Protein AF-G5IGB8-F1 (afdb_monomer)

Organism: NCBI:txid742737

Solvent-accessible surface area (backbone atoms only — not comparable to full-atom values): 29922 Å² total; per-residue (Å²): 77,76,52,61,66,86,44,40,67,44,51,54,45,70,41,42,66,37,91,49,62,45,51,63,44,70,23,65,58,22,31,36,40,22,32,26,19,34,20,47,15,49,50,28,29,50,71,36,63,51,44,87,51,45,78,47,53,33,54,38,27,60,42,61,35,39,54,69,25,39,35,27,78,45,68,72,52,51,49,36,45,40,74,16,67,46,60,54,89,35,31,25,41,60,93,39,74,50,74,71,99,56,78,78,48,68,51,67,56,90,48,34,32,34,35,47,74,50,98,51,32,26,26,35,53,36,58,75,58,76,31,84,44,66,45,75,49,58,44,56,51,58,42,80,86,80,69,49,68,28,35,31,28,34,39,27,53,43,16,50,33,66,57,59,28,46,22,40,57,43,65,27,70,51,26,33,36,36,28,42,26,18,44,13,50,28,38,33,25,50,60,61,68,66,37,67,53,27,29,40,38,20,34,25,20,36,16,37,27,42,23,31,44,50,45,58,46,38,58,53,31,74,45,62,24,42,25,19,33,18,33,21,31,31,35,24,34,42,39,42,62,19,76,38,44,64,47,34,37,25,24,38,15,53,14,51,22,49,26,46,72,45,73,31,67,57,23,32,33,41,25,34,28,21,36,16,49,19,39,33,33,50,63,67,71,66,37,67,54,26,30,40,40,24,36,25,20,32,20,44,20,38,44,26,31,50,64,37,62,46,35,52,58,23,33,42,39,21,40,25,18,35,21,48,32,72,42,38,66,28,36,39,50,27,63,52,41,75,45,77,27,66,59,26,51,42,93,85,48,48,75,45,45,55,24,40,58,37,43,56,52,48,30,61,71,67,72,42,92,65,84,64,97,31,28,39,59,48,83,66,56,37,47,62,60,31,52,28,27,37,82,50,78,26,61,24,75,51,78,41,43,35,24,47,72,12,35,38,35,30,41,71,86,22,38,41,35,32,61,19,40,40,36,31,40,15,37,38,40,28,31,10,37,41,38,37,77,42,46,42,32,43,83,15,40,40,35,32,33,75,67,30,44,79,46,63,67,55,87,46,34,46,74,46,81,45,77,79,91,76,89,84,85,88,79,94,73,94,74,82,69,71,81,38,63,57,56,62,48,83,44,69,46,97,88,70,48,44,29,42,37,28,78,88,74,49,62,48,47,62,40,67,31,31,48,98,89,36,44,34,42,19,40,82,89,15,41,56,44,56,44,81,42,83,52,96,94,38,44,34,42,16,29,38,76,76,48,36,78,77,39,78,92,51,51,66,25,22,54,43,55,45,80,42,77,40,84,90,76,73,34,44,32,42,18,40,98,88,21,40,52,41,54,39,79,45,78,54,97,92,40,80,48,40,16,36,71,52,88,83,83,54,51,24,31,51,55,134

Mean predicted aligned error: 15.2 Å

InterPro domains:
  IPR018337 Cell wall/choline-binding repeat [PF01473] (561-581)
  IPR018337 Cell wall/choline-binding repeat [PF19127] (512-542)
  IPR018337 Cell wall/choline-binding repeat [PS51170] (509-528)
  IPR026906 BspA-type LRR region [PF13306] (2-67)
  IPR026906 BspA-type LRR region [PF13306] (151-255)
  IPR026906 BspA-type LRR region [PF13306] (261-351)
  IPR032675 Leucine-rich repeat domain superfamily [G3DSA:3.80.10.10] (1-84)
  IPR032675 Leucine-rich repeat domain superfamily [G3DSA:3.80.10.10] (101-306)
  IPR032675 Leucine-rich repeat domain superfamily [G3DSA:3.80.10.10] (307-353)
  IPR053139 Putative surface bspA-like protein [PTHR45661] (124-345)

pLDDT: mean 87.31, std 13.01, range [29.34, 98.81]

Foldseek 3Di:
DEDDLPDQEQAACCQACPCDAEEYADHQNHAEQEALSNHQNARHEEEYEDHPNHPAYYAPNQHNYHYQAYEYQDLLVLLRCVVNPGDQQRYDHHPHRRDDPDDFDWDDDDQWIWTDSDDQEIETQAGRDDQEEEDADEQWDARPVVRHIHGYAEYHACRQAQRQRAEAYHDYLNYAEQEARSNANYAHEEADDDHLNYAYQYARSQHAYQYEEEDEAHANHAYQHALSCQNNNYAEEYHYNYLYQEQEHRSNAPHNYQEAYHDDLNHAEYEARPHAQYQYAEADDDRLNHAYQYHNVCAQNQHHAEEAEDHQNHAEQEARSAHNVNRYQAYEDHQNHNYYYQCSDHLPHHYAYQHLVVVVVVCVNNVHPDQPAHHHQQDAEHEALGEYEHPAAHEHDEEYEHYANYEYEDADQHEYEYCYEYEYAEEYEFLHEYEYNYYYAYAYEYEAEQNGYYHDDPPRYHYHYDHDDDDDDDDDDDDPDPPQEAAADWDADPVGWIWGQGPVGDTDEPDWHADPNFIWGAYRVRTTDAAWDCDPNFIWGFHDPVRCVPVVVDDHRTTDAAWDQDPVLRFIWHQHPVRTTDAAWDQDPNDIWHAHCDPPVRGRGTDD

Secondary structure (DSSP, 8-state):
-B--TT--EE-TTTTTT----B--B--TT--EE-TTTTTT-TTBEEEEEPPTT--EE-SSTTTT-EEEEEEES-HHHHHHHHHTT--GGGEEETTEEP--SSS--EEEETTEEEEE-SSSEEEEEEE-S-SSS-EE--SEEE-TTT--EEEEEEE-TTTTTTS---SBEE--TT--EE-TTTT-S---BSPPPPPTT--EE-TTTT-S----S-EEE-TT--EE-TTTTTT----S-EEE-S--SEEPTTTTTT----S-EE--TT--EE-TTTTTT----B-----TT--EE-TTTTTT-TTB-EEEEPPTT--EE-TTTTTT-TTEEEEEEPTT--EE-TT-S-TTSPEEES-HHHHHHHHHHTT-------B--SSS-B-TT-EEE--S-EEE-S-EEE-TT-EEEE-TT-EEEE-SEEEESSEEEESSEEEESSEEEEEEEEEE-TT-EEES--TEEEEEE-----------------TTB--EEEEE-TTS-EEEEETTSPBP-SEEEEETTEEEEE-TT-BBP-EEEEETTEEEEE--TTGGGT-TTS-TTPBP-EEEEETTTTEEEEE-TTSPBP-EEEEETTEEEEE---SSS-TTPEE-

Sequence (608 aa):
MNIPDTVTDIGSYAFSECGFTGGLVLPDGLTSIGSYAFKDCSELTGRLSIPDEITSIGDNPFTGTGFEGFDTTKQEIADLLYASGVDKNKIKVGNQPYQPASSPQEFSEGDMDFQVIGNNTVKVTDYRGNSNTDIVIPDTVTDRVSGKTYTVTHIGSYAFGSKNITGSLYLPNTLVSIEDSAFMLNRFTGILSLPESLNTIGGAAFYDNNFTGDLTIPENVSHIGASAFESAGFTGNLIIKCKLTYLKDQAFSNCGFTGTLSLPDTLTAIGGYTFKNCGFTGSLQLPAGITSIGESSFFGCNSFTGELYLPKPVTEIGEKAFYGCSSLNSAHLGSNLQKLGIQAFPESLPLSTDSPRVQLLINTYLNQNAIADTSWNGKEDVPDGAVATVKQDTTITGDRRIGTEAVITVPSGGILTVDGNLVVDGMISVEGTLVINGSLSGSGTLIIGVNGRVVGDTSGIRVVYVSRGSSGNNSGSSSTVNSNILLGTWERTEDGIWKFRQTRGTYAANRWGIVDGLWYYFDREGRMLTGWQFINNQWYYLCREEDIKTKTNLKEGAMATGWHFDPVYQAWFYLDTSGAMAVGQKMIDGKQYYFNPEPDGTRGAMQQ

Radius of gyration: 36.03 Å; Cα contacts (8 Å, |Δi|>4): 1722; chains: 1; bounding box: 84×51×103 Å

Structure (mmCIF, N/CA/C/O backbone):
data_AF-G5IGB8-F1
#
_entry.id   AF-G5IGB8-F1
#
loop_
_atom_site.group_PDB
_atom_site.id
_atom_site.type_symbol
_atom_site.label_atom_id
_atom_site.label_alt_id
_atom_site.label_comp_id
_atom_site.label_asym_id
_atom_site.label_entity_id
_atom_site.label_seq_id
_atom_site.pdbx_PDB_ins_code
_atom_site.Cartn_x
_atom_site.Cartn_y
_atom_site.Cartn_z
_atom_site.occupancy
_atom_site.B_iso_or_equiv
_atom_site.auth_seq_id
_atom_site.auth_comp_id
_atom_site.auth_asym_id
_atom_site.auth_atom_id
_atom_site.pdbx_PDB_model_num
ATOM 1 N N . MET A 1 1 ? -27.143 -0.894 -5.552 1.00 86.62 1 MET A N 1
ATOM 2 C CA . MET A 1 1 ? -25.670 -0.922 -5.448 1.00 86.62 1 MET A CA 1
ATOM 3 C C . MET A 1 1 ? -25.234 -2.352 -5.183 1.00 86.62 1 MET A C 1
ATOM 5 O O . MET A 1 1 ? -25.730 -2.938 -4.232 1.00 86.62 1 MET A O 1
ATOM 9 N N . ASN A 1 2 ? -24.339 -2.903 -6.004 1.00 90.06 2 ASN A N 1
ATOM 10 C CA . ASN A 1 2 ? -23.770 -4.234 -5.778 1.00 90.06 2 ASN A CA 1
ATOM 11 C C . ASN A 1 2 ? -22.290 -4.070 -5.448 1.00 90.06 2 ASN A C 1
ATOM 13 O O . ASN A 1 2 ? -21.563 -3.450 -6.227 1.00 90.06 2 ASN A O 1
ATOM 17 N N . ILE A 1 3 ? -21.868 -4.595 -4.302 1.00 92.62 3 ILE A N 1
ATOM 18 C CA . ILE A 1 3 ? -20.458 -4.639 -3.918 1.00 92.62 3 ILE A CA 1
ATOM 19 C C . ILE A 1 3 ? -19.857 -5.938 -4.485 1.00 92.62 3 ILE A C 1
ATOM 21 O O . ILE A 1 3 ? -20.511 -6.973 -4.392 1.00 92.62 3 ILE A O 1
ATOM 25 N N . PRO A 1 4 ? -18.662 -5.909 -5.106 1.00 93.12 4 PRO A N 1
ATOM 26 C CA . PRO A 1 4 ? -18.049 -7.108 -5.676 1.00 93.12 4 PRO A CA 1
ATOM 27 C C . PRO A 1 4 ? -17.817 -8.222 -4.645 1.00 93.12 4 PRO A C 1
ATOM 29 O O . PRO A 1 4 ? -17.374 -7.941 -3.533 1.00 93.12 4 PRO A O 1
ATOM 32 N N . ASP A 1 5 ? -17.995 -9.481 -5.060 1.00 91.06 5 ASP A N 1
ATOM 33 C CA . ASP A 1 5 ? -17.839 -10.683 -4.213 1.00 91.06 5 ASP A CA 1
ATOM 34 C C . ASP A 1 5 ? -16.441 -10.845 -3.594 1.00 91.06 5 ASP A C 1
ATOM 36 O O . ASP A 1 5 ? -16.255 -11.589 -2.637 1.00 91.06 5 ASP A O 1
ATOM 40 N N . THR A 1 6 ? -15.440 -10.146 -4.134 1.00 87.88 6 THR A N 1
ATOM 41 C CA . THR A 1 6 ? -14.063 -10.151 -3.625 1.00 87.88 6 THR A CA 1
ATOM 42 C C . THR A 1 6 ? -13.855 -9.244 -2.411 1.00 87.88 6 THR A C 1
ATOM 44 O O . THR A 1 6 ? -12.765 -9.247 -1.845 1.00 87.88 6 THR A O 1
ATOM 47 N N . VAL A 1 7 ? -14.833 -8.408 -2.048 1.00 89.69 7 VAL A N 1
ATOM 48 C CA . VAL A 1 7 ? -14.720 -7.485 -0.912 1.00 89.69 7 VAL A CA 1
ATOM 49 C C . VAL A 1 7 ? -15.019 -8.230 0.385 1.00 89.69 7 VAL A C 1
ATOM 51 O O . VAL A 1 7 ? -16.128 -8.713 0.583 1.00 89.69 7 VAL A O 1
ATOM 54 N N . THR A 1 8 ? -14.039 -8.273 1.285 1.00 86.75 8 THR A N 1
ATOM 55 C CA . THR A 1 8 ? -14.168 -8.881 2.621 1.00 86.75 8 THR A CA 1
ATOM 56 C C . THR A 1 8 ? -14.445 -7.850 3.715 1.00 86.75 8 THR A C 1
ATOM 58 O O . THR A 1 8 ? -14.981 -8.188 4.763 1.00 86.75 8 THR A O 1
ATOM 61 N N . ASP A 1 9 ? -14.164 -6.568 3.474 1.00 86.75 9 ASP A N 1
ATOM 62 C CA . ASP A 1 9 ? -14.255 -5.523 4.494 1.00 86.75 9 ASP A CA 1
ATOM 63 C C . ASP A 1 9 ? -14.776 -4.208 3.905 1.00 86.75 9 ASP A C 1
ATOM 65 O O . ASP A 1 9 ? -14.278 -3.729 2.883 1.00 86.75 9 ASP A O 1
ATOM 69 N N . ILE A 1 10 ? -15.737 -3.576 4.585 1.00 91.75 10 ILE A N 1
ATOM 70 C CA . ILE A 1 10 ? -16.193 -2.211 4.284 1.00 91.75 10 ILE A CA 1
ATOM 71 C C . ILE A 1 10 ? -15.674 -1.288 5.384 1.00 91.75 10 ILE A C 1
ATOM 73 O O . ILE A 1 10 ? -15.979 -1.479 6.555 1.00 91.75 10 ILE A O 1
ATOM 77 N N . GLY A 1 11 ? -14.864 -0.292 5.024 1.00 85.38 11 GLY A N 1
ATOM 78 C CA . GLY A 1 11 ? -14.258 0.622 5.995 1.00 85.38 11 GLY A CA 1
ATOM 79 C C . GLY A 1 11 ? -15.253 1.577 6.663 1.00 85.38 11 GLY A C 1
ATOM 80 O O . GLY A 1 11 ? -16.335 1.841 6.136 1.00 85.38 11 GLY A O 1
ATOM 81 N N . SER A 1 12 ? -14.852 2.139 7.806 1.00 83.69 12 SER A N 1
ATOM 82 C CA . SER A 1 12 ? -15.596 3.223 8.451 1.00 83.69 12 SER A CA 1
ATOM 83 C C . SER A 1 12 ? -15.742 4.407 7.486 1.00 83.69 12 SER A C 1
ATOM 85 O O . SER A 1 12 ? -14.804 4.728 6.757 1.00 83.69 12 SER A O 1
ATOM 87 N N . TYR A 1 13 ? -16.922 5.028 7.454 1.00 89.38 13 TYR A N 1
ATOM 88 C CA . TYR A 1 13 ? -17.288 6.131 6.549 1.00 89.38 13 TYR A CA 1
ATOM 89 C C . TYR A 1 13 ? -17.164 5.858 5.033 1.00 89.38 13 TYR A C 1
ATOM 91 O O . TYR A 1 13 ? -17.323 6.795 4.252 1.00 89.38 13 TYR A O 1
ATOM 99 N N . ALA A 1 14 ? -16.918 4.616 4.588 1.00 92.00 14 ALA A N 1
ATOM 100 C CA . ALA A 1 14 ? -16.576 4.300 3.191 1.00 92.00 14 ALA A CA 1
ATOM 101 C C . ALA A 1 14 ? -17.567 4.845 2.146 1.00 92.00 14 ALA A C 1
ATOM 103 O O . ALA A 1 14 ? -17.171 5.237 1.050 1.00 92.00 14 ALA A O 1
ATOM 104 N N . PHE A 1 15 ? -18.847 4.870 2.498 1.00 95.88 15 PHE A N 1
ATOM 105 C CA . PHE A 1 15 ? -19.949 5.345 1.675 1.00 95.88 15 PHE A CA 1
ATOM 106 C C . PHE A 1 15 ? -20.774 6.418 2.395 1.00 95.88 15 PHE A C 1
ATOM 108 O O . PHE A 1 15 ? -21.918 6.659 2.024 1.00 95.88 15 PHE A O 1
ATOM 115 N N . SER A 1 16 ? -20.222 7.071 3.422 1.00 95.44 16 SER A N 1
ATOM 116 C CA . SER A 1 16 ? -20.929 8.136 4.138 1.00 95.44 16 SER A CA 1
ATOM 117 C C . SER A 1 16 ? -21.351 9.242 3.165 1.00 95.44 16 SER A C 1
ATOM 119 O O . SER A 1 16 ? -20.569 9.665 2.316 1.00 95.44 16 SER A O 1
ATOM 121 N N . GLU A 1 17 ? -22.592 9.706 3.294 1.00 96.56 17 GLU A N 1
ATOM 122 C CA . GLU A 1 17 ? -23.201 10.799 2.524 1.00 96.56 17 GLU A CA 1
ATOM 123 C C . GLU A 1 17 ? -23.247 10.553 1.002 1.00 96.56 17 GLU A C 1
ATOM 125 O O . GLU A 1 17 ? -23.433 11.475 0.205 1.00 96.56 17 GLU A O 1
ATOM 130 N N . CYS A 1 18 ? -23.117 9.295 0.566 1.00 95.44 18 CYS A N 1
ATOM 131 C CA . CYS A 1 18 ? -23.239 8.938 -0.841 1.00 95.44 18 CYS A CA 1
ATOM 132 C C . CYS A 1 18 ? -24.708 8.903 -1.296 1.00 95.44 18 CYS A C 1
ATOM 134 O O . CYS A 1 18 ? -25.565 8.270 -0.682 1.00 95.44 18 CYS A O 1
ATOM 136 N N . GLY A 1 19 ? -24.998 9.511 -2.450 1.00 92.62 19 GLY A N 1
ATOM 137 C CA . GLY A 1 19 ? -26.336 9.553 -3.060 1.00 92.62 19 GLY A CA 1
ATOM 138 C C . GLY A 1 19 ? -26.761 8.261 -3.775 1.00 92.62 19 GLY A C 1
ATOM 139 O O . GLY A 1 19 ? -27.337 8.328 -4.862 1.00 92.62 19 GLY A O 1
ATOM 140 N N . PHE A 1 20 ? -26.423 7.086 -3.235 1.00 93.25 20 PHE A N 1
ATOM 141 C CA . PHE A 1 20 ? -26.794 5.803 -3.840 1.00 93.25 20 PHE A CA 1
ATOM 142 C C . PHE A 1 20 ? -28.294 5.550 -3.725 1.00 93.25 20 PHE A C 1
ATOM 144 O O . PHE A 1 20 ? -28.866 5.718 -2.658 1.00 93.25 20 PHE A O 1
ATOM 151 N N . THR A 1 21 ? -28.914 5.076 -4.805 1.00 92.25 21 THR A N 1
ATOM 152 C CA . THR A 1 21 ? -30.355 4.805 -4.856 1.00 92.25 21 THR A CA 1
ATOM 153 C C . THR A 1 21 ? -30.654 3.303 -4.902 1.00 92.25 21 THR A C 1
ATOM 155 O O . THR A 1 21 ? -29.898 2.510 -5.477 1.00 92.25 21 THR A O 1
ATOM 158 N N . GLY A 1 22 ? -31.789 2.907 -4.322 1.00 92.12 22 GLY A N 1
ATOM 159 C CA . GLY A 1 22 ? -32.327 1.544 -4.393 1.00 92.12 22 GLY A CA 1
ATOM 160 C C . GLY A 1 22 ? -31.730 0.578 -3.365 1.00 92.12 22 GLY A C 1
ATOM 161 O O . GLY A 1 22 ? -31.299 0.984 -2.293 1.00 92.12 22 GLY A O 1
ATOM 162 N N . GLY A 1 23 ? -31.738 -0.723 -3.668 1.00 92.06 23 GLY A N 1
ATOM 163 C CA . GLY A 1 23 ? -31.220 -1.752 -2.757 1.00 92.06 23 GLY A CA 1
ATOM 164 C C . GLY A 1 23 ? -29.689 -1.838 -2.739 1.00 92.06 23 GLY A C 1
ATOM 165 O O . GLY A 1 23 ? -29.028 -1.513 -3.730 1.00 92.06 23 GLY A O 1
ATOM 166 N N . LEU A 1 24 ? -29.128 -2.328 -1.633 1.00 95.44 24 LEU A N 1
ATOM 167 C CA . LEU A 1 24 ? -27.713 -2.677 -1.474 1.00 95.44 24 LEU A CA 1
ATOM 168 C C . LEU A 1 24 ? -27.570 -4.202 -1.399 1.00 95.44 24 LEU A C 1
ATOM 170 O O . LEU A 1 24 ? -28.291 -4.847 -0.643 1.00 95.44 24 LEU A O 1
ATOM 174 N N . VAL A 1 25 ? -26.637 -4.762 -2.166 1.00 95.69 25 VAL A N 1
ATOM 175 C CA . VAL A 1 25 ? -26.256 -6.177 -2.094 1.00 95.69 25 VAL A CA 1
ATOM 176 C C . VAL A 1 25 ? -24.837 -6.259 -1.542 1.00 95.69 25 VAL A C 1
ATOM 178 O O . VAL A 1 25 ? -23.905 -5.724 -2.153 1.00 95.69 25 VAL A O 1
ATOM 181 N N . LEU A 1 26 ? -24.706 -6.886 -0.370 1.00 96.31 26 LEU A N 1
ATOM 182 C CA . LEU A 1 26 ? -23.430 -7.187 0.277 1.00 96.31 26 LEU A CA 1
ATOM 183 C C . LEU A 1 26 ? -22.891 -8.533 -0.235 1.00 96.31 26 LEU A C 1
ATOM 185 O O . LEU A 1 26 ? -23.695 -9.416 -0.532 1.00 96.31 26 LEU A O 1
ATOM 189 N N . PRO A 1 27 ? -21.564 -8.698 -0.335 1.00 95.81 27 PRO A N 1
ATOM 190 C CA . PRO A 1 27 ? -20.962 -9.934 -0.815 1.00 95.81 27 PRO A CA 1
ATOM 191 C C . PRO A 1 27 ? -20.978 -11.017 0.272 1.00 95.81 27 PRO A C 1
ATOM 193 O O . PRO A 1 27 ? -20.781 -10.716 1.448 1.00 95.81 27 PRO A O 1
ATOM 196 N N . ASP A 1 28 ? -21.157 -12.282 -0.117 1.00 92.81 28 ASP A N 1
ATOM 197 C CA . ASP A 1 28 ? -21.283 -13.409 0.827 1.00 92.81 28 ASP A CA 1
ATOM 198 C C . ASP A 1 28 ? -20.046 -13.586 1.730 1.00 92.81 28 ASP A C 1
ATOM 200 O O . ASP A 1 28 ? -20.168 -14.024 2.871 1.00 92.81 28 ASP A O 1
ATOM 204 N N . GLY A 1 29 ? -18.860 -13.220 1.230 1.00 90.50 29 GLY A N 1
ATOM 205 C CA . GLY A 1 29 ? -17.588 -13.295 1.956 1.00 90.50 29 GLY A CA 1
ATOM 206 C C . GLY A 1 29 ? -17.262 -12.079 2.830 1.00 90.50 29 GLY A C 1
ATOM 207 O O . GLY A 1 29 ? -16.120 -11.959 3.273 1.00 90.50 29 GLY A O 1
ATOM 208 N N . LEU A 1 30 ? -18.205 -11.153 3.042 1.00 92.81 30 LEU A N 1
ATOM 209 C CA . LEU A 1 30 ? -17.974 -9.965 3.863 1.00 92.81 30 LEU A CA 1
ATOM 210 C C . LEU A 1 30 ? -17.838 -10.339 5.343 1.00 92.81 30 LEU A C 1
ATOM 212 O O . LEU A 1 30 ? -18.771 -10.873 5.939 1.00 92.81 30 LEU A O 1
ATOM 216 N N . THR A 1 31 ? -16.705 -9.991 5.946 1.00 86.00 31 THR A N 1
ATOM 217 C CA . THR A 1 31 ? -16.391 -10.262 7.352 1.00 86.00 31 THR A CA 1
ATOM 218 C C . THR A 1 31 ? -16.559 -9.042 8.254 1.00 86.00 31 THR A C 1
ATOM 220 O O . THR A 1 31 ? -16.817 -9.207 9.446 1.00 86.00 31 THR A O 1
ATOM 223 N N . SER A 1 32 ? -16.466 -7.811 7.727 1.00 85.75 32 SER A N 1
ATOM 224 C CA . SER A 1 32 ? -16.631 -6.600 8.546 1.00 85.75 32 SER A CA 1
ATOM 225 C C . SER A 1 32 ? -17.334 -5.424 7.854 1.00 85.75 32 SER A C 1
ATOM 227 O O . SER A 1 32 ? -17.186 -5.192 6.649 1.00 85.75 32 SER A O 1
ATOM 229 N N . ILE A 1 33 ? -18.086 -4.647 8.644 1.00 92.44 33 ILE A N 1
ATOM 230 C CA . ILE A 1 33 ? -18.685 -3.360 8.250 1.00 92.44 33 ILE A CA 1
ATOM 231 C C . ILE A 1 33 ? -18.254 -2.299 9.263 1.00 92.44 33 ILE A C 1
ATOM 233 O O . ILE A 1 33 ? -18.574 -2.408 10.439 1.00 92.44 33 ILE A O 1
ATOM 237 N N . GLY A 1 34 ? -17.533 -1.271 8.823 1.00 87.44 34 GLY A N 1
ATOM 238 C CA . GLY A 1 34 ? -17.000 -0.225 9.694 1.00 87.44 34 GLY A CA 1
ATOM 239 C C . GLY A 1 34 ? -18.042 0.782 10.183 1.00 87.44 34 GLY A C 1
ATOM 240 O O . GLY A 1 34 ? -19.148 0.891 9.645 1.00 87.44 34 GLY A O 1
ATOM 241 N N . SER A 1 35 ? -17.663 1.564 11.192 1.00 84.94 35 SER A N 1
ATOM 242 C CA . SER A 1 35 ? -18.516 2.592 11.792 1.00 84.94 35 SER A CA 1
ATOM 243 C C . SER A 1 35 ? -18.946 3.628 10.755 1.00 84.94 35 SER A C 1
ATOM 245 O O . SER A 1 35 ? -18.143 4.077 9.935 1.00 84.94 35 SER A O 1
ATOM 247 N N . TYR A 1 36 ? -20.215 4.029 10.774 1.00 92.56 36 TYR A N 1
ATOM 248 C CA . TYR A 1 36 ? -20.777 5.022 9.849 1.00 92.56 36 TYR A CA 1
ATOM 249 C C . TYR A 1 36 ? -20.585 4.698 8.353 1.00 92.56 36 TYR A C 1
ATOM 251 O O . TYR A 1 36 ? -20.672 5.600 7.520 1.00 92.56 36 TYR A O 1
ATOM 259 N N . ALA A 1 37 ? -20.328 3.433 7.986 1.00 95.31 37 ALA A N 1
ATOM 260 C CA . ALA A 1 37 ? -19.990 3.030 6.618 1.00 95.31 37 ALA A CA 1
ATOM 261 C C . ALA A 1 37 ? -20.975 3.544 5.556 1.00 95.31 37 ALA A C 1
ATOM 263 O O . ALA A 1 37 ? -20.536 3.972 4.499 1.00 95.31 37 ALA A O 1
ATOM 264 N N . PHE A 1 38 ? -22.276 3.550 5.843 1.00 97.00 38 PHE A N 1
ATOM 265 C CA . PHE A 1 38 ? -23.352 4.020 4.962 1.00 97.00 38 PHE A CA 1
ATOM 266 C C . PHE A 1 38 ? -24.141 5.178 5.585 1.00 97.00 38 PHE A C 1
ATOM 268 O O . PHE A 1 38 ? -25.323 5.359 5.282 1.00 97.00 38 PHE A O 1
ATOM 275 N N . LYS A 1 39 ? -23.513 5.949 6.484 1.00 96.81 39 LYS A N 1
ATOM 276 C CA . LYS A 1 39 ? -24.155 7.091 7.142 1.00 96.81 39 LYS A CA 1
ATOM 277 C C . LYS A 1 39 ? -24.781 8.022 6.101 1.00 96.81 39 LYS A C 1
ATOM 279 O O . LYS A 1 39 ? -24.146 8.342 5.106 1.00 96.81 39 LYS A O 1
ATOM 284 N N . ASP A 1 40 ? -26.019 8.448 6.326 1.00 97.38 40 ASP A N 1
ATOM 285 C CA . ASP A 1 40 ? -26.754 9.397 5.476 1.00 97.38 40 ASP A CA 1
ATOM 286 C C . ASP A 1 40 ? -26.893 8.989 3.990 1.00 97.38 40 ASP A C 1
ATOM 288 O O . ASP A 1 40 ? -27.167 9.827 3.131 1.00 97.38 40 ASP A O 1
ATOM 292 N N . CYS A 1 41 ? -26.787 7.694 3.664 1.00 96.88 41 CYS A N 1
ATOM 293 C CA . CYS A 1 41 ? -27.219 7.153 2.369 1.00 96.88 41 CYS A CA 1
ATOM 294 C C . CYS A 1 41 ? -28.753 7.009 2.324 1.00 96.88 41 CYS A C 1
ATOM 296 O O . CYS A 1 41 ? -29.287 5.896 2.303 1.00 96.88 41 CYS A O 1
ATOM 298 N N . SER A 1 42 ? -29.481 8.127 2.355 1.00 95.88 42 SER A N 1
ATOM 299 C CA . SER A 1 42 ? -30.940 8.153 2.569 1.00 95.88 42 SER A CA 1
ATOM 300 C C . SER A 1 42 ? -31.757 7.424 1.498 1.00 95.88 42 SER A C 1
ATOM 302 O O . SER A 1 42 ? -32.844 6.929 1.785 1.00 95.88 42 SER A O 1
ATOM 304 N N . GLU A 1 43 ? -31.233 7.338 0.275 1.00 96.38 43 GLU A N 1
ATOM 305 C CA . GLU A 1 43 ? -31.904 6.714 -0.872 1.00 96.38 43 GLU A CA 1
ATOM 306 C C . GLU A 1 43 ? -31.615 5.203 -1.001 1.00 96.38 43 GLU A C 1
ATOM 308 O O . GLU A 1 43 ? -32.213 4.523 -1.849 1.00 96.38 43 GLU A O 1
ATOM 313 N N . LEU A 1 44 ? -30.744 4.653 -0.141 1.00 96.31 44 LEU A N 1
ATOM 314 C CA . LEU A 1 44 ? -30.615 3.208 0.033 1.00 96.31 44 LEU A CA 1
ATOM 315 C C . LEU A 1 44 ? -31.810 2.692 0.832 1.00 96.31 44 LEU A C 1
ATOM 317 O O . LEU A 1 44 ? -31.993 3.041 1.996 1.00 96.31 44 LEU A O 1
ATOM 321 N N . THR A 1 45 ? -32.639 1.877 0.188 1.00 95.81 45 THR A N 1
ATOM 322 C CA . THR A 1 45 ? -33.979 1.498 0.662 1.00 95.81 45 THR A CA 1
ATOM 323 C C . THR A 1 45 ? -34.192 -0.015 0.603 1.00 95.81 45 THR A C 1
ATOM 325 O O . THR A 1 45 ? -33.352 -0.770 0.109 1.00 95.81 45 THR A O 1
ATOM 328 N N . GLY A 1 46 ? -35.330 -0.477 1.127 1.00 95.88 46 GLY A N 1
ATOM 329 C CA . GLY A 1 46 ? -35.676 -1.897 1.200 1.00 95.88 46 GLY A CA 1
ATOM 330 C C . GLY A 1 46 ? -35.061 -2.601 2.409 1.00 95.88 46 GLY A C 1
ATOM 331 O O . GLY A 1 46 ? -34.616 -1.955 3.361 1.00 95.88 46 GLY A O 1
ATOM 332 N N . ARG A 1 47 ? -35.074 -3.939 2.399 1.00 96.38 47 ARG A N 1
ATOM 333 C CA . ARG A 1 47 ? -34.428 -4.752 3.439 1.00 96.38 47 ARG A CA 1
ATOM 334 C C . ARG A 1 47 ? -33.045 -5.208 2.991 1.00 96.38 47 ARG A C 1
ATOM 336 O O . ARG A 1 47 ? -32.884 -5.634 1.851 1.00 96.38 47 ARG A O 1
ATOM 343 N N . LEU A 1 48 ? -32.073 -5.120 3.893 1.00 97.38 48 LEU A N 1
ATOM 344 C CA . LEU A 1 48 ? -30.685 -5.495 3.656 1.00 97.38 48 LEU A CA 1
ATOM 345 C C . LEU A 1 48 ? -30.389 -6.865 4.266 1.00 97.38 48 LEU A C 1
ATOM 347 O O . LEU A 1 48 ? -30.537 -7.047 5.474 1.00 97.38 48 LEU A O 1
ATOM 351 N N . SER A 1 49 ? -29.936 -7.812 3.450 1.00 97.00 49 SER A N 1
ATOM 352 C CA . SER A 1 49 ? -29.415 -9.089 3.942 1.00 97.00 49 SER A CA 1
ATOM 353 C C . SER A 1 49 ? -27.961 -8.932 4.388 1.00 97.00 49 SER A C 1
ATOM 355 O O . SER A 1 49 ? -27.133 -8.435 3.627 1.00 97.00 49 SER A O 1
ATOM 357 N N . ILE A 1 50 ? -27.665 -9.343 5.620 1.00 97.12 50 ILE A N 1
ATOM 358 C CA . ILE A 1 50 ? -26.326 -9.324 6.209 1.00 97.12 50 ILE A CA 1
ATOM 359 C C . ILE A 1 50 ? -25.693 -10.715 6.051 1.00 97.12 50 ILE A C 1
ATOM 361 O O . ILE A 1 50 ? -26.287 -11.683 6.538 1.00 97.12 50 ILE A O 1
ATOM 365 N N . PRO A 1 51 ? -24.528 -10.819 5.381 1.00 95.62 51 PRO A N 1
ATOM 366 C CA . PRO A 1 51 ? -23.835 -12.082 5.138 1.00 95.62 51 PRO A CA 1
ATOM 367 C C . PRO A 1 51 ? -23.491 -12.841 6.418 1.00 95.62 51 PRO A C 1
ATOM 369 O O . PRO A 1 51 ? -23.196 -12.240 7.450 1.00 95.62 51 PRO A O 1
ATOM 372 N N . ASP A 1 52 ? -23.480 -14.169 6.326 1.00 91.81 52 ASP A N 1
ATOM 373 C CA . ASP A 1 52 ? -23.247 -15.066 7.460 1.00 91.81 52 ASP A CA 1
ATOM 374 C C . ASP A 1 52 ? -21.790 -15.064 7.958 1.00 91.81 52 ASP A C 1
ATOM 376 O O . ASP A 1 52 ? -21.531 -15.533 9.065 1.00 91.81 52 ASP A O 1
ATOM 380 N N . GLU A 1 53 ? -20.845 -14.542 7.176 1.00 90.31 53 GLU A N 1
ATOM 381 C CA . GLU A 1 53 ? -19.421 -14.477 7.534 1.00 90.31 53 GLU A CA 1
ATOM 382 C C . GLU A 1 53 ? -19.048 -13.222 8.346 1.00 90.31 53 GLU A C 1
ATOM 384 O O . GLU A 1 53 ? -17.895 -13.073 8.748 1.00 90.31 53 GLU A O 1
ATOM 389 N N . ILE A 1 54 ? -20.008 -12.332 8.635 1.00 86.62 54 ILE A N 1
ATOM 390 C CA . ILE A 1 54 ? -19.764 -11.131 9.443 1.00 86.62 54 ILE A CA 1
ATOM 391 C C . ILE A 1 54 ? -19.318 -11.507 10.857 1.00 86.62 54 ILE A C 1
ATOM 393 O O . ILE A 1 54 ? -20.028 -12.186 11.599 1.00 86.62 54 ILE A O 1
ATOM 397 N N . THR A 1 55 ? -18.166 -10.975 11.252 1.00 78.38 55 THR A N 1
ATOM 398 C CA . THR A 1 55 ? -17.603 -11.106 12.600 1.00 78.38 55 THR A CA 1
ATOM 399 C C . THR A 1 55 ? -17.544 -9.774 13.346 1.00 78.38 55 THR A C 1
ATOM 401 O O . THR A 1 55 ? -17.377 -9.774 14.564 1.00 78.38 55 THR A O 1
ATOM 404 N N . SER A 1 56 ? -17.700 -8.639 12.650 1.00 79.25 56 SER A N 1
ATOM 405 C CA . SER A 1 56 ? -17.638 -7.300 13.247 1.00 79.25 56 SER A CA 1
ATOM 406 C C . SER A 1 56 ? -18.526 -6.283 12.520 1.00 79.25 56 SER A C 1
ATOM 408 O O . SER A 1 56 ? -18.541 -6.212 11.288 1.00 79.25 56 SER A O 1
ATOM 410 N N . ILE A 1 57 ? -19.250 -5.467 13.292 1.00 85.69 57 ILE A N 1
ATOM 411 C CA . ILE A 1 57 ? -20.039 -4.325 12.813 1.00 85.69 57 ILE A CA 1
ATOM 412 C C . ILE A 1 57 ? -19.709 -3.126 13.713 1.00 85.69 57 ILE A C 1
ATOM 414 O O . ILE A 1 57 ? -19.959 -3.179 14.915 1.00 85.69 57 ILE A O 1
ATOM 418 N N . GLY A 1 58 ? -19.133 -2.070 13.136 1.00 80.88 58 GLY A N 1
ATOM 419 C CA . GLY A 1 58 ? -18.794 -0.823 13.830 1.00 80.88 58 GLY A CA 1
ATOM 420 C C . GLY A 1 58 ? -20.022 0.025 14.157 1.00 80.88 58 GLY A C 1
ATOM 421 O O . GLY A 1 58 ? -21.143 -0.347 13.828 1.00 80.88 58 GLY A O 1
ATOM 422 N N . ASP A 1 59 ? -19.831 1.184 14.784 1.00 83.50 59 ASP A N 1
ATOM 423 C CA . ASP A 1 59 ? -20.936 1.988 15.315 1.00 83.50 59 ASP A CA 1
ATOM 424 C C . ASP A 1 59 ? -21.756 2.697 14.233 1.00 83.50 59 ASP A C 1
ATOM 426 O O . ASP A 1 59 ? -21.228 3.351 13.332 1.00 83.50 59 ASP A O 1
ATOM 430 N N . ASN A 1 60 ? -23.080 2.642 14.373 1.00 91.44 60 ASN A N 1
ATOM 431 C CA . ASN A 1 60 ? -24.071 3.355 13.570 1.00 91.44 60 ASN A CA 1
ATOM 432 C C . ASN A 1 60 ? -23.834 3.278 12.044 1.00 91.44 60 ASN A C 1
ATOM 434 O O . ASN A 1 60 ? -23.967 4.294 11.351 1.00 91.44 60 ASN A O 1
ATOM 438 N N . PRO A 1 61 ? -23.523 2.100 11.468 1.00 94.88 61 PRO A N 1
ATOM 439 C CA . PRO A 1 61 ? -23.077 1.983 10.081 1.00 94.88 61 PRO A CA 1
ATOM 440 C C . PRO A 1 61 ? -24.182 2.342 9.088 1.00 94.88 61 PRO A C 1
ATOM 442 O O . PRO A 1 61 ? -23.888 2.739 7.967 1.00 94.88 61 PRO A O 1
ATOM 445 N N . PHE A 1 62 ? -25.446 2.244 9.506 1.00 96.94 62 PHE A N 1
ATOM 446 C CA . PHE A 1 62 ? -26.627 2.507 8.686 1.00 96.94 62 PHE A CA 1
ATOM 447 C C . PHE A 1 62 ? -27.463 3.691 9.192 1.00 96.94 62 PHE A C 1
ATOM 449 O O . PHE A 1 62 ? -28.644 3.810 8.848 1.00 96.94 62 PHE A O 1
ATOM 456 N N . THR A 1 63 ? -26.901 4.562 10.035 1.00 96.12 63 THR A N 1
ATOM 457 C CA . THR A 1 63 ? -27.630 5.753 10.497 1.00 96.12 63 THR A CA 1
ATOM 458 C C . THR A 1 63 ? -27.960 6.680 9.324 1.00 96.12 63 THR A C 1
ATOM 460 O O . THR A 1 63 ? -27.170 6.813 8.396 1.00 96.12 63 THR A O 1
ATOM 463 N N . GLY A 1 64 ? -29.152 7.275 9.307 1.00 95.56 64 GLY A N 1
ATOM 464 C CA . GLY A 1 64 ? -29.590 8.127 8.192 1.00 95.56 64 GLY A CA 1
ATOM 465 C C . GLY A 1 64 ? -29.867 7.395 6.866 1.00 95.56 64 GLY A C 1
ATOM 466 O O . GLY A 1 64 ? -30.136 8.053 5.864 1.00 95.56 64 GLY A O 1
ATOM 467 N N . THR A 1 65 ? -29.838 6.056 6.832 1.00 97.06 65 THR A N 1
ATOM 468 C CA . THR A 1 65 ? -30.245 5.273 5.649 1.00 97.06 65 THR A CA 1
ATOM 469 C C . THR A 1 65 ? -31.764 5.105 5.554 1.00 97.06 65 THR A C 1
ATOM 471 O O . THR A 1 65 ? -32.481 5.135 6.560 1.00 97.06 65 THR A O 1
ATOM 474 N N . GLY A 1 66 ? -32.259 4.859 4.339 1.00 95.31 66 GLY A N 1
ATOM 475 C CA . GLY A 1 66 ? -33.661 4.544 4.052 1.00 95.31 66 GLY A CA 1
ATOM 476 C C . GLY A 1 66 ? -34.042 3.069 4.246 1.00 95.31 66 GLY A C 1
ATOM 477 O O . GLY A 1 66 ? -35.133 2.669 3.834 1.00 95.31 66 GLY A O 1
ATOM 478 N N . PHE A 1 67 ? -33.178 2.236 4.845 1.00 97.19 67 PHE A N 1
ATOM 479 C CA . PHE A 1 67 ? -33.455 0.808 5.006 1.00 97.19 67 PHE A CA 1
ATOM 480 C C . PHE A 1 67 ? -34.681 0.556 5.899 1.00 97.19 67 PHE A C 1
ATOM 482 O O . PHE A 1 67 ? -34.796 1.034 7.038 1.00 97.19 67 PHE A O 1
ATOM 489 N N . GLU A 1 68 ? -35.589 -0.270 5.386 1.00 96.12 68 GLU A N 1
ATOM 490 C CA . GLU A 1 68 ? -36.793 -0.743 6.071 1.00 96.12 68 GLU A CA 1
ATOM 491 C C . GLU A 1 68 ? -36.459 -1.829 7.104 1.00 96.12 68 GLU A C 1
ATOM 493 O O . GLU A 1 68 ? -37.190 -2.026 8.077 1.00 96.12 68 GLU A O 1
ATOM 498 N N . GLY A 1 69 ? -35.330 -2.521 6.927 1.00 96.81 69 GLY A N 1
ATOM 499 C CA . GLY A 1 69 ? -34.694 -3.302 7.979 1.00 96.81 69 GLY A CA 1
ATOM 500 C C . GLY A 1 69 ? -33.607 -4.253 7.499 1.00 96.81 69 GLY A C 1
ATOM 501 O O . GLY A 1 69 ? -33.164 -4.167 6.361 1.00 96.81 69 GLY A O 1
ATOM 502 N N . PHE A 1 70 ? -33.173 -5.135 8.393 1.00 97.81 70 PHE A N 1
ATOM 503 C CA . PHE A 1 70 ? -31.972 -5.953 8.250 1.00 97.81 70 PHE A CA 1
ATOM 504 C C . PHE A 1 70 ? -32.301 -7.420 8.522 1.00 97.81 70 PHE A C 1
ATOM 506 O O . PHE A 1 70 ? -32.981 -7.725 9.503 1.00 97.81 70 PHE A O 1
ATOM 513 N N . ASP A 1 71 ? -31.843 -8.311 7.653 1.00 97.50 71 ASP A N 1
ATOM 514 C CA . ASP A 1 71 ? -32.117 -9.746 7.705 1.00 97.50 71 ASP A CA 1
ATOM 515 C C . ASP A 1 71 ? -30.792 -10.515 7.811 1.00 97.50 71 ASP A C 1
ATOM 517 O O . ASP A 1 71 ? -29.877 -10.274 7.033 1.00 97.50 71 ASP A O 1
ATOM 521 N N . THR A 1 72 ? -30.675 -11.447 8.753 1.00 95.94 72 THR A N 1
ATOM 522 C CA . THR A 1 72 ? -29.522 -12.360 8.892 1.00 95.94 72 THR A CA 1
ATOM 523 C C . THR A 1 72 ? -30.012 -13.766 9.229 1.00 95.94 72 THR A C 1
ATOM 525 O O . THR A 1 72 ? -31.166 -13.928 9.622 1.00 95.94 72 THR A O 1
ATOM 528 N N . THR A 1 73 ? -29.188 -14.806 9.088 1.00 95.38 73 THR A N 1
ATOM 529 C CA . THR A 1 73 ? -29.556 -16.166 9.521 1.00 95.38 73 THR A CA 1
ATOM 530 C C . THR A 1 73 ? -29.057 -16.509 10.928 1.00 95.38 73 THR A C 1
ATOM 532 O O . THR A 1 73 ? -29.581 -17.439 11.546 1.00 95.38 73 THR A O 1
ATOM 535 N N . LYS A 1 74 ? -28.097 -15.741 11.467 1.00 90.50 74 LYS A N 1
ATOM 536 C CA . LYS A 1 74 ? -27.415 -16.037 12.734 1.00 90.50 74 LYS A CA 1
ATOM 537 C C . LYS A 1 74 ? -27.796 -15.054 13.839 1.00 90.50 74 LYS A C 1
ATOM 539 O O . LYS A 1 74 ? -27.816 -13.842 13.639 1.00 90.50 74 LYS A O 1
ATOM 544 N N . GLN A 1 75 ? -28.048 -15.585 15.036 1.00 86.62 75 GLN A N 1
ATOM 545 C CA . GLN A 1 75 ? -28.372 -14.779 16.220 1.00 86.62 75 GLN A CA 1
ATOM 546 C C . GLN A 1 75 ? -27.225 -13.825 16.590 1.00 86.62 75 GLN A C 1
ATOM 548 O O . GLN A 1 75 ? -27.471 -12.653 16.836 1.00 86.62 75 GLN A O 1
ATOM 553 N N . GLU A 1 76 ? -25.981 -14.304 16.546 1.00 80.75 76 GLU A N 1
ATOM 554 C CA . GLU A 1 76 ? -24.788 -13.513 16.881 1.00 80.75 76 GLU A CA 1
ATOM 555 C C . GLU A 1 76 ? -24.615 -12.270 15.988 1.00 80.75 76 GLU A C 1
ATOM 557 O O . GLU A 1 76 ? -24.253 -11.204 16.473 1.00 80.75 76 GLU A O 1
ATOM 562 N N . ILE A 1 77 ? -24.970 -12.357 14.702 1.00 89.00 77 ILE A N 1
ATOM 563 C CA . ILE A 1 77 ? -24.918 -11.217 13.772 1.00 89.00 77 ILE A CA 1
ATOM 564 C C . ILE A 1 77 ? -26.041 -10.217 14.068 1.00 89.00 77 ILE A C 1
ATOM 566 O O . ILE A 1 77 ? -25.847 -9.005 13.965 1.00 89.00 77 ILE A O 1
ATOM 570 N N . ALA A 1 78 ? -27.220 -10.699 14.463 1.00 90.44 78 ALA A N 1
ATOM 571 C CA . ALA A 1 78 ? -28.302 -9.822 14.896 1.00 90.44 78 ALA A CA 1
ATOM 572 C C . ALA A 1 78 ? -27.953 -9.078 16.193 1.00 90.44 78 ALA A C 1
ATOM 574 O O . ALA A 1 78 ? -28.279 -7.895 16.316 1.00 90.44 78 ALA A O 1
ATOM 575 N N . ASP A 1 79 ? -27.241 -9.739 17.109 1.00 82.06 79 ASP A N 1
ATOM 576 C CA . ASP A 1 79 ? -26.705 -9.113 18.316 1.00 82.06 79 ASP A CA 1
ATOM 577 C C . ASP A 1 79 ? -25.693 -8.001 17.947 1.00 82.06 79 ASP A C 1
ATOM 579 O O . ASP A 1 79 ? -25.794 -6.894 18.480 1.00 82.06 79 ASP A O 1
ATOM 583 N N . LEU A 1 80 ? -24.801 -8.231 16.967 1.00 82.62 80 LEU A N 1
ATOM 584 C CA . LEU A 1 80 ? -23.872 -7.211 16.440 1.00 82.62 80 LEU A CA 1
ATOM 585 C C . LEU A 1 80 ? -24.598 -6.017 15.800 1.00 82.62 80 LEU A C 1
ATOM 587 O O . LEU A 1 80 ? -24.273 -4.865 16.088 1.00 82.62 80 LEU A O 1
ATOM 591 N N . LEU A 1 81 ? -25.613 -6.262 14.962 1.00 90.56 81 LEU A N 1
ATOM 592 C CA . LEU A 1 81 ? -26.428 -5.193 14.371 1.00 90.56 81 LEU A CA 1
ATOM 593 C C . LEU A 1 81 ? -27.087 -4.347 15.458 1.00 90.56 81 LEU A C 1
ATOM 595 O O . LEU A 1 81 ? -27.051 -3.120 15.399 1.00 90.56 81 LEU A O 1
ATOM 599 N N . TYR A 1 82 ? -27.676 -4.989 16.461 1.00 87.06 82 TYR A N 1
ATOM 600 C CA . TYR A 1 82 ? -28.318 -4.272 17.551 1.00 87.06 82 TYR A CA 1
ATOM 601 C C . TYR A 1 82 ? -27.313 -3.450 18.369 1.00 87.06 82 TYR A C 1
ATOM 603 O O . TYR A 1 82 ? -27.570 -2.278 18.648 1.00 87.06 82 TYR A O 1
ATOM 611 N N . ALA A 1 83 ? -26.151 -4.028 18.689 1.00 77.06 83 ALA A N 1
ATOM 612 C CA . ALA A 1 83 ? -25.066 -3.341 19.387 1.00 77.06 83 ALA A CA 1
ATOM 613 C C . ALA A 1 83 ? -24.519 -2.139 18.599 1.00 77.06 83 ALA A C 1
ATOM 615 O O . ALA A 1 83 ? -24.157 -1.135 19.206 1.00 77.06 83 ALA A O 1
ATOM 616 N N . SER A 1 84 ? -24.543 -2.197 17.262 1.00 83.50 84 SER A N 1
ATOM 617 C CA . SER A 1 84 ? -24.155 -1.085 16.382 1.00 83.50 84 SER A CA 1
ATOM 618 C C . SER A 1 84 ? -25.155 0.082 16.346 1.00 83.50 84 SER A C 1
ATOM 620 O O . SER A 1 84 ? -24.913 1.070 15.659 1.00 83.50 84 SER A O 1
ATOM 622 N N . GLY A 1 85 ? -26.295 -0.004 17.041 1.00 85.19 85 GLY A N 1
ATOM 623 C CA . GLY A 1 85 ? -27.320 1.047 17.058 1.00 85.19 85 GLY A CA 1
ATOM 624 C C . GLY A 1 85 ? -28.469 0.851 16.063 1.00 85.19 85 GLY A C 1
ATOM 625 O O . GLY A 1 85 ? -29.313 1.739 15.918 1.00 85.19 85 GLY A O 1
ATOM 626 N N . VAL A 1 86 ? -28.565 -0.304 15.392 1.00 92.19 86 VAL A N 1
ATOM 627 C CA . VAL A 1 86 ? -29.748 -0.634 14.581 1.00 92.19 86 VAL A CA 1
ATOM 628 C C . VAL A 1 86 ? -30.947 -0.898 15.496 1.00 92.19 86 VAL A C 1
ATOM 630 O O . VAL A 1 86 ? -30.871 -1.693 16.431 1.00 92.19 86 VAL A O 1
ATOM 633 N N . ASP A 1 87 ? -32.093 -0.272 15.209 1.00 89.88 87 ASP A N 1
ATOM 634 C CA . ASP A 1 87 ? -33.334 -0.525 15.953 1.00 89.88 87 ASP A CA 1
ATOM 635 C C . ASP A 1 87 ? -33.706 -2.017 15.889 1.00 89.88 87 ASP A C 1
ATOM 637 O O . ASP A 1 87 ? -33.898 -2.575 14.806 1.00 89.88 87 ASP A O 1
ATOM 641 N N . LYS A 1 88 ? -33.875 -2.655 17.055 1.00 88.69 88 LYS A N 1
ATOM 642 C CA . LYS A 1 88 ? -34.258 -4.070 17.180 1.00 88.69 88 LYS A CA 1
ATOM 643 C C . LYS A 1 88 ? -35.476 -4.454 16.334 1.00 88.69 88 LYS A C 1
ATOM 645 O O . LYS A 1 88 ? -35.539 -5.568 15.829 1.00 88.69 88 LYS A O 1
ATOM 650 N N . ASN A 1 89 ? -36.433 -3.540 16.148 1.00 93.75 89 ASN A N 1
ATOM 651 C CA . ASN A 1 89 ? -37.664 -3.799 15.396 1.00 93.75 89 ASN A CA 1
ATOM 652 C C . ASN A 1 89 ? -37.419 -3.896 13.885 1.00 93.75 89 ASN A C 1
ATOM 654 O O . ASN A 1 89 ? -38.269 -4.396 13.147 1.00 93.75 89 ASN A O 1
ATOM 658 N N . LYS A 1 90 ? -36.264 -3.414 13.417 1.00 96.19 90 LYS A N 1
ATOM 659 C CA . LYS A 1 90 ? -35.839 -3.526 12.026 1.00 96.19 90 LYS A CA 1
ATOM 660 C C . LYS A 1 90 ? -35.102 -4.838 11.740 1.00 96.19 90 LYS A C 1
ATOM 662 O O . LYS A 1 90 ? -34.982 -5.177 10.564 1.00 96.19 90 LYS A O 1
ATOM 667 N N . ILE A 1 91 ? -34.657 -5.591 12.748 1.00 96.19 91 ILE A N 1
ATOM 668 C CA . ILE A 1 91 ? -33.810 -6.784 12.580 1.00 96.19 91 ILE A CA 1
ATOM 669 C C . ILE A 1 91 ? -34.657 -8.071 12.546 1.00 96.19 91 ILE A C 1
ATOM 671 O O . ILE A 1 91 ? -35.601 -8.231 13.326 1.00 96.19 91 ILE A O 1
ATOM 675 N N . LYS A 1 92 ? -34.312 -9.014 11.661 1.00 97.06 92 LYS A N 1
ATOM 676 C CA . LYS A 1 92 ? -34.852 -10.383 11.631 1.00 97.06 92 LYS A CA 1
ATOM 677 C C . LYS A 1 92 ? -33.740 -11.426 11.591 1.00 97.06 92 LYS A C 1
ATOM 679 O O . LYS A 1 92 ? -32.736 -11.238 10.909 1.00 97.06 92 LYS A O 1
ATOM 684 N N . VAL A 1 93 ? -33.980 -12.544 12.275 1.00 94.69 93 VAL A N 1
ATOM 685 C CA . VAL A 1 93 ? -33.158 -13.758 12.212 1.00 94.69 93 VAL A CA 1
ATOM 686 C C . VAL A 1 93 ? -33.963 -14.835 11.483 1.00 94.69 93 VAL A C 1
ATOM 688 O O . VAL A 1 93 ? -35.005 -15.297 11.962 1.00 94.69 93 VAL A O 1
ATOM 691 N N . GLY A 1 94 ? -33.541 -15.181 10.269 1.00 92.31 94 GLY A N 1
ATOM 692 C CA . GLY A 1 94 ? -34.354 -15.916 9.308 1.00 92.31 94 GLY A CA 1
ATOM 693 C C . GLY A 1 94 ? -35.666 -15.173 9.036 1.00 92.31 94 GLY A C 1
ATOM 694 O O . GLY A 1 94 ? -35.674 -14.008 8.653 1.00 92.31 94 GLY A O 1
ATOM 695 N N . ASN A 1 95 ? -36.798 -15.835 9.283 1.00 90.06 95 ASN A N 1
ATOM 696 C CA . ASN A 1 95 ? -38.128 -15.231 9.133 1.00 90.06 95 ASN A CA 1
ATOM 697 C C . ASN A 1 95 ? -38.727 -14.710 10.451 1.00 90.06 95 ASN A C 1
ATOM 699 O O . ASN A 1 95 ? -39.895 -14.317 10.471 1.00 90.06 95 ASN A O 1
ATOM 703 N N . GLN A 1 96 ? -37.968 -14.725 11.549 1.00 92.38 96 GLN A N 1
ATOM 704 C CA . GLN A 1 96 ? -38.451 -14.321 12.869 1.00 92.38 96 GLN A CA 1
ATOM 705 C C . GLN A 1 96 ? -37.942 -12.919 13.236 1.00 92.38 96 GLN A C 1
ATOM 707 O O . GLN A 1 96 ? -36.786 -12.604 12.951 1.00 92.38 96 GLN A O 1
ATOM 712 N N . PRO A 1 97 ? -38.766 -12.064 13.872 1.00 93.44 97 PRO A N 1
ATOM 713 C CA . PRO A 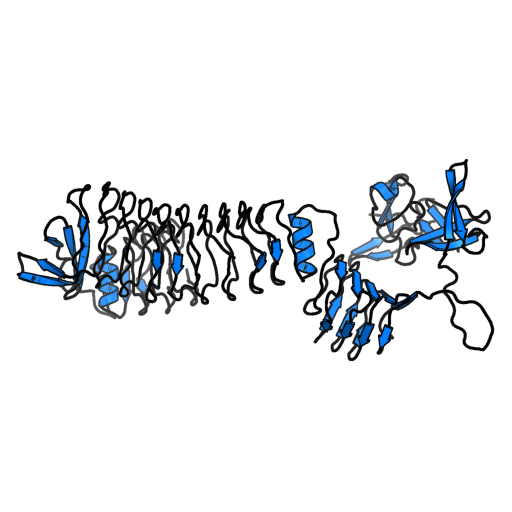1 97 ? -38.291 -10.813 14.457 1.00 93.44 97 PRO A CA 1
ATOM 714 C C . PRO A 1 97 ? -37.162 -11.070 15.456 1.00 93.44 97 PRO A C 1
ATOM 716 O O . PRO A 1 97 ? -37.238 -12.018 16.240 1.00 93.44 97 PRO A O 1
ATOM 719 N N . TYR A 1 98 ? -36.144 -10.214 15.452 1.00 91.44 98 TYR A N 1
ATOM 720 C CA . TYR A 1 98 ? -35.058 -10.294 16.419 1.00 91.44 98 TYR A CA 1
ATOM 721 C C . TYR A 1 98 ? -35.585 -10.114 17.845 1.00 91.44 98 TYR A C 1
ATOM 723 O O . TYR A 1 98 ? -36.251 -9.126 18.172 1.00 91.44 98 TYR A O 1
ATOM 731 N N . GLN A 1 99 ? -35.275 -11.085 18.700 1.00 82.69 99 GLN A N 1
ATOM 732 C CA . GLN A 1 99 ? -35.491 -10.988 20.134 1.00 82.69 99 GLN A CA 1
ATOM 733 C C . GLN A 1 99 ? -34.129 -10.935 20.819 1.00 82.69 99 GLN A C 1
ATOM 735 O O . GLN A 1 99 ? -33.457 -11.965 20.884 1.00 82.69 99 GLN A O 1
ATOM 740 N N . PRO A 1 100 ? -33.704 -9.763 21.317 1.00 69.62 100 PRO A N 1
ATOM 741 C CA . PRO A 1 100 ? -32.487 -9.694 22.104 1.00 69.62 100 PRO A CA 1
ATOM 742 C C . PRO A 1 100 ? -32.672 -10.532 23.373 1.00 69.62 100 PRO A C 1
ATOM 744 O O . PRO A 1 100 ? -33.728 -10.471 24.011 1.00 69.62 100 PRO A O 1
ATOM 747 N N . ALA A 1 101 ? -31.644 -11.292 23.759 1.00 60.31 101 ALA A N 1
ATOM 748 C CA . ALA A 1 101 ? -31.669 -12.116 24.971 1.00 60.31 101 ALA A CA 1
ATOM 749 C C . ALA A 1 101 ? -31.936 -11.285 26.251 1.00 60.31 101 ALA A C 1
ATOM 751 O O . ALA A 1 101 ? -32.437 -11.812 27.245 1.00 60.31 101 ALA A O 1
ATOM 752 N N . SER A 1 102 ? -31.673 -9.975 26.201 1.00 57.69 102 SER A N 1
ATOM 753 C CA . SER A 1 102 ? -32.083 -8.945 27.161 1.00 57.69 102 SER A CA 1
ATOM 754 C C . SER A 1 102 ? -31.881 -7.551 26.539 1.00 57.69 102 SER A C 1
ATOM 756 O O . SER A 1 102 ? -31.126 -7.413 25.582 1.00 57.69 102 SER A O 1
ATOM 758 N N . SER A 1 103 ? -32.504 -6.492 27.081 1.00 57.03 103 SER A N 1
ATOM 759 C CA . SER A 1 103 ? -32.011 -5.114 26.837 1.00 57.03 103 SER A CA 1
ATOM 760 C C . SER A 1 103 ? -30.502 -5.072 27.128 1.00 57.03 103 SER A C 1
ATOM 762 O O . SER A 1 103 ? -30.101 -5.814 28.031 1.00 57.03 103 SER A O 1
ATOM 764 N N . PRO A 1 104 ? -29.674 -4.261 26.430 1.00 64.00 104 PRO A N 1
ATOM 765 C CA . PRO A 1 104 ? -28.247 -4.188 26.718 1.00 64.00 104 PRO A CA 1
ATOM 766 C C . PRO A 1 104 ? -28.097 -3.861 28.195 1.00 64.00 104 PRO A C 1
ATOM 768 O O . PRO A 1 104 ? -28.537 -2.807 28.657 1.00 64.00 104 PRO A O 1
ATOM 771 N N . GLN A 1 105 ? -27.621 -4.840 28.957 1.00 80.81 105 GLN A N 1
ATOM 772 C CA . GLN A 1 105 ? -27.445 -4.667 30.381 1.00 80.81 105 GLN A CA 1
ATOM 773 C C . GLN A 1 105 ? -26.148 -3.897 30.546 1.00 80.81 105 GLN A C 1
ATOM 775 O O . GLN A 1 105 ? -25.089 -4.378 30.147 1.00 80.81 105 GLN A O 1
ATOM 780 N N . GLU A 1 106 ? -26.247 -2.714 31.131 1.00 90.19 106 GLU A N 1
ATOM 781 C CA . GLU A 1 106 ? -25.092 -1.905 31.476 1.00 90.19 106 GLU A CA 1
ATOM 782 C C . GLU A 1 106 ? -24.849 -1.965 32.978 1.00 90.19 106 GLU A C 1
ATOM 784 O O . GLU A 1 106 ? -25.788 -2.011 33.780 1.00 90.19 106 GLU A O 1
ATOM 789 N N . PHE A 1 107 ? -23.582 -1.989 33.364 1.00 94.19 107 PHE A N 1
ATOM 790 C CA . PHE A 1 107 ? -23.176 -1.910 34.758 1.00 94.19 107 PHE A CA 1
ATOM 791 C C . PHE A 1 107 ? -21.776 -1.313 34.869 1.00 94.19 107 PHE A C 1
ATOM 793 O O . PHE A 1 107 ? -20.986 -1.353 33.930 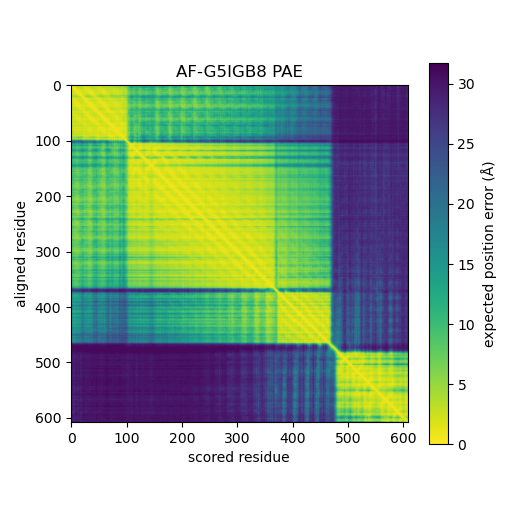1.00 94.19 107 PHE A O 1
ATOM 800 N N . SER A 1 108 ? -21.462 -0.775 36.043 1.00 95.81 108 SER A N 1
ATOM 801 C CA . SER A 1 108 ? -20.123 -0.282 36.358 1.00 95.81 108 SER A CA 1
ATOM 802 C C . SER A 1 108 ? -19.409 -1.251 37.289 1.00 95.81 108 SER A C 1
ATOM 804 O O . SER A 1 108 ? -19.991 -1.713 38.275 1.00 95.81 108 SER A O 1
ATOM 806 N N . GLU A 1 109 ? -18.121 -1.476 37.057 1.00 94.88 109 GLU A N 1
ATOM 807 C CA . GLU A 1 109 ? -17.234 -2.061 38.060 1.00 94.88 109 GLU A CA 1
ATOM 808 C C . GLU A 1 109 ? -15.932 -1.260 38.144 1.00 94.88 109 GLU A C 1
ATOM 810 O O . GLU A 1 109 ? -15.207 -1.091 37.165 1.00 94.88 109 GLU A O 1
ATOM 815 N N . GLY A 1 110 ? -15.641 -0.755 39.347 1.00 92.88 110 GLY A N 1
ATOM 816 C CA . GLY A 1 110 ? -14.540 0.181 39.550 1.00 92.88 110 GLY A CA 1
ATOM 817 C C . GLY A 1 110 ? -14.746 1.447 38.721 1.00 92.88 110 GLY A C 1
ATOM 818 O O . GLY A 1 110 ? -15.815 2.058 38.758 1.00 92.88 110 GLY A O 1
ATOM 819 N N . ASP A 1 111 ? -13.716 1.807 37.966 1.00 95.50 111 ASP A N 1
ATOM 820 C CA . ASP A 1 111 ? -13.678 3.014 37.143 1.00 95.50 111 ASP A CA 1
ATOM 821 C C . ASP A 1 111 ? -14.192 2.796 35.710 1.00 95.50 111 ASP A C 1
ATOM 823 O O . ASP A 1 111 ? -14.168 3.729 34.909 1.00 95.50 111 ASP A O 1
ATOM 827 N N . MET A 1 112 ? -14.651 1.586 35.374 1.00 97.38 112 MET A N 1
ATOM 828 C CA . MET A 1 112 ? -15.083 1.212 34.026 1.00 97.38 112 MET A CA 1
ATOM 829 C C . MET A 1 112 ? -16.588 0.942 33.972 1.00 97.38 112 MET A C 1
ATOM 831 O O . MET A 1 112 ? -17.165 0.347 34.888 1.00 97.38 112 MET A O 1
ATOM 835 N N . ASP A 1 113 ? -17.199 1.367 32.872 1.00 97.19 113 ASP A N 1
ATOM 836 C CA . ASP A 1 113 ? -18.565 1.027 32.490 1.00 97.19 113 ASP A CA 1
ATOM 837 C C . ASP A 1 113 ? -18.544 -0.088 31.446 1.00 97.19 113 ASP A C 1
ATOM 839 O O . ASP A 1 113 ? -17.680 -0.123 30.566 1.00 97.19 113 ASP A O 1
ATOM 843 N N . PHE A 1 114 ? -19.485 -1.020 31.571 1.00 95.12 114 PHE A N 1
ATOM 844 C CA . PHE A 1 114 ? -19.563 -2.225 30.762 1.00 95.12 114 PHE A CA 1
ATOM 845 C C . PHE A 1 114 ? -20.961 -2.410 30.193 1.00 95.12 114 PHE A C 1
ATOM 847 O O . PHE A 1 114 ? -21.955 -2.191 30.882 1.00 95.12 114 PHE A O 1
ATOM 854 N N . GLN A 1 115 ? -21.021 -2.924 28.969 1.00 90.50 115 GLN A N 1
ATOM 855 C CA . GLN A 1 115 ? -22.232 -3.378 28.300 1.00 90.50 115 GLN A CA 1
ATOM 856 C C . GLN A 1 115 ? -22.143 -4.887 28.063 1.00 90.50 115 GLN A C 1
ATOM 858 O O . GLN A 1 115 ? -21.154 -5.385 27.523 1.00 90.50 115 GLN A O 1
ATOM 863 N N . VAL A 1 116 ? -23.178 -5.632 28.444 1.00 86.81 116 VAL A N 1
ATOM 864 C CA . VAL A 1 116 ? -23.310 -7.056 28.112 1.00 86.81 116 VAL A CA 1
ATOM 865 C C . VAL A 1 116 ? -23.622 -7.191 26.623 1.00 86.81 116 VAL A C 1
ATOM 867 O O . VAL A 1 116 ? -24.639 -6.683 26.153 1.00 86.81 116 VAL A O 1
ATOM 870 N N . ILE A 1 117 ? -22.749 -7.891 25.898 1.00 74.69 117 ILE A N 1
ATOM 871 C CA . ILE A 1 117 ? -22.819 -8.072 24.434 1.00 74.69 117 ILE A CA 1
ATOM 872 C C . ILE A 1 117 ? -23.019 -9.536 24.022 1.00 74.69 117 ILE A C 1
ATOM 874 O O . ILE A 1 117 ? -23.076 -9.857 22.842 1.00 74.69 117 ILE A O 1
ATOM 878 N N . GLY A 1 118 ? -23.111 -10.444 24.990 1.00 70.69 118 GLY A N 1
ATOM 879 C CA . GLY A 1 118 ? -23.373 -11.855 24.751 1.00 70.69 118 GLY A CA 1
ATOM 880 C C . GLY A 1 118 ? -23.674 -12.584 26.052 1.00 70.69 118 GLY A C 1
ATOM 881 O O . GLY A 1 118 ? -23.721 -11.983 27.126 1.00 70.69 118 GLY A O 1
ATOM 882 N N . ASN A 1 119 ? -23.857 -13.905 25.978 1.00 75.31 119 ASN A N 1
ATOM 883 C CA . ASN A 1 119 ? -24.291 -14.693 27.135 1.00 75.31 119 ASN A CA 1
ATOM 884 C C . ASN A 1 119 ? -23.387 -14.510 28.361 1.00 75.31 119 ASN A C 1
ATOM 886 O O . ASN A 1 119 ? -23.909 -14.376 29.464 1.00 75.31 119 ASN A O 1
ATOM 890 N N . ASN A 1 120 ? -22.065 -14.479 28.172 1.00 85.62 120 ASN A N 1
ATOM 891 C CA . ASN A 1 120 ? -21.073 -14.330 29.244 1.00 85.62 120 ASN A CA 1
ATOM 892 C C . ASN A 1 120 ? -19.977 -13.314 28.883 1.00 85.62 120 ASN A C 1
ATOM 894 O O . ASN A 1 120 ? -18.885 -13.374 29.438 1.00 85.62 120 ASN A O 1
ATOM 898 N N . THR A 1 121 ? -20.237 -12.406 27.945 1.00 88.19 121 THR A N 1
ATOM 899 C CA . THR A 1 121 ? -19.234 -11.469 27.429 1.00 88.19 121 THR A CA 1
ATOM 900 C C . THR A 1 121 ? -19.692 -10.029 27.569 1.00 88.19 121 THR A C 1
ATOM 902 O O . THR A 1 121 ? -20.879 -9.716 27.449 1.00 88.19 121 THR A O 1
ATOM 905 N N . VAL A 1 122 ? -18.729 -9.148 27.826 1.00 92.56 122 VAL A N 1
ATOM 906 C CA . VAL A 1 122 ? -18.955 -7.707 27.936 1.00 92.56 122 VAL A CA 1
ATOM 907 C C . VAL A 1 122 ? -17.979 -6.906 27.083 1.00 92.56 122 VAL A C 1
ATOM 909 O O . VAL A 1 122 ? -16.873 -7.362 26.757 1.00 92.56 122 VAL A O 1
ATOM 912 N N . LYS A 1 123 ? -18.423 -5.690 26.776 1.00 93.75 123 LYS A N 1
ATOM 913 C CA . LYS A 1 123 ? -17.672 -4.598 26.172 1.00 93.75 123 LYS A CA 1
ATOM 914 C C . LYS A 1 123 ? -17.432 -3.501 27.205 1.00 93.75 123 LYS A C 1
ATOM 916 O O . LYS A 1 123 ? -18.368 -3.151 27.916 1.00 93.75 123 LYS A O 1
ATOM 921 N N . VAL A 1 124 ? -16.223 -2.946 27.276 1.00 97.69 124 VAL A N 1
ATOM 922 C CA . VAL A 1 124 ? -15.961 -1.709 28.036 1.00 97.69 124 VAL A CA 1
ATOM 923 C C . VAL A 1 124 ? -16.485 -0.527 27.229 1.00 97.69 124 VAL A C 1
ATOM 925 O O . VAL A 1 124 ? -16.092 -0.377 26.078 1.00 97.69 124 VAL A O 1
ATOM 928 N N . THR A 1 125 ? -17.349 0.305 27.798 1.00 95.38 125 THR A N 1
ATOM 929 C CA . THR A 1 125 ? -17.985 1.426 27.084 1.00 95.38 125 THR A CA 1
ATOM 930 C C . THR A 1 125 ? -17.494 2.792 27.534 1.00 95.38 125 THR A C 1
ATOM 932 O O . THR A 1 125 ? -17.533 3.731 26.748 1.00 95.38 125 THR A O 1
ATOM 935 N N . ASP A 1 126 ? -17.018 2.921 28.772 1.00 97.56 126 ASP A N 1
ATOM 936 C CA . ASP A 1 126 ? -16.429 4.164 29.266 1.00 97.56 126 ASP A CA 1
ATOM 937 C C . ASP A 1 126 ? -15.427 3.892 30.394 1.00 97.56 126 ASP A C 1
ATOM 939 O O . ASP A 1 126 ? -15.509 2.891 31.110 1.00 97.56 126 ASP A O 1
ATOM 943 N N . TYR A 1 127 ? -14.492 4.819 30.569 1.00 97.62 127 TYR A N 1
ATOM 944 C CA . TYR A 1 127 ? -13.555 4.876 31.681 1.00 97.62 127 TYR A CA 1
ATOM 945 C C . TYR A 1 127 ? -13.641 6.239 32.361 1.00 97.62 127 TYR A C 1
ATOM 947 O O . TYR A 1 127 ? -13.458 7.288 31.742 1.00 97.62 127 TYR A O 1
ATOM 955 N N . ARG A 1 128 ? -13.889 6.234 33.667 1.00 95.50 128 ARG A N 1
ATOM 956 C CA . ARG A 1 128 ? -14.127 7.440 34.478 1.00 95.50 128 ARG A CA 1
ATOM 957 C C . ARG A 1 128 ? -13.072 7.633 35.566 1.00 95.50 128 ARG A C 1
ATOM 959 O O . ARG A 1 128 ? -13.229 8.501 36.422 1.00 95.50 128 ARG A O 1
ATOM 966 N N . GLY A 1 129 ? -12.035 6.800 35.553 1.00 92.44 129 GLY A N 1
ATOM 967 C CA . GLY A 1 129 ? -10.984 6.806 36.561 1.00 92.44 129 GLY A CA 1
ATOM 968 C C . GLY A 1 129 ? -9.933 7.884 36.335 1.00 92.44 129 GLY A C 1
ATOM 969 O O . GLY A 1 129 ? -10.035 8.746 35.457 1.00 92.44 129 GLY A O 1
ATOM 970 N N . ASN A 1 130 ? -8.884 7.822 37.150 1.00 89.81 130 ASN A N 1
ATOM 971 C CA . ASN A 1 130 ? -7.791 8.783 37.098 1.00 89.81 130 ASN A CA 1
ATOM 972 C C . ASN A 1 130 ? -6.945 8.616 35.833 1.00 89.81 130 ASN A C 1
ATOM 974 O O . ASN A 1 130 ? -6.755 7.517 35.315 1.00 89.81 130 ASN A O 1
ATOM 978 N N . SER A 1 131 ? -6.383 9.725 35.367 1.00 90.88 131 SER A N 1
ATOM 979 C CA . SER A 1 131 ? -5.533 9.754 34.179 1.00 90.88 131 SER A CA 1
ATOM 980 C C . SER A 1 131 ? -4.044 9.574 34.486 1.00 90.88 131 SER A C 1
ATOM 982 O O . SER A 1 131 ? -3.251 9.381 33.579 1.00 90.88 131 SER A O 1
ATOM 984 N N . ASN A 1 132 ? -3.627 9.611 35.751 1.00 91.88 132 ASN A N 1
ATOM 985 C CA . ASN A 1 132 ? -2.218 9.558 36.157 1.00 91.88 132 ASN A CA 1
ATOM 986 C C . ASN A 1 132 ? -1.803 8.216 36.782 1.00 91.88 132 ASN A C 1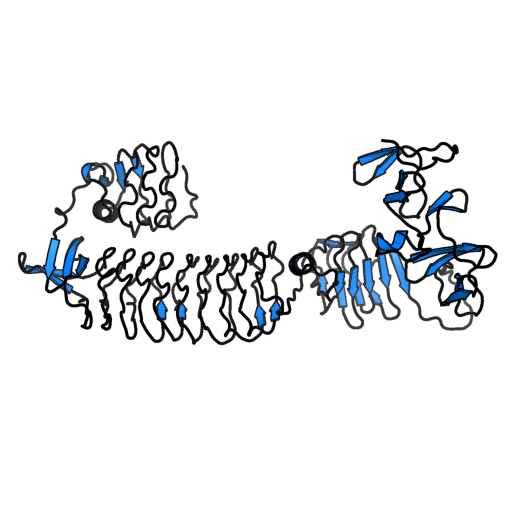
ATOM 988 O O . ASN A 1 132 ? -0.842 8.162 37.551 1.00 91.88 132 ASN A O 1
ATOM 992 N N . THR A 1 133 ? -2.530 7.146 36.468 1.00 91.38 133 THR A N 1
ATOM 993 C CA . THR A 1 133 ? -2.280 5.785 36.952 1.00 91.38 133 THR A CA 1
ATOM 994 C C . THR A 1 133 ? -2.197 4.808 35.791 1.00 91.38 133 THR A C 1
ATOM 996 O O . THR A 1 133 ? -2.729 5.071 34.712 1.00 91.38 133 THR A O 1
ATOM 999 N N . ASP A 1 134 ? -1.552 3.669 36.028 1.00 96.38 134 ASP A N 1
ATOM 1000 C CA . ASP A 1 134 ? -1.614 2.536 35.110 1.00 96.38 134 ASP A CA 1
ATOM 1001 C C . ASP A 1 134 ? -3.060 2.051 34.959 1.00 96.38 134 ASP A C 1
ATOM 1003 O O . ASP A 1 134 ? -3.827 2.025 35.926 1.00 96.38 134 ASP A O 1
ATOM 1007 N N . ILE A 1 135 ? -3.420 1.657 33.740 1.00 97.62 135 ILE A N 1
ATOM 1008 C CA . ILE A 1 135 ? -4.737 1.127 33.400 1.00 97.62 135 ILE A CA 1
ATOM 1009 C C . ILE A 1 135 ? -4.617 -0.376 33.218 1.00 97.62 135 ILE A C 1
ATOM 1011 O O . ILE A 1 135 ? -3.943 -0.851 32.305 1.00 97.62 135 ILE A O 1
ATOM 1015 N N . VAL A 1 136 ? -5.304 -1.121 34.079 1.00 97.56 136 VAL A N 1
ATOM 1016 C CA . VAL A 1 136 ? -5.428 -2.575 33.979 1.00 97.56 136 VAL A CA 1
ATOM 1017 C C . VAL A 1 136 ? -6.870 -2.900 33.639 1.00 97.56 136 VAL A C 1
ATOM 1019 O O . VAL A 1 136 ? -7.761 -2.698 34.463 1.00 97.56 136 VAL A O 1
ATOM 1022 N N . ILE A 1 137 ? -7.097 -3.402 32.430 1.00 98.12 137 ILE A N 1
ATOM 1023 C CA . ILE A 1 137 ? -8.404 -3.907 32.019 1.00 98.12 137 ILE A CA 1
ATOM 1024 C C . ILE A 1 137 ? -8.423 -5.413 32.321 1.00 98.12 137 ILE A C 1
ATOM 1026 O O . ILE A 1 137 ? -7.595 -6.145 31.778 1.00 98.12 137 ILE A O 1
ATOM 1030 N N . PRO A 1 138 ? -9.309 -5.894 33.210 1.00 97.88 138 PRO A N 1
ATOM 1031 C CA . PRO A 1 138 ? -9.277 -7.280 33.666 1.00 97.88 138 PRO A CA 1
ATOM 1032 C C . PRO A 1 138 ? -9.857 -8.246 32.624 1.00 97.88 138 PRO A C 1
ATOM 1034 O O . PRO A 1 138 ? -10.757 -7.883 31.873 1.00 97.88 138 PRO A O 1
ATOM 1037 N N . ASP A 1 139 ? -9.413 -9.509 32.638 1.00 98.25 139 ASP A N 1
ATOM 1038 C CA . ASP A 1 139 ? -9.977 -10.582 31.792 1.00 98.25 139 ASP A CA 1
ATOM 1039 C C . ASP A 1 139 ? -11.466 -10.837 32.091 1.00 98.25 139 ASP A C 1
ATOM 1041 O O . ASP A 1 139 ? -12.246 -11.237 31.223 1.00 98.25 139 ASP A O 1
ATOM 1045 N N . THR A 1 140 ? -11.882 -10.608 33.339 1.00 98.00 140 THR A N 1
ATOM 1046 C CA . THR A 1 140 ? -13.258 -10.812 33.796 1.00 98.00 140 THR A CA 1
ATOM 1047 C C . THR A 1 140 ? -13.709 -9.714 34.743 1.00 98.00 140 THR A C 1
ATOM 1049 O O . THR A 1 140 ? -12.914 -9.199 35.526 1.00 98.00 140 THR A O 1
ATOM 1052 N N . VAL A 1 141 ? -15.008 -9.445 34.738 1.00 97.38 141 VAL A N 1
ATOM 1053 C CA . VAL A 1 141 ? -15.686 -8.436 35.556 1.00 97.38 141 VAL A CA 1
ATOM 1054 C C . VAL A 1 141 ? -16.962 -9.051 36.145 1.00 97.38 141 VAL A C 1
ATOM 1056 O O . VAL A 1 141 ? -17.580 -9.913 35.520 1.00 97.38 141 VAL A O 1
ATOM 1059 N N . THR A 1 142 ? -17.360 -8.672 37.355 1.00 96.00 142 THR A N 1
ATOM 1060 C CA . THR A 1 142 ? -18.569 -9.176 38.020 1.00 96.00 142 THR A CA 1
ATOM 1061 C C . THR A 1 142 ? -19.573 -8.053 38.236 1.00 96.00 142 THR A C 1
ATOM 1063 O O . THR A 1 142 ? -19.330 -7.111 38.989 1.00 96.00 142 THR A O 1
ATOM 1066 N N . ASP A 1 143 ? -20.754 -8.195 37.634 1.00 93.12 143 ASP A N 1
ATOM 1067 C CA . ASP A 1 143 ? -21.877 -7.319 37.947 1.00 93.12 143 ASP A CA 1
ATOM 1068 C C . ASP A 1 143 ? -22.328 -7.586 39.386 1.00 93.12 143 ASP A C 1
ATOM 1070 O O . ASP A 1 143 ? -22.876 -8.641 39.710 1.00 93.12 143 ASP A O 1
ATOM 1074 N N . ARG A 1 144 ? -22.109 -6.609 40.266 1.00 90.75 144 ARG A N 1
ATOM 1075 C CA . ARG A 1 144 ? -22.424 -6.717 41.696 1.00 90.75 144 ARG A CA 1
ATOM 1076 C C . ARG A 1 144 ? -23.920 -6.820 41.977 1.00 90.75 144 ARG A C 1
ATOM 1078 O O . ARG A 1 144 ? -24.286 -7.256 43.066 1.00 90.75 144 ARG A O 1
ATOM 1085 N N . VAL A 1 145 ? -24.771 -6.409 41.035 1.00 88.12 145 VAL A N 1
ATOM 1086 C CA . VAL A 1 145 ? -26.227 -6.468 41.187 1.00 88.12 145 VAL A CA 1
ATOM 1087 C C . VAL A 1 145 ? -26.735 -7.877 40.902 1.00 88.12 145 VAL A C 1
ATOM 1089 O O . VAL A 1 145 ? -27.458 -8.440 41.722 1.00 88.12 145 VAL A O 1
ATOM 1092 N N . SER A 1 146 ? -26.347 -8.470 39.769 1.00 87.75 146 SER A N 1
ATOM 1093 C CA . SER A 1 146 ? -26.755 -9.839 39.418 1.00 87.75 146 SER A CA 1
ATOM 1094 C C . SER A 1 146 ? -25.882 -10.932 40.045 1.00 87.75 146 SER A C 1
ATOM 1096 O O . SER A 1 146 ? -26.297 -12.089 40.098 1.00 87.75 146 SER A O 1
ATOM 1098 N N . GLY A 1 147 ? -24.674 -10.592 40.503 1.00 91.12 147 GLY A N 1
ATOM 1099 C CA . GLY A 1 147 ? -23.652 -11.543 40.944 1.00 91.12 147 GLY A CA 1
ATOM 11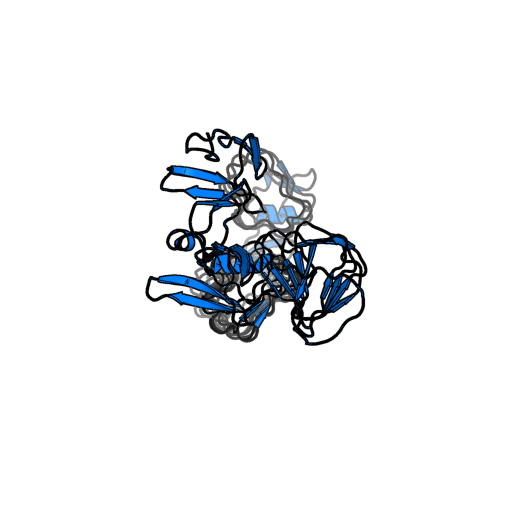00 C C . GLY A 1 147 ? -23.025 -12.347 39.800 1.00 91.12 147 GLY A C 1
ATOM 1101 O O . GLY A 1 147 ? -22.283 -13.294 40.057 1.00 91.12 147 GLY A O 1
ATOM 1102 N N . LYS A 1 148 ? -23.336 -12.012 38.542 1.00 91.62 148 LYS A N 1
ATOM 1103 C CA . LYS A 1 148 ? -22.850 -12.731 37.365 1.00 91.62 148 LYS A CA 1
ATOM 1104 C C . LYS A 1 148 ? -21.495 -12.189 36.922 1.00 91.62 148 LYS A C 1
ATOM 1106 O O . LYS A 1 148 ? -21.308 -10.981 36.784 1.00 91.62 148 LYS A O 1
ATOM 1111 N N . THR A 1 149 ? -20.568 -13.105 36.664 1.00 95.62 149 THR A N 1
ATOM 1112 C CA . THR A 1 149 ? -19.251 -12.799 36.103 1.00 95.62 149 THR A CA 1
ATOM 1113 C C . THR A 1 149 ? -19.284 -12.906 34.583 1.00 95.62 149 THR A C 1
ATOM 1115 O O . THR A 1 149 ? -19.829 -13.862 34.027 1.00 95.62 149 THR A O 1
ATOM 1118 N N . TYR A 1 150 ? -18.673 -11.928 33.929 1.00 95.12 150 TYR A N 1
ATOM 1119 C CA . TYR A 1 150 ? -18.545 -11.811 32.487 1.00 95.12 150 TYR A CA 1
ATOM 1120 C C . TYR A 1 150 ? -17.072 -11.748 32.088 1.00 95.12 150 TYR A C 1
ATOM 1122 O O . TYR A 1 150 ? -16.240 -11.216 32.820 1.00 95.12 150 TYR A O 1
ATOM 1130 N N . THR A 1 151 ? -16.758 -12.260 30.905 1.00 96.81 151 THR A N 1
ATOM 1131 C CA . THR A 1 151 ? -15.452 -12.125 30.259 1.00 96.81 151 THR A CA 1
ATOM 1132 C C . THR A 1 151 ? -15.393 -10.819 29.471 1.00 96.81 151 THR A C 1
ATOM 1134 O O . THR A 1 151 ? -16.286 -10.531 28.669 1.00 96.81 151 THR A O 1
ATOM 1137 N N . VAL A 1 152 ? -14.335 -10.033 29.665 1.00 97.62 152 VAL A N 1
ATOM 1138 C CA . VAL A 1 152 ? -14.105 -8.800 28.904 1.00 97.62 152 VAL A CA 1
ATOM 1139 C C . VAL A 1 152 ? -13.503 -9.172 27.559 1.00 97.62 152 VAL A C 1
ATOM 1141 O O . VAL A 1 152 ? -12.408 -9.723 27.484 1.00 97.62 152 VAL A O 1
ATOM 1144 N N . THR A 1 153 ? -14.239 -8.907 26.485 1.00 94.75 153 THR A N 1
ATOM 1145 C CA . THR A 1 153 ? -13.836 -9.327 25.130 1.00 94.75 153 THR A CA 1
ATOM 1146 C C . THR A 1 153 ? -13.734 -8.165 24.155 1.00 94.75 153 THR A C 1
ATOM 1148 O O . THR A 1 153 ? -13.097 -8.309 23.118 1.00 94.75 153 THR A O 1
ATOM 1151 N N . HIS A 1 154 ? -14.327 -7.014 24.470 1.00 94.06 154 HIS A N 1
ATOM 1152 C CA . HIS A 1 154 ? -14.362 -5.860 23.577 1.00 94.06 154 HIS A CA 1
ATOM 1153 C C . HIS A 1 154 ? -14.023 -4.581 24.342 1.00 94.06 154 HIS A C 1
ATOM 1155 O O . HIS A 1 154 ? -14.476 -4.399 25.475 1.00 94.06 154 HIS A O 1
ATOM 1161 N N . ILE A 1 155 ? -13.266 -3.683 23.714 1.00 97.88 155 ILE A N 1
ATOM 1162 C CA . ILE A 1 155 ? -13.164 -2.283 24.139 1.00 97.88 155 ILE A CA 1
ATOM 1163 C C . ILE A 1 155 ? -13.929 -1.445 23.129 1.00 97.88 155 ILE A C 1
ATOM 1165 O O . ILE A 1 155 ? -13.608 -1.477 21.944 1.00 97.88 155 ILE A O 1
ATOM 1169 N N . GLY A 1 156 ? -14.944 -0.738 23.606 1.00 92.00 156 GLY A N 1
ATOM 1170 C CA . GLY A 1 156 ? -15.836 0.049 22.777 1.00 92.00 156 GLY A CA 1
ATOM 1171 C C . GLY A 1 156 ? -15.229 1.349 22.284 1.00 92.00 156 GLY A C 1
ATOM 1172 O O . GLY A 1 156 ? -14.228 1.839 22.823 1.00 92.00 156 GLY A O 1
ATOM 1173 N N . SER A 1 157 ? -15.861 1.913 21.258 1.00 90.25 157 SER A N 1
ATOM 1174 C CA . SER A 1 157 ? -15.401 3.160 20.664 1.00 90.25 157 SER A CA 1
ATOM 1175 C C . SER A 1 157 ? -15.320 4.268 21.707 1.00 90.25 157 SER A C 1
ATOM 1177 O O . SER A 1 157 ? -16.218 4.436 22.531 1.00 90.25 157 SER A O 1
ATOM 1179 N N . TYR A 1 158 ? -14.228 5.032 21.676 1.00 95.25 158 TYR A N 1
ATOM 1180 C CA . TYR A 1 158 ? -13.950 6.127 22.616 1.00 95.25 158 TYR A CA 1
ATOM 1181 C C . TYR A 1 158 ? -13.923 5.757 24.111 1.00 95.25 158 TYR A C 1
ATOM 1183 O O . TYR A 1 158 ? -13.775 6.665 24.932 1.00 95.25 158 TYR A O 1
ATOM 1191 N N . ALA A 1 159 ? -13.991 4.473 24.492 1.00 97.12 159 ALA A N 1
ATOM 1192 C CA . ALA A 1 159 ? -14.114 4.062 25.895 1.00 97.12 159 ALA A CA 1
ATOM 1193 C C . ALA A 1 159 ? -13.013 4.650 26.796 1.00 97.12 159 ALA A C 1
ATOM 1195 O O . ALA A 1 159 ? -13.265 5.004 27.944 1.00 97.12 159 ALA A O 1
ATOM 1196 N N . PHE A 1 160 ? -11.803 4.825 26.264 1.00 98.31 160 PHE A N 1
ATOM 1197 C CA . PHE A 1 160 ? -10.676 5.493 26.917 1.00 98.31 160 PHE A CA 1
ATOM 1198 C C . PHE A 1 160 ? -10.217 6.759 26.172 1.00 98.31 160 PHE A C 1
ATOM 1200 O O . PHE A 1 160 ? -9.229 7.370 26.574 1.00 98.31 160 PHE A O 1
ATOM 1207 N N . GLY A 1 161 ? -10.902 7.182 25.107 1.00 97.56 161 GLY A N 1
ATOM 1208 C CA . GLY A 1 161 ? -10.454 8.241 24.199 1.00 97.56 161 GLY A CA 1
ATOM 1209 C C . GLY A 1 161 ? -10.466 9.646 24.816 1.00 97.56 161 GLY A C 1
ATOM 1210 O O . GLY A 1 161 ? -11.413 10.029 25.501 1.00 97.56 161 GLY A O 1
ATOM 1211 N N . SER A 1 162 ? -9.430 10.442 24.539 1.00 97.25 162 SER A N 1
ATOM 1212 C CA . SER A 1 162 ? -9.292 11.847 24.961 1.00 97.25 162 SER A CA 1
ATOM 1213 C C . SER A 1 162 ? -9.329 12.069 26.479 1.00 97.25 162 SER A C 1
ATOM 1215 O O . SER A 1 162 ? -9.791 13.109 26.954 1.00 97.25 162 SER A O 1
ATOM 1217 N N . LYS A 1 163 ? -8.833 11.105 27.265 1.00 96.50 163 LYS A N 1
ATOM 1218 C CA . LYS A 1 163 ? -8.861 11.154 28.739 1.00 96.50 163 LYS A CA 1
ATOM 1219 C C . LYS A 1 163 ? -7.539 11.603 29.367 1.00 96.50 163 LYS A C 1
ATOM 1221 O O . LYS A 1 163 ? -7.434 11.675 30.591 1.00 96.50 163 LYS A O 1
ATOM 1226 N N . ASN A 1 164 ? -6.547 11.962 28.544 1.00 96.06 164 ASN A N 1
ATOM 1227 C CA . ASN A 1 164 ? -5.227 12.434 28.976 1.00 96.06 164 ASN A CA 1
ATOM 1228 C C . ASN A 1 164 ? -4.498 11.425 29.891 1.00 96.06 164 ASN A C 1
ATOM 1230 O O . ASN A 1 164 ? -3.779 11.828 30.806 1.00 96.06 164 ASN A O 1
ATOM 1234 N N . ILE A 1 165 ? -4.720 10.123 29.672 1.00 97.56 165 ILE A N 1
ATOM 1235 C CA . ILE A 1 165 ? -4.152 9.043 30.491 1.00 97.56 165 ILE A CA 1
ATOM 1236 C C . ILE A 1 165 ? -2.644 8.933 30.240 1.00 97.56 165 ILE A C 1
ATOM 1238 O O . ILE A 1 165 ? -2.240 8.883 29.086 1.00 97.56 165 ILE A O 1
ATOM 1242 N N . THR A 1 166 ? -1.816 8.891 31.289 1.00 96.88 166 THR A N 1
ATOM 1243 C CA . THR A 1 166 ? -0.342 8.890 31.208 1.00 96.88 166 THR A CA 1
ATOM 1244 C C . THR A 1 166 ? 0.320 7.579 31.639 1.00 96.88 166 THR A C 1
ATOM 1246 O O . THR A 1 166 ? 1.519 7.401 31.423 1.00 96.88 166 THR A O 1
ATOM 1249 N N . GLY A 1 167 ? -0.411 6.695 32.324 1.00 95.25 167 GLY A N 1
ATOM 1250 C CA . GLY A 1 167 ? 0.127 5.425 32.822 1.00 95.25 167 GLY A CA 1
ATOM 1251 C C . GLY A 1 167 ? 0.391 4.401 31.719 1.00 95.25 167 GLY A C 1
ATOM 1252 O O . GLY A 1 167 ? 0.205 4.679 30.534 1.00 95.25 167 GLY A O 1
ATOM 1253 N N . SER A 1 168 ? 0.818 3.207 32.119 1.00 97.31 168 SER A N 1
ATOM 1254 C CA . SER A 1 168 ? 0.930 2.048 31.225 1.00 97.31 168 SER A CA 1
ATOM 1255 C C . SER A 1 168 ? -0.441 1.413 30.978 1.00 97.31 168 SER A C 1
ATOM 1257 O O . SER A 1 168 ? -1.328 1.505 31.828 1.00 97.31 168 SER A O 1
ATOM 1259 N N . LEU A 1 169 ? -0.615 0.746 29.833 1.00 98.25 169 LEU A N 1
ATOM 1260 C CA . LEU A 1 169 ? -1.849 0.038 29.476 1.00 98.25 169 LEU A CA 1
ATOM 1261 C C . LEU A 1 169 ? -1.639 -1.478 29.490 1.00 98.25 169 LEU A C 1
ATOM 1263 O O . LEU A 1 169 ? -0.806 -2.001 28.751 1.00 98.25 169 LEU A O 1
ATOM 1267 N N . TYR A 1 170 ? -2.453 -2.180 30.274 1.00 98.25 170 TYR A N 1
ATOM 1268 C CA . TYR A 1 170 ? -2.508 -3.638 30.321 1.00 98.25 170 TYR A CA 1
ATOM 1269 C C . TYR A 1 170 ? -3.872 -4.110 29.810 1.00 98.25 170 TYR A C 1
ATOM 1271 O O . TYR A 1 170 ? -4.906 -3.863 30.438 1.00 98.25 170 TYR A O 1
ATOM 1279 N N . LEU A 1 171 ? -3.858 -4.761 28.645 1.00 98.56 171 LEU A N 1
ATOM 1280 C CA . LEU A 1 171 ? -5.038 -5.319 27.985 1.00 98.56 171 LEU A CA 1
ATOM 1281 C C . LEU A 1 171 ? -5.348 -6.735 28.506 1.00 98.56 171 LEU A C 1
ATOM 1283 O O . LEU A 1 171 ? -4.419 -7.444 28.903 1.00 98.56 171 LEU A O 1
ATOM 1287 N N . PRO A 1 172 ? -6.619 -7.177 28.464 1.00 97.94 172 PRO A N 1
ATOM 1288 C CA . PRO A 1 172 ? -6.979 -8.523 28.876 1.00 97.94 172 PRO A CA 1
ATOM 1289 C C . PRO A 1 172 ? -6.569 -9.553 27.817 1.00 97.94 172 PRO A C 1
ATOM 1291 O O . PRO A 1 172 ? -6.683 -9.309 26.617 1.00 97.94 172 PRO A O 1
ATOM 1294 N N . ASN A 1 173 ? -6.165 -10.748 28.243 1.00 97.75 173 ASN A N 1
ATOM 1295 C CA . ASN A 1 173 ? -5.818 -11.873 27.364 1.00 97.75 173 ASN A CA 1
ATOM 1296 C C . ASN A 1 173 ? -7.027 -12.463 26.628 1.00 97.75 173 ASN A C 1
ATOM 1298 O O . ASN A 1 173 ? -6.862 -13.309 25.755 1.00 97.75 173 ASN A O 1
ATOM 1302 N N . THR A 1 174 ? -8.237 -12.067 27.019 1.00 96.81 174 THR A N 1
ATOM 1303 C CA . THR A 1 174 ? -9.509 -12.485 26.421 1.00 96.81 174 THR A CA 1
ATOM 1304 C C . THR A 1 174 ? -10.017 -11.507 25.363 1.00 96.81 174 THR A C 1
ATOM 1306 O O . THR A 1 174 ? -11.115 -11.693 24.836 1.00 96.81 174 THR A O 1
ATOM 1309 N N . LEU A 1 175 ? -9.259 -10.446 25.067 1.00 97.31 175 LEU A N 1
ATOM 1310 C CA . LEU A 1 175 ? -9.696 -9.383 24.174 1.00 97.31 175 LEU A CA 1
ATOM 1311 C C . LEU A 1 175 ? -9.774 -9.857 22.723 1.00 97.31 175 LEU A C 1
ATOM 1313 O O . LEU A 1 175 ? -8.792 -10.338 22.166 1.00 97.31 175 LEU A O 1
ATOM 1317 N N . VAL A 1 176 ? -10.934 -9.675 22.107 1.00 90.50 176 VAL A N 1
ATOM 1318 C CA . VAL A 1 176 ? -11.236 -10.043 20.720 1.00 90.50 176 VAL A CA 1
ATOM 1319 C C . VAL A 1 176 ? -11.243 -8.810 19.817 1.00 90.50 176 VAL A C 1
ATOM 1321 O O . VAL A 1 176 ? -10.767 -8.884 18.685 1.00 90.50 176 VAL A O 1
ATOM 1324 N N . SER A 1 177 ? -11.731 -7.668 20.306 1.00 91.06 177 SER A N 1
ATOM 1325 C CA . SER A 1 177 ? -11.863 -6.453 19.496 1.00 91.06 177 SER A CA 1
ATOM 1326 C C . SER A 1 177 ? -11.543 -5.182 20.275 1.00 91.06 177 SER A C 1
ATOM 1328 O O . SER A 1 177 ? -11.901 -5.035 21.447 1.00 91.06 177 SER A O 1
ATOM 1330 N N . ILE A 1 178 ? -10.893 -4.248 19.589 1.00 97.06 178 ILE A N 1
ATOM 1331 C CA . ILE A 1 178 ? -10.724 -2.859 20.008 1.00 97.06 178 ILE A CA 1
ATOM 1332 C C . ILE A 1 178 ? -11.405 -2.008 18.945 1.00 97.06 178 ILE A C 1
ATOM 1334 O O . ILE A 1 178 ? -10.966 -2.007 17.798 1.00 97.06 178 ILE A O 1
ATOM 1338 N N . GLU A 1 179 ? -12.480 -1.323 19.312 1.00 91.81 179 GLU A N 1
ATOM 1339 C CA . GLU A 1 179 ? -13.283 -0.517 18.391 1.00 91.81 179 GLU A CA 1
ATOM 1340 C C . GLU A 1 179 ? -12.628 0.847 18.085 1.00 91.81 179 GLU A C 1
ATOM 1342 O O . GLU A 1 179 ? -11.547 1.188 18.586 1.00 91.81 179 GLU A O 1
ATOM 1347 N N . ASP A 1 180 ? -13.265 1.617 17.201 1.00 90.19 180 ASP A N 1
ATOM 1348 C CA . ASP A 1 180 ? -12.722 2.861 16.658 1.00 90.19 180 ASP A CA 1
ATOM 1349 C C . ASP A 1 180 ? -12.416 3.873 17.775 1.00 90.19 180 ASP A C 1
ATOM 1351 O O . ASP A 1 180 ? -1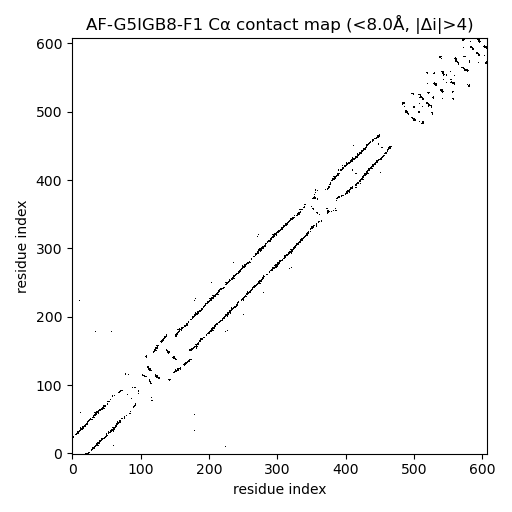3.212 4.124 18.680 1.00 90.19 180 ASP A O 1
ATOM 1355 N N . SER A 1 181 ? -11.234 4.486 17.721 1.00 96.25 181 SER A N 1
ATOM 1356 C CA . SER A 1 181 ? -10.815 5.525 18.669 1.00 96.25 181 SER A CA 1
ATOM 1357 C C . SER A 1 181 ? -10.814 5.118 20.154 1.00 96.25 181 SER A C 1
ATOM 1359 O O . SER A 1 181 ? -10.736 5.995 21.018 1.00 96.25 181 SER A O 1
ATOM 1361 N N . ALA A 1 182 ? -10.866 3.818 20.476 1.00 98.06 182 ALA A N 1
ATOM 1362 C CA . ALA A 1 182 ? -10.981 3.305 21.844 1.00 98.06 182 ALA A CA 1
ATOM 1363 C C . ALA A 1 182 ? -9.987 3.935 22.838 1.00 98.06 182 ALA A C 1
ATOM 1365 O O . ALA A 1 182 ? -10.382 4.277 23.946 1.00 98.06 182 ALA A O 1
ATOM 1366 N N . PHE A 1 183 ? -8.729 4.144 22.438 1.00 98.62 183 PHE A N 1
ATOM 1367 C CA . PHE A 1 183 ? -7.645 4.716 23.247 1.00 98.62 183 PHE A CA 1
ATOM 1368 C C . PHE A 1 183 ? -7.038 5.996 22.643 1.00 98.62 183 PHE A C 1
ATOM 1370 O O . PHE A 1 183 ? -5.936 6.392 23.036 1.00 98.62 183 PHE A O 1
ATOM 1377 N N . MET A 1 184 ? -7.725 6.659 21.706 1.00 98.44 184 MET A N 1
ATOM 1378 C CA . MET A 1 184 ? -7.162 7.815 20.994 1.00 98.44 184 MET A CA 1
ATOM 1379 C C . MET A 1 184 ? -6.840 9.000 21.919 1.00 98.44 184 MET A C 1
ATOM 1381 O O . MET A 1 184 ? -7.498 9.173 22.944 1.00 98.44 184 MET A O 1
ATOM 1385 N N . LEU A 1 185 ? -5.919 9.876 21.508 1.00 98.38 185 LEU A N 1
ATOM 1386 C CA . LEU A 1 185 ? -5.632 11.170 22.142 1.00 98.38 185 LEU A CA 1
ATOM 1387 C C . LEU A 1 185 ? -5.363 11.048 23.650 1.00 98.38 185 LEU A C 1
ATOM 1389 O O . LEU A 1 185 ? -5.911 11.783 24.481 1.00 98.38 185 LEU A O 1
ATOM 1393 N N . ASN A 1 186 ? -4.512 10.093 24.005 1.00 98.25 186 ASN A N 1
ATOM 1394 C CA . ASN A 1 186 ? -4.007 9.922 25.361 1.00 98.25 186 ASN A CA 1
ATOM 1395 C C . ASN A 1 186 ? -2.497 10.176 25.384 1.00 98.25 186 ASN A C 1
ATOM 1397 O O . ASN A 1 186 ? -1.921 10.783 24.489 1.00 98.25 186 ASN A O 1
ATOM 1401 N N . ARG A 1 187 ? -1.854 9.803 26.486 1.00 97.56 187 ARG A N 1
ATOM 1402 C CA . ARG A 1 187 ? -0.409 9.891 26.690 1.00 97.56 187 ARG A CA 1
ATOM 1403 C C . ARG A 1 187 ? 0.104 8.590 27.294 1.00 97.56 187 ARG A C 1
ATOM 1405 O O . ARG A 1 187 ? 1.005 8.628 28.131 1.00 97.56 187 ARG A O 1
ATOM 1412 N N . PHE A 1 188 ? -0.522 7.461 26.934 1.00 97.94 188 PHE A N 1
ATOM 1413 C CA . PHE A 1 188 ? -0.143 6.154 27.463 1.00 97.94 188 PHE A CA 1
ATOM 1414 C C . PHE A 1 188 ? 1.351 5.947 27.254 1.00 97.94 188 PHE A C 1
ATOM 1416 O O . PHE A 1 188 ? 1.856 6.242 26.176 1.00 97.94 188 PHE A O 1
ATOM 1423 N N . THR A 1 189 ? 2.046 5.474 28.284 1.00 96.00 189 THR A N 1
ATOM 1424 C CA . THR A 1 189 ? 3.491 5.225 28.244 1.00 96.00 189 THR A CA 1
ATOM 1425 C C . THR A 1 189 ? 3.793 3.733 28.349 1.00 96.00 189 THR A C 1
ATOM 1427 O O . THR A 1 189 ? 2.903 2.907 28.544 1.00 96.00 189 THR A O 1
ATOM 1430 N N . GLY A 1 190 ? 5.067 3.369 28.204 1.00 96.44 190 GLY A N 1
ATOM 1431 C CA . GLY A 1 190 ? 5.505 1.980 28.325 1.00 96.44 190 GLY A CA 1
ATOM 1432 C C . GLY A 1 190 ? 5.178 1.129 27.097 1.00 96.44 190 GLY A C 1
ATOM 1433 O O . GLY A 1 190 ? 4.824 1.640 26.036 1.00 96.44 190 GLY A O 1
ATOM 1434 N N . ILE A 1 191 ? 5.361 -0.181 27.241 1.00 97.19 191 ILE A N 1
ATOM 1435 C CA . ILE A 1 191 ? 5.190 -1.148 26.153 1.00 97.19 191 ILE A CA 1
ATOM 1436 C C . ILE A 1 191 ? 3.719 -1.558 26.066 1.00 97.19 191 ILE A C 1
ATOM 1438 O O . ILE A 1 191 ? 3.129 -1.952 27.071 1.00 97.19 191 ILE A O 1
ATOM 1442 N N . LEU A 1 192 ? 3.154 -1.545 24.857 1.00 98.38 192 LEU A N 1
ATOM 1443 C CA . LEU A 1 192 ? 1.841 -2.123 24.579 1.00 98.38 192 LEU A CA 1
ATOM 1444 C C . LEU A 1 192 ? 1.990 -3.590 24.162 1.00 98.38 192 LEU A C 1
ATOM 1446 O O . LEU A 1 192 ? 2.622 -3.891 23.153 1.00 98.38 192 LEU A O 1
ATOM 1450 N N . SER A 1 193 ? 1.366 -4.498 24.911 1.00 98.06 193 SER A N 1
ATOM 1451 C CA . SER A 1 193 ? 1.254 -5.911 24.526 1.00 98.06 193 SER A CA 1
ATOM 1452 C C . SER A 1 193 ? -0.155 -6.204 24.018 1.00 98.06 193 SER A C 1
ATOM 1454 O O . SER A 1 193 ? -1.122 -6.059 24.764 1.00 98.06 193 SER A O 1
ATOM 1456 N N . LEU A 1 194 ? -0.267 -6.613 22.753 1.00 98.44 194 LEU A N 1
ATOM 1457 C CA . LEU A 1 194 ? -1.530 -7.046 22.154 1.00 98.44 194 LEU A CA 1
ATOM 1458 C C . LEU A 1 194 ? -1.729 -8.556 22.394 1.00 98.44 194 LEU A C 1
ATOM 1460 O O . LEU A 1 194 ? -0.798 -9.323 22.141 1.00 98.44 194 LEU A O 1
ATOM 1464 N N . PRO A 1 195 ? -2.904 -9.002 22.875 1.00 97.75 195 PRO A N 1
ATOM 1465 C CA . PRO A 1 195 ? -3.149 -10.411 23.174 1.00 97.75 195 PRO A CA 1
ATOM 1466 C C . PRO A 1 195 ? -3.382 -11.233 21.899 1.00 97.75 195 PRO A C 1
ATOM 1468 O O . PRO A 1 195 ? -3.964 -10.747 20.933 1.00 97.75 195 PRO A O 1
ATOM 1471 N N . GLU A 1 196 ? -2.993 -12.512 21.904 1.00 96.50 196 GLU A N 1
ATOM 1472 C CA . GLU A 1 196 ? -3.152 -13.407 20.741 1.00 96.50 196 GLU A CA 1
ATOM 1473 C C . GLU A 1 196 ? -4.623 -13.695 20.389 1.00 96.50 196 GLU A C 1
ATOM 1475 O O . GLU A 1 196 ? -4.914 -14.125 19.278 1.00 96.50 196 GLU A O 1
ATOM 1480 N N . SER A 1 197 ? -5.574 -13.453 21.297 1.00 94.94 197 SER A N 1
ATOM 1481 C CA . SER A 1 197 ? -7.015 -13.548 21.013 1.00 94.94 197 SER A CA 1
ATOM 1482 C C . SER A 1 197 ? -7.549 -12.402 20.146 1.00 94.94 197 SER A C 1
ATOM 1484 O O . SER A 1 197 ? -8.684 -12.481 19.675 1.00 94.94 197 SER A O 1
ATOM 1486 N N . LEU A 1 198 ? -6.766 -11.333 19.961 1.00 96.06 198 LEU A N 1
ATOM 1487 C CA . LEU A 1 198 ? -7.205 -10.118 19.289 1.00 96.06 198 LEU A CA 1
ATOM 1488 C C . LEU A 1 198 ? -7.403 -10.366 17.794 1.00 96.06 198 LEU A C 1
ATOM 1490 O O . LEU A 1 198 ? -6.496 -10.819 17.096 1.00 96.06 198 LEU A O 1
ATOM 1494 N N . ASN A 1 199 ? -8.589 -10.021 17.303 1.00 88.44 199 ASN A N 1
ATOM 1495 C CA . ASN A 1 199 ? -8.967 -10.168 15.906 1.00 88.44 199 ASN A CA 1
ATOM 1496 C C . ASN A 1 199 ? -9.086 -8.818 15.186 1.00 88.44 199 ASN A C 1
ATOM 1498 O O . ASN A 1 199 ? -8.685 -8.707 14.030 1.00 88.44 199 ASN A O 1
ATOM 1502 N N . THR A 1 200 ? -9.613 -7.791 15.856 1.00 87.81 200 THR A N 1
ATOM 1503 C CA . THR A 1 200 ? -9.913 -6.495 15.230 1.00 87.81 200 THR A CA 1
ATOM 1504 C C . THR A 1 200 ? -9.291 -5.334 15.999 1.00 87.81 200 THR A C 1
ATOM 1506 O O . THR A 1 200 ? -9.399 -5.256 17.223 1.00 87.81 200 THR A O 1
ATOM 1509 N N . ILE A 1 201 ? -8.669 -4.414 15.256 1.00 96.25 201 ILE A N 1
ATOM 1510 C CA . ILE A 1 201 ? -8.173 -3.123 15.740 1.00 96.25 201 ILE A CA 1
ATOM 1511 C C . ILE A 1 201 ? -8.818 -2.021 14.899 1.00 96.25 201 ILE A C 1
ATOM 1513 O O . ILE A 1 201 ? -8.568 -1.929 13.697 1.00 96.25 201 ILE A O 1
ATOM 1517 N N . GLY A 1 202 ? -9.653 -1.202 15.529 1.00 91.62 202 GLY A N 1
ATOM 1518 C CA . GLY A 1 202 ? -10.427 -0.143 14.895 1.00 91.62 202 GLY A CA 1
ATOM 1519 C C . GLY A 1 202 ? -9.585 1.018 14.367 1.00 91.62 202 GLY A C 1
ATOM 1520 O O . GLY A 1 202 ? -8.392 1.163 14.654 1.00 91.62 202 GLY A O 1
ATOM 1521 N N . GLY A 1 203 ? -10.225 1.868 13.569 1.00 92.06 203 GLY A N 1
ATOM 1522 C CA . GLY A 1 203 ? -9.640 3.103 13.061 1.00 92.06 203 GLY A CA 1
ATOM 1523 C C . GLY A 1 203 ? -9.285 4.047 14.203 1.00 92.06 203 GLY A C 1
ATOM 1524 O O . GLY A 1 203 ? -10.042 4.189 15.159 1.00 92.06 203 GLY A O 1
ATOM 1525 N N . ALA A 1 204 ? -8.108 4.667 14.130 1.00 97.44 204 ALA A N 1
ATOM 1526 C CA . ALA A 1 204 ? -7.580 5.548 15.170 1.00 97.44 204 ALA A CA 1
ATOM 1527 C C . ALA A 1 204 ? -7.578 4.953 16.600 1.00 97.44 204 ALA A C 1
ATOM 1529 O O . ALA A 1 204 ? -7.504 5.711 17.566 1.00 97.44 204 ALA A O 1
ATOM 1530 N N . ALA A 1 205 ? -7.654 3.623 16.764 1.00 98.31 205 ALA A N 1
ATOM 1531 C CA . ALA A 1 205 ? -7.823 2.969 18.065 1.00 98.31 205 ALA A CA 1
ATOM 1532 C C . ALA A 1 205 ? -6.777 3.398 19.105 1.00 98.31 205 ALA A C 1
ATOM 1534 O O . ALA A 1 205 ? -7.125 3.593 20.263 1.00 98.31 205 ALA A O 1
ATOM 1535 N N . PHE A 1 206 ? -5.529 3.600 18.690 1.00 98.75 206 PHE A N 1
ATOM 1536 C CA . PHE A 1 206 ? -4.407 4.055 19.515 1.00 98.75 206 PHE A CA 1
ATOM 1537 C C . PHE A 1 206 ? -3.791 5.365 19.007 1.00 98.75 206 PHE A C 1
ATOM 1539 O O . PHE A 1 206 ? -2.650 5.676 19.355 1.00 98.75 206 PHE A O 1
ATOM 1546 N N . TYR A 1 207 ? -4.529 6.131 18.199 1.00 98.56 207 TYR A N 1
ATOM 1547 C CA . TYR A 1 207 ? -4.062 7.395 17.630 1.00 98.56 207 TYR A CA 1
ATOM 1548 C C . TYR A 1 207 ? -3.571 8.363 18.713 1.00 98.56 207 TYR A C 1
ATOM 1550 O O . TYR A 1 207 ? -4.265 8.554 19.708 1.00 98.56 207 TYR A O 1
ATOM 1558 N N . ASP A 1 208 ? -2.415 8.988 18.485 1.00 98.50 208 ASP A N 1
ATOM 1559 C CA . ASP A 1 208 ? -1.796 10.012 19.337 1.00 98.50 208 ASP A CA 1
ATOM 1560 C C . ASP A 1 208 ? -1.625 9.552 20.800 1.00 98.50 208 ASP A C 1
ATOM 1562 O O . ASP A 1 208 ? -2.445 9.820 21.684 1.00 98.50 208 ASP A O 1
ATOM 1566 N N . ASN A 1 209 ? -0.553 8.784 21.017 1.00 98.50 209 ASN A N 1
ATOM 1567 C CA . ASN A 1 209 ? -0.138 8.201 22.294 1.00 98.50 209 ASN A CA 1
ATOM 1568 C C . ASN A 1 209 ? 1.396 8.247 22.447 1.00 98.50 209 ASN A C 1
ATOM 1570 O O . ASN A 1 209 ? 2.121 8.681 21.555 1.00 98.50 209 ASN A O 1
ATOM 1574 N N . ASN A 1 210 ? 1.922 7.801 23.593 1.00 97.88 210 ASN A N 1
ATOM 1575 C CA . ASN A 1 210 ? 3.353 7.858 23.915 1.00 97.88 210 ASN A CA 1
ATOM 1576 C C . ASN A 1 210 ? 3.931 6.480 24.288 1.00 97.88 210 ASN A C 1
ATOM 1578 O O . ASN A 1 210 ? 4.807 6.391 25.159 1.00 97.88 210 ASN A O 1
ATOM 1582 N N . PHE A 1 211 ? 3.437 5.407 23.655 1.00 98.44 211 PHE A N 1
ATOM 1583 C CA . PHE A 1 211 ? 3.973 4.061 23.863 1.00 98.44 211 PHE A CA 1
ATOM 1584 C C . PHE A 1 211 ? 5.459 4.016 23.499 1.00 98.44 211 PHE A C 1
ATOM 1586 O O . PHE A 1 211 ? 5.980 4.894 22.821 1.00 98.44 211 PHE A O 1
ATOM 1593 N N . THR A 1 212 ? 6.175 2.996 23.953 1.00 97.94 212 THR A N 1
ATOM 1594 C CA . THR A 1 212 ? 7.601 2.816 23.667 1.00 97.94 212 THR A CA 1
ATOM 1595 C C . THR A 1 212 ? 7.906 1.371 23.297 1.00 97.94 212 THR A C 1
ATOM 1597 O O . THR A 1 212 ? 7.088 0.473 23.495 1.00 97.94 212 THR A O 1
ATOM 1600 N N . GLY A 1 213 ? 9.104 1.136 22.761 1.00 98.12 213 GLY A N 1
ATOM 1601 C CA . GLY A 1 213 ? 9.564 -0.207 22.427 1.00 98.12 213 GLY A CA 1
ATOM 1602 C C . GLY A 1 213 ? 8.909 -0.766 21.167 1.00 98.12 213 GLY A C 1
ATOM 1603 O O . GLY A 1 213 ? 8.499 -0.013 20.279 1.00 98.12 213 GLY A O 1
ATOM 1604 N N . ASP A 1 214 ? 8.894 -2.093 21.083 1.00 98.56 214 ASP A N 1
ATOM 1605 C CA . ASP A 1 214 ? 8.428 -2.845 19.920 1.00 98.56 214 ASP A CA 1
ATOM 1606 C C . ASP A 1 214 ? 6.896 -2.905 19.865 1.00 98.56 214 ASP A C 1
ATOM 1608 O O . ASP A 1 214 ? 6.226 -2.975 20.895 1.00 98.56 214 ASP A O 1
ATOM 1612 N N . LEU A 1 215 ? 6.353 -2.972 18.649 1.00 98.69 215 LEU A N 1
ATOM 1613 C CA . LEU A 1 215 ? 4.962 -3.336 18.399 1.00 98.69 215 LEU A CA 1
ATOM 1614 C C . LEU A 1 215 ? 4.915 -4.653 17.625 1.00 98.69 215 LEU A C 1
ATOM 1616 O O . LEU A 1 215 ? 5.461 -4.768 16.527 1.00 98.69 215 LEU A O 1
ATOM 1620 N N . THR A 1 216 ? 4.229 -5.646 18.191 1.00 98.56 216 THR A N 1
ATOM 1621 C CA . THR A 1 216 ? 3.911 -6.900 17.501 1.00 98.56 216 THR A CA 1
ATOM 1622 C C . THR A 1 216 ? 2.408 -6.995 17.293 1.00 98.56 216 THR A C 1
ATOM 1624 O O . THR A 1 216 ? 1.654 -7.007 18.264 1.00 98.56 216 THR A O 1
ATOM 1627 N N . ILE A 1 217 ? 1.977 -7.094 16.036 1.00 98.44 217 ILE A N 1
ATOM 1628 C CA . ILE A 1 217 ? 0.594 -7.431 15.692 1.00 98.44 217 ILE A CA 1
ATOM 1629 C C . ILE A 1 217 ? 0.459 -8.967 15.682 1.00 98.44 217 ILE A C 1
ATOM 1631 O O . ILE A 1 217 ? 1.196 -9.614 14.925 1.00 98.44 217 ILE A O 1
ATOM 1635 N N . PRO A 1 218 ? -0.432 -9.557 16.507 1.00 97.25 218 PRO A N 1
ATOM 1636 C CA . PRO A 1 218 ? -0.565 -11.009 16.647 1.00 97.25 218 PRO A CA 1
ATOM 1637 C C . PRO A 1 218 ? -1.185 -11.676 15.411 1.00 97.25 218 PRO A C 1
ATOM 1639 O O . PRO A 1 218 ? -1.784 -11.012 14.567 1.00 97.25 218 PRO A O 1
ATOM 1642 N N . GLU A 1 219 ? -1.042 -13.001 15.295 1.00 94.56 219 GLU A N 1
ATOM 1643 C CA . GLU A 1 219 ? -1.396 -13.758 14.077 1.00 94.56 219 GLU A CA 1
ATOM 1644 C C . GLU A 1 219 ? -2.891 -13.713 13.731 1.00 94.56 219 GLU A C 1
ATOM 1646 O O . GLU A 1 219 ? -3.251 -13.729 12.552 1.00 94.56 219 GLU A O 1
ATOM 1651 N N . ASN A 1 220 ? -3.749 -13.630 14.751 1.00 90.94 220 ASN A N 1
ATOM 1652 C CA . ASN A 1 220 ? -5.205 -13.692 14.606 1.00 90.94 220 ASN A CA 1
ATOM 1653 C C . ASN A 1 220 ? -5.851 -12.365 14.186 1.00 90.94 220 ASN A C 1
ATOM 1655 O O . ASN A 1 220 ? -7.052 -12.348 13.901 1.00 90.94 220 ASN A O 1
ATOM 1659 N N . VAL A 1 221 ? -5.083 -11.270 14.121 1.00 93.38 221 VAL A N 1
ATOM 1660 C CA . VAL A 1 221 ? -5.611 -9.966 13.705 1.00 93.38 221 VAL A CA 1
ATOM 1661 C C . VAL A 1 221 ? -5.976 -10.012 12.228 1.00 93.38 221 VAL A C 1
ATOM 1663 O O . VAL A 1 221 ? -5.111 -10.092 11.362 1.00 93.38 221 VAL A O 1
ATOM 1666 N N . SER A 1 222 ? -7.265 -9.927 11.931 1.00 85.62 222 SER A N 1
ATOM 1667 C CA . SER A 1 222 ? -7.788 -9.891 10.566 1.00 85.62 222 SER A CA 1
ATOM 1668 C C . SER A 1 222 ? -7.977 -8.463 10.049 1.00 85.62 222 SER A C 1
ATOM 1670 O O . SER A 1 222 ? -8.028 -8.251 8.841 1.00 85.62 222 SER A O 1
ATOM 1672 N N . HIS A 1 223 ? -8.026 -7.476 10.952 1.00 85.69 223 HIS A N 1
ATOM 1673 C CA . HIS A 1 223 ? -8.347 -6.096 10.610 1.00 85.69 223 HIS A CA 1
ATOM 1674 C C . HIS A 1 223 ? -7.525 -5.078 11.409 1.00 85.69 223 HIS A C 1
ATOM 1676 O O . HIS A 1 223 ? -7.495 -5.121 12.640 1.00 85.69 223 HIS A O 1
ATOM 1682 N N . ILE A 1 224 ? -6.926 -4.114 10.702 1.00 94.31 224 ILE A N 1
ATOM 1683 C CA . ILE A 1 224 ? -6.330 -2.897 11.273 1.00 94.31 224 ILE A CA 1
ATOM 1684 C C . ILE A 1 224 ? -6.945 -1.688 10.565 1.00 94.31 224 ILE A C 1
ATOM 1686 O O . ILE A 1 224 ? -6.857 -1.564 9.342 1.00 94.31 224 ILE A O 1
ATOM 1690 N N . GLY A 1 225 ? -7.587 -0.813 11.334 1.00 91.12 225 GLY A N 1
ATOM 1691 C CA . GLY A 1 225 ? -8.240 0.395 10.848 1.00 91.12 225 GLY A CA 1
ATOM 1692 C C . GLY A 1 225 ? -7.270 1.467 10.337 1.00 91.12 225 GLY A C 1
ATOM 1693 O O . GLY A 1 225 ? -6.072 1.450 10.621 1.00 91.12 225 GLY A O 1
ATOM 1694 N N . ALA A 1 226 ? -7.801 2.434 9.583 1.00 93.31 226 ALA A N 1
ATOM 1695 C CA . ALA A 1 226 ? -7.031 3.606 9.162 1.00 93.31 226 ALA A CA 1
ATOM 1696 C C . ALA A 1 226 ? -6.572 4.412 10.389 1.00 93.31 226 ALA A C 1
ATOM 1698 O O . ALA A 1 226 ? -7.306 4.508 11.374 1.00 93.31 226 ALA A O 1
ATOM 1699 N N . SER A 1 227 ? -5.349 4.943 10.353 1.00 97.81 227 SER A N 1
ATOM 1700 C CA . SER A 1 227 ? -4.719 5.665 11.475 1.00 97.81 227 SER A CA 1
ATOM 1701 C C . SER A 1 227 ? -4.671 4.901 12.811 1.00 97.81 227 SER A C 1
ATOM 1703 O O . SER A 1 227 ? -4.441 5.523 13.845 1.00 97.81 227 SER A O 1
ATOM 1705 N N . ALA A 1 228 ? -4.880 3.573 12.836 1.00 98.31 228 ALA A N 1
ATOM 1706 C CA . ALA A 1 228 ? -5.024 2.791 14.074 1.00 98.31 228 ALA A CA 1
ATOM 1707 C C . ALA A 1 228 ? -3.914 3.045 15.105 1.00 98.31 228 ALA A C 1
ATOM 1709 O O . ALA A 1 228 ? -4.206 3.115 16.295 1.00 98.31 228 ALA A O 1
ATOM 1710 N N . PHE A 1 229 ? -2.673 3.225 14.653 1.00 98.81 229 PHE A N 1
ATOM 1711 C CA . PHE A 1 229 ? -1.510 3.541 15.479 1.00 98.81 229 PHE A CA 1
ATOM 1712 C C . PHE A 1 229 ? -0.806 4.826 15.033 1.00 98.81 229 PHE A C 1
ATOM 1714 O O . PHE A 1 229 ? 0.383 4.989 15.297 1.00 98.81 229 PHE A O 1
ATOM 1721 N N . GLU A 1 230 ? -1.484 5.741 14.340 1.00 98.81 230 GLU A N 1
ATOM 1722 C CA . GLU A 1 230 ? -0.843 6.995 13.943 1.00 98.81 230 GLU A CA 1
ATOM 1723 C C . GLU A 1 230 ? -0.396 7.792 15.180 1.00 98.81 230 GLU A C 1
ATOM 1725 O O . GLU A 1 230 ? -1.156 7.973 16.129 1.00 98.81 230 GLU A O 1
ATOM 1730 N N . SER A 1 231 ? 0.852 8.265 15.176 1.00 98.56 231 SER A N 1
ATOM 1731 C CA . SER A 1 231 ? 1.474 8.996 16.284 1.00 98.56 231 SER A CA 1
ATOM 1732 C C . SER A 1 231 ? 1.404 8.246 17.626 1.00 98.56 231 SER A C 1
ATOM 1734 O O . SER A 1 231 ? 1.356 8.873 18.677 1.00 98.56 231 SER A O 1
ATOM 1736 N N . ALA A 1 232 ? 1.399 6.906 17.630 1.00 98.38 232 ALA A N 1
ATOM 1737 C CA . ALA A 1 232 ? 1.242 6.120 18.861 1.00 98.38 232 ALA A CA 1
ATOM 1738 C C . ALA A 1 232 ? 2.509 6.046 19.744 1.00 98.38 232 ALA A C 1
ATOM 1740 O O . ALA A 1 232 ? 2.457 5.535 20.863 1.00 98.38 232 ALA A O 1
ATOM 1741 N N . GLY A 1 233 ? 3.649 6.548 19.256 1.00 96.38 233 GLY A N 1
ATOM 1742 C CA . GLY A 1 233 ? 4.874 6.742 20.044 1.00 96.38 233 GLY A CA 1
ATOM 1743 C C . GLY A 1 233 ? 5.906 5.610 19.998 1.00 96.38 233 GLY A C 1
ATOM 1744 O O . GLY A 1 233 ? 7.033 5.833 20.434 1.00 96.38 233 GLY A O 1
ATOM 1745 N N . PHE A 1 234 ? 5.579 4.440 19.432 1.00 98.38 234 PHE A N 1
ATOM 1746 C CA . PHE A 1 234 ? 6.482 3.276 19.388 1.00 98.38 234 PHE A CA 1
ATOM 1747 C C . PHE A 1 234 ? 7.874 3.612 18.853 1.00 98.38 234 PHE A C 1
ATOM 1749 O O . PHE A 1 234 ? 7.998 4.362 17.889 1.00 98.38 234 PHE A O 1
ATOM 1756 N N . THR A 1 235 ? 8.915 3.023 19.451 1.00 97.75 235 THR A N 1
ATOM 1757 C CA . THR A 1 235 ? 10.319 3.369 19.162 1.00 97.75 235 THR A CA 1
ATOM 1758 C C . THR A 1 235 ? 11.176 2.209 18.663 1.00 97.75 235 THR A C 1
ATOM 1760 O O . THR A 1 235 ? 12.275 2.435 18.162 1.00 97.75 235 THR A O 1
ATOM 1763 N N . GLY A 1 236 ? 10.701 0.972 18.778 1.00 98.06 236 GLY A N 1
ATOM 1764 C CA . GLY A 1 236 ? 11.457 -0.240 18.474 1.00 98.06 236 GLY A CA 1
ATOM 1765 C C . GLY A 1 236 ? 11.179 -0.812 17.084 1.00 98.06 236 GLY A C 1
ATOM 1766 O O . GLY A 1 236 ? 11.151 -0.081 16.091 1.00 98.06 236 GLY A O 1
ATOM 1767 N N . ASN A 1 237 ? 11.016 -2.131 17.023 1.00 98.44 237 ASN A N 1
ATOM 1768 C CA . ASN A 1 237 ? 10.632 -2.886 15.832 1.00 98.44 237 ASN A CA 1
ATOM 1769 C C . ASN A 1 237 ? 9.118 -2.837 15.593 1.00 98.44 237 ASN A C 1
ATOM 1771 O O . ASN A 1 237 ? 8.332 -2.754 16.539 1.00 98.44 237 ASN A O 1
ATOM 1775 N N . LEU A 1 238 ? 8.719 -3.004 14.332 1.00 98.62 238 LEU A N 1
ATOM 1776 C CA . LEU A 1 238 ? 7.347 -3.343 13.962 1.00 98.62 238 LEU A CA 1
ATOM 1777 C C . LEU A 1 238 ? 7.318 -4.738 13.333 1.00 98.62 238 LEU A C 1
ATOM 1779 O O . LEU A 1 238 ? 7.923 -4.961 12.283 1.00 98.62 238 LEU A O 1
ATOM 1783 N N . ILE A 1 239 ? 6.594 -5.663 13.966 1.00 98.19 239 ILE A N 1
ATOM 1784 C CA . ILE A 1 239 ? 6.413 -7.039 13.490 1.00 98.19 239 ILE A CA 1
ATOM 1785 C C . ILE A 1 239 ? 4.926 -7.295 13.262 1.00 98.19 239 ILE A C 1
ATOM 1787 O O . ILE A 1 239 ? 4.145 -7.322 14.210 1.00 98.19 239 ILE A O 1
ATOM 1791 N N . ILE A 1 240 ? 4.530 -7.521 12.012 1.00 97.62 240 ILE A N 1
ATOM 1792 C CA . ILE A 1 240 ? 3.146 -7.841 11.652 1.00 97.62 240 ILE A CA 1
ATOM 1793 C C . ILE A 1 240 ? 3.068 -9.329 11.300 1.00 97.62 240 ILE A C 1
ATOM 1795 O O . ILE A 1 240 ? 3.477 -9.729 10.212 1.00 97.62 240 ILE A O 1
ATOM 1799 N N . LYS A 1 241 ? 2.569 -10.160 12.228 1.00 94.69 241 LYS A N 1
ATOM 1800 C CA . LYS A 1 241 ? 2.496 -11.624 12.041 1.00 94.69 241 LYS A CA 1
ATOM 1801 C C . LYS A 1 241 ? 1.226 -12.096 11.331 1.00 94.69 241 LYS A C 1
ATOM 1803 O O . LYS A 1 241 ? 1.186 -13.214 10.822 1.00 94.69 241 LYS A O 1
ATOM 1808 N N . CYS A 1 242 ? 0.173 -11.284 11.339 1.00 88.94 242 CYS A N 1
ATOM 1809 C CA . CYS A 1 242 ? -1.108 -11.640 10.747 1.00 88.94 242 CYS A CA 1
ATOM 1810 C C . CYS A 1 242 ? -1.086 -11.678 9.216 1.00 88.94 242 CYS A C 1
ATOM 1812 O O . CYS A 1 242 ? -0.226 -11.100 8.556 1.00 88.94 242 CYS A O 1
ATOM 1814 N N . LYS A 1 243 ? -2.085 -12.345 8.637 1.00 89.12 243 LYS A N 1
ATOM 1815 C CA . LYS A 1 243 ? -2.200 -12.585 7.191 1.00 89.12 243 LYS A CA 1
ATOM 1816 C C . LYS A 1 243 ? -2.992 -11.495 6.464 1.00 89.12 243 LYS A C 1
ATOM 1818 O O . LYS A 1 243 ? -3.908 -11.791 5.701 1.00 89.12 243 LYS A O 1
ATOM 1823 N N . LEU A 1 244 ? -2.656 -10.232 6.716 1.00 90.19 244 LEU A N 1
ATOM 1824 C CA . LEU A 1 244 ? -3.317 -9.105 6.056 1.00 90.19 244 LEU A CA 1
ATOM 1825 C C . LEU A 1 244 ? -2.952 -9.043 4.571 1.00 90.19 244 LEU A C 1
ATOM 1827 O O . LEU A 1 244 ? -1.814 -9.314 4.181 1.00 90.19 244 LEU A O 1
ATOM 1831 N N . THR A 1 245 ? -3.922 -8.643 3.753 1.00 91.00 245 THR A N 1
ATOM 1832 C CA . THR A 1 245 ? -3.750 -8.370 2.317 1.00 91.00 245 THR A CA 1
ATOM 1833 C C . THR A 1 245 ? -3.580 -6.876 2.036 1.00 91.00 245 THR A C 1
ATOM 1835 O O . THR A 1 245 ? -2.939 -6.498 1.054 1.00 91.00 245 THR A O 1
ATOM 1838 N N . TYR A 1 246 ? -4.075 -6.013 2.928 1.00 92.31 246 TYR A N 1
ATOM 1839 C CA . TYR A 1 246 ? -3.988 -4.563 2.803 1.00 92.31 246 TYR A CA 1
ATOM 1840 C C . TYR A 1 246 ? -3.663 -3.892 4.140 1.00 92.31 246 TYR A C 1
ATOM 1842 O O . TYR A 1 246 ? -4.325 -4.148 5.145 1.00 92.31 246 TYR A O 1
ATOM 1850 N N . LEU A 1 247 ? -2.669 -3.000 4.140 1.00 95.69 247 LEU A N 1
ATOM 1851 C CA . LEU A 1 247 ? -2.452 -2.055 5.236 1.00 95.69 247 LEU A CA 1
ATOM 1852 C C . LEU A 1 247 ? -3.156 -0.746 4.906 1.00 95.69 247 LEU A C 1
ATOM 1854 O O . LEU A 1 247 ? -2.877 -0.147 3.871 1.00 95.69 247 LEU A O 1
ATOM 1858 N N . LYS A 1 248 ? -4.064 -0.316 5.784 1.00 94.75 248 LYS A N 1
ATOM 1859 C CA . LYS A 1 248 ? -4.866 0.892 5.577 1.00 94.75 248 LYS A CA 1
ATOM 1860 C C . LYS A 1 248 ? -4.053 2.173 5.733 1.00 94.75 248 LYS A C 1
ATOM 1862 O O . LYS A 1 248 ? -3.001 2.199 6.374 1.00 94.75 248 LYS A O 1
ATOM 1867 N N . ASP A 1 249 ? -4.609 3.241 5.173 1.00 96.75 249 ASP A N 1
ATOM 1868 C CA . ASP A 1 249 ? -4.006 4.566 5.178 1.00 96.75 249 ASP A CA 1
ATOM 1869 C C . ASP A 1 249 ? -3.639 5.018 6.594 1.00 96.75 249 ASP A C 1
ATOM 1871 O O . ASP A 1 249 ? -4.388 4.812 7.553 1.00 96.75 249 ASP A O 1
ATOM 1875 N N . GLN A 1 250 ? -2.459 5.628 6.710 1.00 98.44 250 GLN A N 1
ATOM 1876 C CA . GLN A 1 250 ? -1.911 6.207 7.942 1.00 98.44 250 GLN A CA 1
ATOM 1877 C C . GLN A 1 250 ? -1.765 5.235 9.126 1.00 98.44 250 GLN A C 1
ATOM 1879 O O . GLN A 1 250 ? -1.412 5.686 10.210 1.00 98.44 250 GLN A O 1
ATOM 1884 N N . ALA A 1 251 ? -1.968 3.919 8.959 1.00 98.31 251 ALA A N 1
ATOM 1885 C CA . ALA A 1 251 ? -2.071 2.976 10.079 1.00 98.31 251 ALA A CA 1
ATOM 1886 C C . ALA A 1 251 ? -0.916 3.055 11.096 1.00 98.31 251 ALA A C 1
ATOM 1888 O O . ALA A 1 251 ? -1.163 2.850 12.279 1.00 98.31 251 ALA A O 1
ATOM 1889 N N . PHE A 1 252 ? 0.303 3.388 10.660 1.00 98.75 252 PHE A N 1
ATOM 1890 C CA . PHE A 1 252 ? 1.493 3.553 11.504 1.00 98.75 252 PHE A CA 1
ATOM 1891 C C . PHE A 1 252 ? 2.214 4.896 11.262 1.00 98.75 252 PHE A C 1
ATOM 1893 O O . PHE A 1 252 ? 3.406 5.023 11.542 1.00 98.75 252 PHE A O 1
ATOM 1900 N N . SER A 1 253 ? 1.514 5.895 10.715 1.00 98.75 253 SER A N 1
ATOM 1901 C CA . SER A 1 253 ? 2.071 7.213 10.383 1.00 98.75 253 SER A CA 1
ATOM 1902 C C . SER A 1 253 ? 2.630 7.911 11.627 1.00 98.75 253 SER A C 1
ATOM 1904 O O . SER A 1 253 ? 2.054 7.826 12.704 1.00 98.75 253 SER A O 1
ATOM 1906 N N . ASN A 1 254 ? 3.747 8.622 11.491 1.00 98.50 254 ASN A N 1
ATOM 1907 C CA . ASN A 1 254 ? 4.421 9.390 12.544 1.00 98.50 254 ASN A CA 1
ATOM 1908 C C . ASN A 1 254 ? 4.774 8.590 13.817 1.00 98.50 254 ASN A C 1
ATOM 1910 O O . ASN A 1 254 ? 4.977 9.178 14.880 1.00 98.50 254 ASN A O 1
ATOM 1914 N N . CYS A 1 255 ? 4.882 7.263 13.732 1.00 97.62 255 CYS A N 1
ATOM 1915 C CA . CYS A 1 255 ? 5.468 6.467 14.806 1.00 97.62 255 CYS A CA 1
ATOM 1916 C C . CYS A 1 255 ? 6.990 6.643 14.849 1.00 97.62 255 CYS A C 1
ATOM 1918 O O . CYS A 1 255 ? 7.664 6.661 13.820 1.00 97.62 255 CYS A O 1
ATOM 1920 N N . GLY A 1 256 ? 7.553 6.710 16.055 1.00 93.81 256 GLY A N 1
ATOM 1921 C CA . GLY A 1 256 ? 8.985 6.905 16.286 1.00 93.81 256 GLY A CA 1
ATOM 1922 C C . GLY A 1 256 ? 9.847 5.658 16.075 1.00 93.81 256 GLY A C 1
ATOM 1923 O O . GLY A 1 256 ? 10.909 5.580 16.689 1.00 93.81 256 GLY A O 1
ATOM 1924 N N . PHE A 1 257 ? 9.402 4.673 15.282 1.00 98.12 257 PHE A N 1
ATOM 1925 C CA . PHE A 1 257 ? 10.101 3.397 15.113 1.00 98.12 257 PHE A CA 1
ATOM 1926 C C . PHE A 1 257 ? 11.552 3.629 14.685 1.00 98.12 257 PHE A C 1
ATOM 1928 O O . PHE A 1 257 ? 11.802 4.416 13.779 1.00 98.12 257 PHE A O 1
ATOM 1935 N N . THR A 1 258 ? 12.498 2.929 15.311 1.00 96.94 258 THR A N 1
ATOM 1936 C CA . THR A 1 258 ? 13.935 2.981 14.967 1.00 96.94 258 THR A CA 1
ATOM 1937 C C . THR A 1 258 ? 14.536 1.601 14.686 1.00 96.94 258 THR A C 1
ATOM 1939 O O . THR A 1 258 ? 15.697 1.480 14.292 1.00 96.94 258 THR A O 1
ATOM 1942 N N . GLY A 1 259 ? 13.749 0.540 14.877 1.00 97.50 259 GLY A N 1
ATOM 1943 C CA . GLY A 1 259 ? 14.139 -0.840 14.619 1.00 97.50 259 GLY A CA 1
ATOM 1944 C C . GLY A 1 259 ? 13.827 -1.300 13.197 1.00 97.50 259 GLY A C 1
ATOM 1945 O O . GLY A 1 259 ? 13.741 -0.513 12.256 1.00 97.50 259 GLY A O 1
ATOM 1946 N N . THR A 1 260 ? 13.649 -2.608 13.053 1.00 97.75 260 THR A N 1
ATOM 1947 C CA . THR A 1 260 ? 13.325 -3.265 11.781 1.00 97.75 260 THR A CA 1
ATOM 1948 C C . THR A 1 260 ? 11.821 -3.285 11.506 1.00 97.75 260 THR A C 1
ATOM 1950 O O . THR A 1 260 ? 11.002 -3.244 12.427 1.00 97.75 260 THR A O 1
ATOM 1953 N N . LEU A 1 261 ? 11.471 -3.373 10.221 1.00 98.50 261 LEU A N 1
ATOM 1954 C CA . LEU A 1 261 ? 10.106 -3.562 9.738 1.00 98.50 261 LEU A CA 1
ATOM 1955 C C . LEU A 1 261 ? 9.949 -4.983 9.181 1.00 98.50 261 LEU A C 1
ATOM 1957 O O . LEU A 1 261 ? 10.645 -5.352 8.237 1.00 98.50 261 LEU A O 1
ATOM 1961 N N . SER A 1 262 ? 9.018 -5.760 9.737 1.00 97.81 262 SER A N 1
ATOM 1962 C CA . SER A 1 262 ? 8.641 -7.088 9.244 1.00 97.81 262 SER A CA 1
ATOM 1963 C C . SER A 1 262 ? 7.180 -7.085 8.790 1.00 97.81 262 SER A C 1
ATOM 1965 O O . SER A 1 262 ? 6.263 -6.902 9.594 1.00 97.81 262 SER A O 1
ATOM 1967 N N . LEU A 1 263 ? 6.989 -7.256 7.478 1.00 97.19 263 LEU A N 1
ATOM 1968 C CA . LEU A 1 263 ? 5.692 -7.284 6.799 1.00 97.19 263 LEU A CA 1
ATOM 1969 C C . LEU A 1 263 ? 5.284 -8.732 6.473 1.00 97.19 263 LEU A C 1
ATOM 1971 O O . LEU A 1 263 ? 6.167 -9.552 6.215 1.00 97.19 263 LEU A O 1
ATOM 1975 N N . PRO A 1 264 ? 3.978 -9.049 6.428 1.00 94.69 264 PRO A N 1
ATOM 1976 C CA . PRO A 1 264 ? 3.516 -10.392 6.108 1.00 94.69 264 PRO A CA 1
ATOM 1977 C C . PRO A 1 264 ? 3.567 -10.672 4.600 1.00 94.69 264 PRO A C 1
ATOM 1979 O O . PRO A 1 264 ? 3.242 -9.812 3.780 1.00 94.69 264 PRO A O 1
ATOM 1982 N N . ASP A 1 265 ? 3.892 -11.913 4.229 1.00 94.56 265 ASP A N 1
ATOM 1983 C CA . ASP A 1 265 ? 4.024 -12.338 2.824 1.00 94.56 265 ASP A CA 1
ATOM 1984 C C . ASP A 1 265 ? 2.707 -12.284 2.026 1.00 94.56 265 ASP A C 1
ATOM 1986 O O . ASP A 1 265 ? 2.722 -12.270 0.795 1.00 94.56 265 ASP A O 1
ATOM 1990 N N . THR A 1 266 ? 1.562 -12.247 2.716 1.00 94.81 266 THR A N 1
ATOM 1991 C CA . THR A 1 266 ? 0.218 -12.153 2.119 1.00 94.81 266 THR A CA 1
ATOM 1992 C C . THR A 1 266 ? -0.153 -10.747 1.660 1.00 94.81 266 THR A C 1
ATOM 1994 O O . THR A 1 266 ? -1.194 -10.575 1.027 1.00 94.81 266 THR A O 1
ATOM 1997 N N . LEU A 1 267 ? 0.656 -9.738 1.991 1.00 95.25 267 LEU A N 1
ATOM 1998 C CA . LEU A 1 267 ? 0.327 -8.347 1.722 1.00 95.25 267 LEU A CA 1
ATOM 1999 C C . LEU A 1 267 ? 0.391 -8.050 0.218 1.00 95.25 267 LEU A C 1
ATOM 2001 O O . LEU A 1 267 ? 1.415 -8.263 -0.433 1.00 95.25 267 LEU A O 1
ATOM 2005 N N . THR A 1 268 ? -0.703 -7.519 -0.327 1.00 95.19 268 THR A N 1
ATOM 2006 C CA . THR A 1 268 ? -0.833 -7.164 -1.747 1.00 95.19 268 THR A CA 1
ATOM 2007 C C . THR A 1 268 ? -0.827 -5.661 -1.995 1.00 95.19 268 THR A C 1
ATOM 2009 O O . THR A 1 268 ? -0.539 -5.237 -3.115 1.00 95.19 268 THR A O 1
ATOM 2012 N N . ALA A 1 269 ? -1.119 -4.842 -0.981 1.00 95.62 269 ALA A N 1
ATOM 2013 C CA . ALA A 1 269 ? -1.090 -3.388 -1.102 1.00 95.62 269 ALA A CA 1
ATOM 2014 C C . ALA A 1 269 ? -0.764 -2.681 0.226 1.00 95.62 269 ALA A C 1
ATOM 2016 O O . ALA A 1 269 ? -1.095 -3.166 1.311 1.00 95.62 269 ALA A O 1
ATOM 2017 N N . ILE A 1 270 ? -0.131 -1.512 0.117 1.00 97.88 270 ILE A N 1
ATOM 2018 C CA . ILE A 1 270 ? 0.168 -0.601 1.230 1.00 97.88 270 ILE A CA 1
ATOM 2019 C C . ILE A 1 270 ? -0.549 0.721 0.963 1.00 97.88 270 ILE A C 1
ATOM 2021 O O . ILE A 1 270 ? -0.329 1.330 -0.084 1.00 97.88 270 ILE A O 1
ATOM 2025 N N . GLY A 1 271 ? -1.386 1.160 1.899 1.00 97.69 271 GLY A N 1
ATOM 2026 C CA . GLY A 1 271 ? -2.159 2.393 1.807 1.00 97.69 271 GLY A CA 1
ATOM 2027 C C . GLY A 1 271 ? -1.313 3.663 1.859 1.00 97.69 271 GLY A C 1
ATOM 2028 O O . GLY A 1 271 ? -0.110 3.649 2.163 1.00 97.69 271 GLY A O 1
ATOM 2029 N N . GLY A 1 272 ? -1.958 4.789 1.573 1.00 98.25 272 GLY A N 1
ATOM 2030 C CA . GLY A 1 272 ? -1.324 6.099 1.615 1.00 98.25 272 GLY A CA 1
ATOM 2031 C C . GLY A 1 272 ? -0.823 6.430 3.020 1.00 98.25 272 GLY A C 1
ATOM 2032 O O . GLY A 1 272 ? -1.471 6.121 4.017 1.00 98.25 272 GLY A O 1
ATOM 2033 N N . TYR A 1 273 ? 0.344 7.061 3.125 1.00 98.69 273 TYR A N 1
ATOM 2034 C CA . TYR A 1 273 ? 0.909 7.565 4.379 1.00 98.69 273 TYR A CA 1
ATOM 2035 C C . TYR A 1 273 ? 1.179 6.495 5.463 1.00 98.69 273 TYR A C 1
ATOM 2037 O O . TYR A 1 273 ? 1.546 6.856 6.577 1.00 98.69 273 TYR A O 1
ATOM 2045 N N . THR A 1 274 ? 1.035 5.196 5.155 1.00 98.62 274 THR A N 1
ATOM 2046 C CA . THR A 1 274 ? 1.029 4.086 6.132 1.00 98.62 274 THR A CA 1
ATOM 2047 C C . THR A 1 274 ? 2.191 4.121 7.126 1.00 98.62 274 THR A C 1
ATOM 2049 O O . THR A 1 274 ? 1.962 3.949 8.317 1.00 98.62 274 THR A O 1
ATOM 2052 N N . PHE A 1 275 ? 3.415 4.362 6.657 1.00 98.75 275 PHE A N 1
ATOM 2053 C CA . PHE A 1 275 ? 4.645 4.423 7.454 1.00 98.75 275 PHE A CA 1
ATOM 2054 C C . PHE A 1 275 ? 5.310 5.801 7.389 1.00 98.75 275 PHE A C 1
ATOM 2056 O O . PHE A 1 275 ? 6.514 5.912 7.614 1.00 98.75 275 PHE A O 1
ATOM 2063 N N . LYS A 1 276 ? 4.567 6.862 7.053 1.00 98.75 276 LYS A N 1
ATOM 2064 C CA . LYS A 1 276 ? 5.131 8.212 6.954 1.00 98.75 276 LYS A CA 1
ATOM 2065 C C . LYS A 1 276 ? 5.894 8.574 8.233 1.00 98.75 276 LYS A C 1
ATOM 2067 O O . LYS A 1 276 ? 5.406 8.352 9.332 1.00 98.75 276 LYS A O 1
ATOM 2072 N N . ASN A 1 277 ? 7.072 9.170 8.081 1.00 98.31 277 ASN A N 1
ATOM 2073 C CA . ASN A 1 277 ? 7.962 9.646 9.137 1.00 98.31 277 ASN A CA 1
ATOM 2074 C C . ASN A 1 277 ? 8.395 8.571 10.155 1.00 98.31 277 ASN A C 1
ATOM 2076 O O . ASN A 1 277 ? 8.740 8.916 11.283 1.00 98.31 277 ASN A O 1
ATOM 2080 N N . CYS A 1 278 ? 8.417 7.290 9.771 1.00 98.12 278 CYS A N 1
ATOM 2081 C CA . CYS A 1 278 ? 8.989 6.226 10.600 1.00 98.12 278 CYS A CA 1
ATOM 2082 C C . CYS A 1 278 ? 10.503 6.092 10.372 1.00 98.12 278 CYS A C 1
ATOM 2084 O O . CYS A 1 278 ? 10.971 6.025 9.239 1.00 98.12 278 CYS A O 1
ATOM 2086 N N . GLY A 1 279 ? 11.294 5.983 11.438 1.00 96.69 279 GLY A N 1
ATOM 2087 C CA . GLY A 1 279 ? 12.759 5.872 11.381 1.00 96.69 279 GLY A CA 1
ATOM 2088 C C . GLY A 1 279 ? 13.294 4.443 11.231 1.00 96.69 279 GLY A C 1
ATOM 2089 O O . GLY A 1 279 ? 14.361 4.149 11.767 1.00 96.69 279 GLY A O 1
ATOM 2090 N N . PHE A 1 280 ? 12.569 3.544 10.554 1.00 98.00 280 PHE A N 1
ATOM 2091 C CA . PHE A 1 280 ? 12.981 2.144 10.402 1.00 98.00 280 PHE A CA 1
ATOM 2092 C C . PHE A 1 280 ? 14.398 2.012 9.826 1.00 98.00 280 PHE A C 1
ATOM 2094 O O . PHE A 1 280 ? 14.794 2.754 8.925 1.00 98.00 280 PHE A O 1
ATOM 2101 N N . THR A 1 281 ? 15.149 1.036 10.331 1.00 96.81 281 THR A N 1
ATOM 2102 C CA . THR A 1 281 ? 16.542 0.769 9.963 1.00 96.81 281 THR A CA 1
ATOM 2103 C C . THR A 1 281 ? 16.694 -0.539 9.187 1.00 96.81 281 THR A C 1
ATOM 2105 O O . THR A 1 281 ? 15.803 -1.389 9.143 1.00 96.81 281 THR A O 1
ATOM 2108 N N . GLY A 1 282 ? 17.863 -0.707 8.565 1.00 95.62 282 GLY A N 1
ATOM 2109 C CA . GLY A 1 282 ? 18.187 -1.879 7.751 1.00 95.62 282 GLY A CA 1
ATOM 2110 C C . GLY A 1 282 ? 17.624 -1.788 6.335 1.00 95.62 282 GLY A C 1
ATOM 2111 O O . GLY A 1 282 ? 17.256 -0.711 5.866 1.00 95.62 282 GLY A O 1
ATOM 2112 N N . SER A 1 283 ? 17.604 -2.915 5.630 1.00 94.62 283 SER A N 1
ATOM 2113 C CA . SER A 1 283 ? 17.098 -2.978 4.258 1.00 94.62 283 SER A CA 1
ATOM 2114 C C . SER A 1 283 ? 15.591 -3.198 4.238 1.00 94.62 283 SER A C 1
ATOM 2116 O O . SER A 1 283 ? 15.093 -4.134 4.861 1.00 94.62 283 SER A O 1
ATOM 2118 N N . LEU A 1 284 ? 14.873 -2.372 3.477 1.00 96.69 284 LEU A N 1
ATOM 2119 C CA . LEU A 1 284 ? 13.434 -2.522 3.284 1.00 96.69 284 LEU A CA 1
ATOM 2120 C C . LEU A 1 284 ? 13.140 -3.747 2.407 1.00 96.69 284 LEU A C 1
ATOM 2122 O O . LEU A 1 284 ? 13.469 -3.761 1.222 1.00 96.69 284 LEU A O 1
ATOM 2126 N N . GLN A 1 285 ? 12.503 -4.759 2.996 1.00 94.56 285 GLN A N 1
ATOM 2127 C CA . GLN A 1 285 ? 12.020 -5.944 2.289 1.00 94.56 285 GLN A CA 1
ATOM 2128 C C . GLN A 1 285 ? 10.513 -5.819 2.063 1.00 94.56 285 GLN A C 1
ATOM 2130 O O . GLN A 1 285 ? 9.731 -5.821 3.014 1.00 94.56 285 GLN A O 1
ATOM 2135 N N . LEU A 1 286 ? 10.106 -5.691 0.800 1.00 95.81 286 LEU A N 1
ATOM 2136 C CA . LEU A 1 286 ? 8.697 -5.682 0.417 1.00 95.81 286 LEU A CA 1
ATOM 2137 C C . LEU A 1 286 ? 8.225 -7.115 0.113 1.00 95.81 286 LEU A C 1
ATOM 2139 O O . LEU A 1 286 ? 8.934 -7.838 -0.593 1.00 95.81 286 LEU A O 1
ATOM 2143 N N . PRO A 1 287 ? 7.031 -7.525 0.581 1.00 94.81 287 PRO A N 1
ATOM 2144 C CA . PRO A 1 287 ? 6.457 -8.826 0.249 1.00 94.81 287 PRO A CA 1
ATOM 2145 C C . PRO A 1 287 ? 6.335 -9.049 -1.263 1.00 94.81 287 PRO A C 1
ATOM 2147 O O . PRO A 1 287 ? 5.983 -8.142 -2.018 1.00 94.81 287 PRO A O 1
ATOM 2150 N N . ALA A 1 288 ? 6.584 -10.279 -1.721 1.00 93.06 288 ALA A N 1
ATOM 2151 C CA . ALA A 1 288 ? 6.630 -10.601 -3.151 1.00 93.06 288 ALA A CA 1
ATOM 2152 C C . ALA A 1 288 ? 5.292 -10.374 -3.887 1.00 93.06 288 ALA A C 1
ATOM 2154 O O . ALA A 1 288 ? 5.293 -10.192 -5.106 1.00 93.06 288 ALA A O 1
ATOM 2155 N N . GLY A 1 289 ? 4.171 -10.397 -3.156 1.00 94.56 289 GLY A N 1
ATOM 2156 C CA . GLY A 1 289 ? 2.815 -10.200 -3.670 1.00 94.56 289 GLY A CA 1
ATOM 2157 C C . GLY A 1 289 ? 2.364 -8.742 -3.796 1.00 94.56 289 GLY A C 1
ATOM 2158 O O . GLY A 1 289 ? 1.247 -8.513 -4.256 1.00 94.56 289 GLY A O 1
ATOM 2159 N N . ILE A 1 290 ? 3.187 -7.757 -3.412 1.00 95.75 290 ILE A N 1
ATOM 2160 C CA . ILE A 1 290 ? 2.795 -6.341 -3.458 1.00 95.75 290 ILE A CA 1
ATOM 2161 C C . ILE A 1 290 ? 2.568 -5.890 -4.903 1.00 95.75 290 ILE A C 1
ATOM 2163 O O . ILE A 1 290 ? 3.431 -6.039 -5.766 1.00 95.75 290 ILE A O 1
ATOM 2167 N N . THR A 1 291 ? 1.401 -5.293 -5.137 1.00 94.44 291 THR A N 1
ATOM 2168 C CA . THR A 1 291 ? 0.954 -4.760 -6.433 1.00 94.44 291 THR A CA 1
ATOM 2169 C C . THR A 1 291 ? 0.839 -3.237 -6.436 1.00 94.44 291 THR A C 1
ATOM 2171 O O . THR A 1 291 ? 1.023 -2.614 -7.482 1.00 94.44 291 THR A O 1
ATOM 2174 N N . SER A 1 292 ? 0.589 -2.625 -5.273 1.00 94.38 292 SER A N 1
ATOM 2175 C CA . SER A 1 292 ? 0.391 -1.181 -5.137 1.00 94.38 292 SER A CA 1
ATOM 2176 C C . SER A 1 292 ? 1.024 -0.626 -3.862 1.00 94.38 292 SER A C 1
ATOM 2178 O O . SER A 1 292 ? 0.938 -1.233 -2.789 1.00 94.38 292 SER A O 1
ATOM 2180 N N . ILE A 1 293 ? 1.658 0.540 -3.998 1.00 97.88 293 ILE A N 1
ATOM 2181 C CA . ILE A 1 293 ? 2.277 1.305 -2.914 1.00 97.88 293 ILE A CA 1
ATOM 2182 C C . ILE A 1 293 ? 1.689 2.716 -2.945 1.00 97.88 293 ILE A C 1
ATOM 2184 O O . ILE A 1 293 ? 1.898 3.455 -3.908 1.00 97.88 293 ILE A O 1
ATOM 2188 N N . GLY A 1 294 ? 0.936 3.069 -1.905 1.00 97.94 294 GLY A N 1
ATOM 2189 C CA . GLY A 1 294 ? 0.169 4.307 -1.824 1.00 97.94 294 GLY A CA 1
ATOM 2190 C C . GLY A 1 294 ? 1.010 5.582 -1.730 1.00 97.94 294 GLY A C 1
ATOM 2191 O O . GLY A 1 294 ? 2.217 5.569 -1.485 1.00 97.94 294 GLY A O 1
ATOM 2192 N N . GLU A 1 295 ? 0.334 6.716 -1.913 1.00 98.25 295 GLU A N 1
ATOM 2193 C CA . GLU A 1 295 ? 0.913 8.055 -1.779 1.00 98.25 295 GLU A CA 1
ATOM 2194 C C . GLU A 1 295 ? 1.629 8.224 -0.434 1.00 98.25 295 GLU A C 1
ATOM 2196 O O . GLU A 1 295 ? 1.072 7.918 0.614 1.00 98.25 295 GLU A O 1
ATOM 2201 N N . SER A 1 296 ? 2.857 8.743 -0.442 1.00 98.50 296 SER A N 1
ATOM 2202 C CA . SER A 1 296 ? 3.638 9.063 0.760 1.00 98.50 296 SER A CA 1
ATOM 2203 C C . SER A 1 296 ? 3.795 7.910 1.769 1.00 98.50 296 SER A C 1
ATOM 2205 O O . SER A 1 296 ? 4.085 8.164 2.939 1.00 98.50 296 SER A O 1
ATOM 2207 N N . SER A 1 297 ? 3.615 6.647 1.360 1.00 98.44 297 SER A N 1
ATOM 2208 C CA . SER A 1 297 ? 3.549 5.506 2.284 1.00 98.44 297 SER A CA 1
ATOM 2209 C C . SER A 1 297 ? 4.811 5.316 3.130 1.00 98.44 297 SER A C 1
ATOM 2211 O O . SER A 1 297 ? 4.699 4.883 4.266 1.00 98.44 297 SER A O 1
ATOM 2213 N N . PHE A 1 298 ? 5.988 5.661 2.609 1.00 98.62 298 PHE A N 1
ATOM 2214 C CA . PHE A 1 298 ? 7.288 5.673 3.293 1.00 98.62 298 PHE A CA 1
ATOM 2215 C C . PHE A 1 298 ? 7.923 7.075 3.284 1.00 98.62 298 PHE A C 1
ATOM 2217 O O . PHE A 1 298 ? 9.145 7.217 3.371 1.00 98.62 298 PHE A O 1
ATOM 2224 N N . PHE A 1 299 ? 7.111 8.131 3.160 1.00 98.50 299 PHE A N 1
ATOM 2225 C CA . PHE A 1 299 ? 7.610 9.505 3.161 1.00 98.50 299 PHE A CA 1
ATOM 2226 C C . PHE A 1 299 ? 8.427 9.771 4.427 1.00 98.50 299 PHE A C 1
ATOM 2228 O O . PHE A 1 299 ? 7.937 9.538 5.525 1.00 98.50 299 PHE A O 1
ATOM 2235 N N . GLY A 1 300 ? 9.643 10.294 4.303 1.00 97.56 300 GLY A N 1
ATOM 2236 C CA . GLY A 1 300 ? 10.484 10.649 5.447 1.00 97.56 300 GLY A CA 1
ATOM 2237 C C . GLY A 1 300 ? 11.104 9.459 6.187 1.00 97.56 300 GLY A C 1
ATOM 2238 O O . GLY A 1 300 ? 11.754 9.681 7.209 1.00 97.56 300 GLY A O 1
ATOM 2239 N N . CYS A 1 301 ? 10.968 8.225 5.682 1.00 97.75 301 CYS A N 1
ATOM 2240 C CA . CYS A 1 301 ? 11.645 7.049 6.235 1.00 97.75 301 CYS A CA 1
ATOM 2241 C C . CYS A 1 301 ? 13.138 7.060 5.894 1.00 97.75 301 CYS A C 1
ATOM 2243 O O . CYS A 1 301 ? 13.616 6.333 5.022 1.00 97.75 301 CYS A O 1
ATOM 2245 N N . ASN A 1 302 ? 13.874 7.941 6.562 1.00 95.81 302 ASN A N 1
ATOM 2246 C CA . ASN A 1 302 ? 15.227 8.341 6.193 1.00 95.81 302 ASN A CA 1
ATOM 2247 C C . ASN A 1 302 ? 16.328 7.351 6.593 1.00 95.81 302 ASN A C 1
ATOM 2249 O O . ASN A 1 302 ? 17.467 7.576 6.209 1.00 95.81 302 ASN A O 1
ATOM 2253 N N . SER A 1 303 ? 16.007 6.296 7.348 1.00 97.38 303 SER A N 1
ATOM 2254 C CA . SER A 1 303 ? 16.992 5.397 7.969 1.00 97.38 303 SER A CA 1
ATOM 2255 C C . SER A 1 303 ? 17.091 4.015 7.308 1.00 97.38 303 SER A C 1
ATOM 2257 O O . SER A 1 303 ? 17.964 3.221 7.673 1.00 97.38 303 SER A O 1
ATOM 2259 N N . PHE A 1 304 ? 16.259 3.731 6.299 1.00 97.56 304 PHE A N 1
ATOM 2260 C CA . PHE A 1 304 ? 16.431 2.546 5.460 1.00 97.56 304 PHE A CA 1
ATOM 2261 C C . PHE A 1 304 ? 17.737 2.643 4.668 1.00 97.56 304 PHE A C 1
ATOM 2263 O O . PHE A 1 304 ? 18.040 3.684 4.087 1.00 97.56 304 PHE A O 1
ATOM 2270 N N . THR A 1 305 ? 18.498 1.550 4.623 1.00 96.75 305 THR A N 1
ATOM 2271 C CA . THR A 1 305 ? 19.801 1.473 3.950 1.00 96.75 305 THR A CA 1
ATOM 2272 C C . THR A 1 305 ? 19.850 0.356 2.913 1.00 96.75 305 THR A C 1
ATOM 2274 O O . THR A 1 305 ? 19.057 -0.589 2.928 1.00 96.75 305 THR A O 1
ATOM 2277 N N . GLY A 1 306 ? 20.836 0.439 2.019 1.00 95.81 306 GLY A N 1
ATOM 2278 C CA . GLY A 1 306 ? 21.046 -0.553 0.970 1.00 95.81 306 GLY A CA 1
ATOM 2279 C C . GLY A 1 306 ? 20.185 -0.295 -0.262 1.00 95.81 306 GLY A C 1
ATOM 2280 O O . GLY A 1 306 ? 19.761 0.832 -0.516 1.00 95.81 306 GLY A O 1
ATOM 2281 N N . GLU A 1 307 ? 19.991 -1.339 -1.058 1.00 95.69 307 GLU A N 1
ATOM 2282 C CA . GLU A 1 307 ? 19.213 -1.277 -2.291 1.00 95.69 307 GLU A CA 1
ATOM 2283 C C . GLU A 1 307 ? 17.759 -1.681 -2.040 1.00 95.69 307 GLU A C 1
ATOM 2285 O O . GLU A 1 307 ? 17.482 -2.700 -1.403 1.00 95.69 307 GLU A O 1
ATOM 2290 N N . LEU A 1 308 ? 16.832 -0.878 -2.559 1.00 96.81 308 LEU A N 1
ATOM 2291 C CA . LEU A 1 308 ? 15.407 -1.174 -2.546 1.00 96.81 308 LEU A CA 1
ATOM 2292 C C . LEU A 1 308 ? 15.030 -1.972 -3.801 1.00 96.81 308 LEU A C 1
ATOM 2294 O O . LEU A 1 308 ? 15.146 -1.471 -4.917 1.00 96.81 308 LEU A O 1
ATOM 2298 N N . TYR A 1 309 ? 14.513 -3.185 -3.618 1.00 95.06 309 TYR A N 1
ATOM 2299 C CA . TYR A 1 309 ? 14.007 -4.019 -4.708 1.00 95.06 309 TYR A CA 1
ATOM 2300 C C . TYR A 1 309 ? 12.479 -3.982 -4.748 1.00 95.06 309 TYR A C 1
ATOM 2302 O O . TYR A 1 309 ? 11.819 -4.430 -3.811 1.00 95.06 309 TYR A O 1
ATOM 2310 N N . LEU A 1 310 ? 11.908 -3.471 -5.843 1.00 94.38 310 LEU A N 1
ATOM 2311 C CA . LEU A 1 310 ? 10.460 -3.485 -6.057 1.00 94.38 310 LEU A CA 1
ATOM 2312 C C . LEU A 1 310 ? 10.052 -4.843 -6.654 1.00 94.38 310 LEU A C 1
ATOM 2314 O O . LEU A 1 310 ? 10.562 -5.217 -7.716 1.00 94.38 310 LEU A O 1
ATOM 2318 N N . PRO A 1 311 ? 9.121 -5.582 -6.022 1.00 89.88 311 PRO A N 1
ATOM 2319 C CA . PRO A 1 311 ? 8.615 -6.838 -6.561 1.00 89.88 311 PRO A CA 1
ATOM 2320 C C . PRO A 1 311 ? 8.026 -6.679 -7.968 1.00 89.88 311 PRO A C 1
ATOM 2322 O O . PRO A 1 311 ? 7.451 -5.649 -8.317 1.00 89.88 311 PRO A O 1
ATOM 2325 N N . LYS A 1 312 ? 8.116 -7.738 -8.783 1.00 88.00 312 LYS A N 1
ATOM 2326 C CA . LYS A 1 312 ? 7.586 -7.732 -10.158 1.00 88.00 312 LYS A CA 1
ATOM 2327 C C . LYS A 1 312 ? 6.104 -7.364 -10.262 1.00 88.00 312 LYS A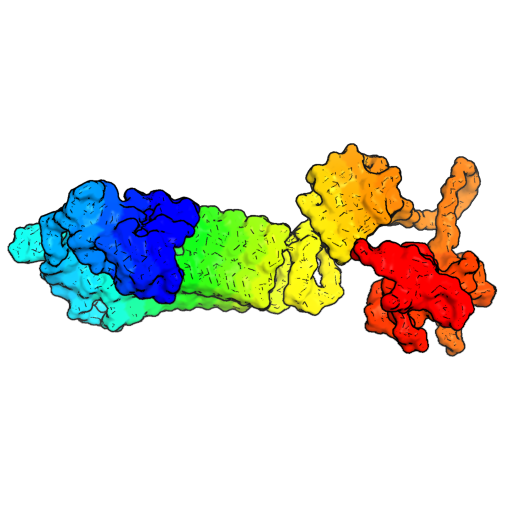 C 1
ATOM 2329 O O . LYS A 1 312 ? 5.793 -6.693 -11.235 1.00 88.00 312 LYS A O 1
ATOM 2334 N N . PRO A 1 313 ? 5.199 -7.786 -9.356 1.00 94.50 313 PRO A N 1
ATOM 2335 C CA . PRO A 1 313 ? 3.779 -7.464 -9.485 1.00 94.50 313 PRO A CA 1
ATOM 2336 C C . PRO A 1 313 ? 3.429 -5.987 -9.281 1.00 94.50 313 PRO A C 1
ATOM 2338 O O . PRO A 1 313 ? 2.304 -5.617 -9.602 1.00 94.50 313 PRO A O 1
ATOM 2341 N N . VAL A 1 314 ? 4.348 -5.146 -8.790 1.00 95.88 314 VAL A N 1
ATOM 2342 C CA . VAL A 1 314 ? 4.084 -3.718 -8.566 1.00 95.88 314 VAL A CA 1
ATOM 2343 C C . VAL A 1 314 ? 3.757 -3.026 -9.889 1.00 95.88 314 VAL A C 1
ATOM 2345 O O . VAL A 1 314 ? 4.591 -2.969 -10.794 1.00 95.88 314 VAL A O 1
ATOM 2348 N N . THR A 1 315 ? 2.548 -2.476 -9.999 1.00 93.00 315 THR A N 1
ATOM 2349 C CA . THR A 1 315 ? 2.085 -1.738 -11.185 1.00 93.00 315 THR A CA 1
ATOM 2350 C C . THR A 1 315 ? 2.086 -0.228 -10.979 1.00 93.00 315 THR A C 1
ATOM 2352 O O . THR A 1 315 ? 2.221 0.517 -11.950 1.00 93.00 315 THR A O 1
ATOM 2355 N N . GLU A 1 316 ? 1.968 0.238 -9.736 1.00 92.56 316 GLU A N 1
ATOM 2356 C CA . GLU A 1 316 ? 1.884 1.659 -9.399 1.00 92.56 316 GLU A CA 1
ATOM 2357 C C . GLU A 1 316 ? 2.649 1.983 -8.112 1.00 92.56 316 GLU A C 1
ATOM 2359 O O . GLU A 1 316 ? 2.580 1.250 -7.123 1.00 92.56 316 GLU A O 1
ATOM 2364 N N . ILE A 1 317 ? 3.359 3.112 -8.140 1.00 96.31 317 ILE A N 1
ATOM 2365 C CA . ILE A 1 317 ? 3.971 3.745 -6.970 1.00 96.31 317 ILE A CA 1
ATOM 2366 C C . ILE A 1 317 ? 3.376 5.149 -6.844 1.00 96.31 317 ILE A C 1
ATOM 2368 O O . ILE A 1 317 ? 3.453 5.934 -7.790 1.00 96.31 317 ILE A O 1
ATOM 2372 N N . GLY A 1 318 ? 2.777 5.459 -5.695 1.00 96.50 318 GLY A N 1
ATOM 2373 C CA . GLY A 1 318 ? 2.096 6.727 -5.433 1.00 96.50 318 GLY A CA 1
ATOM 2374 C C . GLY A 1 318 ? 3.022 7.946 -5.372 1.00 96.50 318 GLY A C 1
ATOM 2375 O O . GLY A 1 318 ? 4.247 7.830 -5.276 1.00 96.50 318 GLY A O 1
ATOM 2376 N N . GLU A 1 319 ? 2.429 9.146 -5.415 1.00 96.38 319 GLU A N 1
ATOM 2377 C CA . GLU A 1 319 ? 3.164 10.407 -5.230 1.00 96.38 319 GLU A CA 1
ATOM 2378 C C . GLU A 1 319 ? 3.951 10.361 -3.915 1.00 96.38 319 GLU A C 1
ATOM 2380 O O . GLU A 1 319 ? 3.423 9.962 -2.879 1.00 96.38 319 GLU A O 1
ATOM 2385 N N . LYS A 1 320 ? 5.231 10.744 -3.960 1.00 97.25 320 LYS A N 1
ATOM 2386 C CA . LYS A 1 320 ? 6.121 10.822 -2.791 1.00 97.25 320 LYS A CA 1
ATOM 2387 C C . LYS A 1 320 ? 6.259 9.545 -1.953 1.00 97.25 320 LYS A C 1
ATOM 2389 O O . LYS A 1 320 ? 6.737 9.629 -0.822 1.00 97.25 320 LYS A O 1
ATOM 2394 N N . ALA A 1 321 ? 5.900 8.374 -2.486 1.00 98.38 321 ALA A N 1
ATOM 2395 C CA . ALA A 1 321 ? 5.873 7.113 -1.740 1.00 98.38 321 ALA A CA 1
ATOM 2396 C C . ALA A 1 321 ? 7.161 6.838 -0.942 1.00 98.38 321 ALA A C 1
ATOM 2398 O O . ALA A 1 321 ? 7.071 6.472 0.220 1.00 98.38 321 ALA A O 1
ATOM 2399 N N . PHE A 1 322 ? 8.338 7.085 -1.518 1.00 98.19 322 PHE A N 1
ATOM 2400 C CA . PHE A 1 322 ? 9.658 6.943 -0.887 1.00 98.19 322 PHE A CA 1
ATOM 2401 C C . PHE A 1 322 ? 10.409 8.279 -0.776 1.00 98.19 322 PHE A C 1
ATOM 2403 O O . PHE A 1 322 ? 11.631 8.314 -0.603 1.00 98.19 322 PHE A O 1
ATOM 2410 N N . TYR A 1 323 ? 9.714 9.409 -0.910 1.00 96.06 323 TYR A N 1
ATOM 2411 C CA . TYR A 1 323 ? 10.356 10.714 -0.800 1.00 96.06 323 TYR A CA 1
ATOM 2412 C C . TYR A 1 323 ? 10.944 10.896 0.603 1.00 96.06 323 TYR A C 1
ATOM 2414 O O . TYR A 1 323 ? 10.272 10.665 1.602 1.00 96.06 323 TYR A O 1
ATOM 2422 N N . GLY A 1 324 ? 12.200 11.327 0.702 1.00 95.12 324 GLY A N 1
ATOM 2423 C CA . GLY A 1 324 ? 12.891 11.450 1.990 1.00 95.12 324 GLY A CA 1
ATOM 2424 C C . GLY A 1 324 ? 13.500 10.148 2.526 1.00 95.12 324 GLY A C 1
ATOM 2425 O O . GLY A 1 324 ? 14.117 10.186 3.588 1.00 95.12 324 GLY A O 1
ATOM 2426 N N . CYS A 1 325 ? 13.428 9.028 1.793 1.00 96.62 325 CYS A N 1
ATOM 2427 C CA . CYS A 1 325 ? 14.243 7.833 2.053 1.00 96.62 325 CYS A CA 1
ATOM 2428 C C . CYS A 1 325 ? 15.710 8.048 1.638 1.00 96.62 325 CYS A C 1
ATOM 2430 O O . CYS A 1 325 ? 16.235 7.382 0.748 1.00 96.62 325 CYS A O 1
ATOM 2432 N N . SER A 1 326 ? 16.370 9.030 2.254 1.00 94.19 326 SER A N 1
ATOM 2433 C CA . SER A 1 326 ? 17.672 9.561 1.829 1.00 94.19 326 SER A CA 1
ATOM 2434 C C . SER A 1 326 ? 18.867 8.629 2.044 1.00 94.19 326 SER A C 1
ATOM 2436 O O . SER A 1 326 ? 19.924 8.888 1.475 1.00 94.19 326 SER A O 1
ATOM 2438 N N . SER A 1 327 ? 18.734 7.586 2.868 1.00 96.25 327 SER A N 1
ATOM 2439 C CA . SER A 1 327 ? 19.812 6.622 3.140 1.00 96.25 327 SER A CA 1
ATOM 2440 C C . SER A 1 327 ? 19.783 5.373 2.253 1.00 96.25 327 SER A C 1
ATOM 2442 O O . SER A 1 327 ? 20.676 4.532 2.370 1.00 96.25 327 SER A O 1
ATOM 2444 N N . LEU A 1 328 ? 18.803 5.253 1.350 1.00 96.69 328 LEU A N 1
ATOM 2445 C CA . LEU A 1 328 ? 18.823 4.223 0.314 1.00 96.69 328 LEU A CA 1
ATOM 2446 C C . LEU A 1 328 ? 19.944 4.517 -0.691 1.00 96.69 328 LEU A C 1
ATOM 2448 O O . LEU A 1 328 ? 20.148 5.658 -1.102 1.00 96.69 328 LEU A O 1
ATOM 2452 N N . ASN A 1 329 ? 20.653 3.470 -1.110 1.00 95.12 329 ASN A N 1
ATOM 2453 C CA . ASN A 1 329 ? 21.767 3.582 -2.053 1.00 95.12 329 ASN A CA 1
ATOM 2454 C C . ASN A 1 329 ? 21.287 3.608 -3.509 1.00 95.12 329 ASN A C 1
ATOM 2456 O O . ASN A 1 329 ? 21.900 4.260 -4.351 1.00 95.12 329 ASN A O 1
ATOM 2460 N N . SER A 1 330 ? 20.226 2.860 -3.804 1.00 94.94 330 SER A N 1
ATOM 2461 C CA . SER A 1 330 ? 19.606 2.725 -5.122 1.00 94.94 330 SER A CA 1
ATOM 2462 C C . SER A 1 330 ? 18.219 2.094 -4.985 1.00 94.94 330 SER A C 1
ATOM 2464 O O . SER A 1 330 ? 17.886 1.520 -3.942 1.00 94.94 330 SER A O 1
ATOM 2466 N N . ALA A 1 331 ? 17.414 2.178 -6.044 1.00 95.50 331 ALA A N 1
ATOM 2467 C CA . ALA A 1 331 ? 16.193 1.392 -6.185 1.00 95.50 331 ALA A CA 1
ATOM 2468 C C . ALA A 1 331 ? 16.149 0.672 -7.540 1.00 95.50 331 ALA A C 1
ATOM 2470 O O . ALA A 1 331 ? 16.391 1.274 -8.589 1.00 95.50 331 ALA A O 1
ATOM 2471 N N . HIS A 1 332 ? 15.808 -0.614 -7.515 1.00 92.88 332 HIS A N 1
ATOM 2472 C CA . HIS A 1 332 ? 15.577 -1.438 -8.695 1.00 92.88 332 HIS A CA 1
ATOM 2473 C C . HIS A 1 332 ? 14.073 -1.623 -8.926 1.00 92.88 332 HIS A C 1
ATOM 2475 O O . HIS A 1 332 ? 13.371 -2.207 -8.094 1.00 92.88 332 HIS A O 1
ATOM 2481 N N . LEU A 1 333 ? 13.570 -1.117 -10.053 1.00 92.88 333 LEU A N 1
ATOM 2482 C CA . LEU A 1 333 ? 12.148 -1.094 -10.393 1.00 92.88 333 LEU A CA 1
ATOM 2483 C C . LEU A 1 333 ? 11.752 -2.313 -11.238 1.00 92.88 333 LEU A C 1
ATOM 2485 O O . LEU A 1 333 ? 12.367 -2.600 -12.269 1.00 92.88 333 LEU A O 1
ATOM 2489 N N . GLY A 1 334 ? 10.692 -3.007 -10.816 1.00 89.69 334 GLY A N 1
ATOM 2490 C CA . GLY A 1 334 ? 10.170 -4.203 -11.480 1.00 89.69 334 GLY A CA 1
ATOM 2491 C C . GLY A 1 334 ? 9.499 -3.925 -12.831 1.00 89.69 334 GLY A C 1
ATOM 2492 O O . GLY A 1 334 ? 8.946 -2.855 -13.065 1.00 89.69 334 GLY A O 1
ATOM 2493 N N . SER A 1 335 ? 9.500 -4.927 -13.714 1.00 86.69 335 SER A N 1
ATOM 2494 C CA . SER A 1 335 ? 9.065 -4.805 -15.116 1.00 86.69 335 SER A CA 1
ATOM 2495 C C . SER A 1 335 ? 7.580 -4.496 -15.325 1.00 86.69 335 SER A C 1
ATOM 2497 O O . SER A 1 335 ? 7.214 -3.993 -16.385 1.00 86.69 335 SER A O 1
ATOM 2499 N N . ASN A 1 336 ? 6.698 -4.785 -14.358 1.00 91.31 336 ASN A N 1
ATOM 2500 C CA . ASN A 1 336 ? 5.263 -4.528 -14.536 1.00 91.31 336 ASN A CA 1
ATOM 2501 C C . ASN A 1 336 ? 4.873 -3.082 -14.238 1.00 91.31 336 ASN A C 1
ATOM 2503 O O . ASN A 1 336 ? 3.744 -2.714 -14.561 1.00 91.31 336 ASN A O 1
ATOM 2507 N N . LEU A 1 337 ? 5.786 -2.266 -13.703 1.00 93.00 337 LEU A N 1
ATOM 2508 C CA . LEU A 1 337 ? 5.507 -0.893 -13.312 1.00 93.00 337 LEU A CA 1
ATOM 2509 C C . LEU A 1 337 ? 4.947 -0.085 -14.492 1.00 93.00 337 LEU A C 1
ATOM 2511 O O . LEU A 1 337 ? 5.499 -0.079 -15.591 1.00 93.00 337 LEU A O 1
ATOM 2515 N N . GLN A 1 338 ? 3.811 0.565 -14.265 1.00 89.56 338 GLN A N 1
ATOM 2516 C CA . GLN A 1 338 ? 3.072 1.328 -15.274 1.00 89.56 338 GLN A CA 1
ATOM 2517 C C . GLN A 1 338 ? 3.041 2.816 -14.940 1.00 89.56 338 GLN A C 1
ATOM 2519 O O . GLN A 1 338 ? 2.965 3.647 -15.841 1.00 89.56 338 GLN A O 1
ATOM 2524 N N . LYS A 1 339 ? 3.099 3.152 -13.647 1.00 88.81 339 LYS A N 1
ATOM 2525 C CA . LYS A 1 339 ? 2.951 4.520 -13.166 1.00 88.81 339 LYS A CA 1
ATOM 2526 C C . LYS A 1 339 ? 3.906 4.817 -12.016 1.00 88.81 339 LYS A C 1
ATOM 2528 O O . LYS A 1 339 ? 3.969 4.077 -11.035 1.00 88.81 339 LYS A O 1
ATOM 2533 N N . LEU A 1 340 ? 4.606 5.941 -12.152 1.00 90.25 340 LEU A N 1
ATOM 2534 C CA . LEU A 1 340 ? 5.379 6.589 -11.099 1.00 90.25 340 LEU A CA 1
ATOM 2535 C C . LEU A 1 340 ? 4.673 7.887 -10.712 1.00 90.25 340 LEU A C 1
ATOM 2537 O O . LEU A 1 340 ? 4.469 8.761 -11.556 1.00 90.25 340 LEU A O 1
ATOM 2541 N N . GLY A 1 341 ? 4.286 8.007 -9.446 1.00 87.69 341 GLY A N 1
ATOM 2542 C CA . GLY A 1 341 ? 3.771 9.246 -8.884 1.00 87.69 341 GLY A CA 1
ATOM 2543 C C . GLY A 1 341 ? 4.844 10.331 -8.841 1.00 87.69 341 GLY A C 1
ATOM 2544 O O . GLY A 1 341 ? 6.041 10.048 -8.818 1.00 87.69 341 GLY A O 1
ATOM 2545 N N . ILE A 1 342 ? 4.413 11.592 -8.815 1.00 86.62 342 ILE A N 1
ATOM 2546 C CA . ILE A 1 342 ? 5.311 12.751 -8.742 1.00 86.62 342 ILE A CA 1
ATOM 2547 C C . ILE A 1 342 ? 6.223 12.602 -7.515 1.00 86.62 342 ILE A C 1
ATOM 2549 O O . ILE A 1 342 ? 5.757 12.260 -6.431 1.00 86.62 342 ILE A O 1
ATOM 2553 N N . GLN A 1 343 ? 7.531 12.820 -7.683 1.00 90.19 343 GLN A N 1
ATOM 2554 C CA . GLN A 1 343 ? 8.517 12.726 -6.595 1.00 90.19 343 GLN A CA 1
ATOM 2555 C C . GLN A 1 343 ? 8.477 11.402 -5.798 1.00 90.19 343 GLN A C 1
ATOM 2557 O O . GLN A 1 343 ? 8.859 11.386 -4.631 1.00 90.19 343 GLN A O 1
ATOM 2562 N N . ALA A 1 344 ? 8.022 10.291 -6.397 1.00 95.19 344 ALA A N 1
ATOM 2563 C CA . ALA A 1 344 ? 7.951 8.974 -5.757 1.00 95.19 344 ALA A CA 1
ATOM 2564 C C . ALA A 1 344 ? 9.251 8.551 -5.049 1.00 95.19 344 ALA A C 1
ATOM 2566 O O . ALA A 1 344 ? 9.183 7.871 -4.032 1.00 95.19 344 ALA A O 1
ATOM 2567 N N . PHE A 1 345 ? 10.411 8.978 -5.547 1.00 95.25 345 PHE A N 1
ATOM 2568 C CA . PHE A 1 345 ? 11.734 8.730 -4.971 1.00 95.25 345 PHE A CA 1
ATOM 2569 C C . PHE A 1 345 ? 12.498 10.044 -4.732 1.00 95.25 345 PHE A C 1
ATOM 2571 O O . PHE A 1 345 ? 12.213 11.036 -5.411 1.00 95.25 345 PHE A O 1
ATOM 2578 N N . PRO A 1 346 ? 13.501 10.067 -3.828 1.00 90.56 346 PRO A N 1
ATOM 2579 C CA . PRO A 1 346 ? 14.415 11.200 -3.695 1.00 90.56 346 PRO A CA 1
ATOM 2580 C C . PRO A 1 346 ? 15.121 11.497 -5.026 1.00 90.56 346 PRO A C 1
ATOM 2582 O O . PRO A 1 346 ? 15.554 10.572 -5.709 1.00 90.56 346 PRO A O 1
ATOM 2585 N N . GLU A 1 347 ? 15.289 12.775 -5.374 1.00 83.56 347 GLU A N 1
ATOM 2586 C CA . GLU A 1 347 ? 15.873 13.189 -6.666 1.00 83.56 347 GLU A CA 1
ATOM 2587 C C . GLU A 1 347 ? 17.291 12.644 -6.899 1.00 83.56 347 GLU A C 1
ATOM 2589 O O . GLU A 1 347 ? 17.691 12.404 -8.035 1.00 83.56 347 GLU A O 1
ATOM 2594 N N . SER A 1 348 ? 18.052 12.430 -5.824 1.00 85.44 348 SER A N 1
ATOM 2595 C CA . SER A 1 348 ? 19.417 11.907 -5.878 1.00 85.44 348 SER A CA 1
ATOM 2596 C C . SER A 1 348 ? 19.506 10.380 -5.884 1.00 85.44 348 SER A C 1
ATOM 2598 O O . SER A 1 348 ? 20.618 9.862 -5.955 1.00 85.44 348 SER A O 1
ATOM 2600 N N . LEU A 1 349 ? 18.390 9.656 -5.738 1.00 89.62 349 LEU A N 1
ATOM 2601 C CA . LEU A 1 349 ? 18.405 8.199 -5.624 1.00 89.62 349 LEU A CA 1
ATOM 2602 C C . LEU A 1 349 ? 18.607 7.564 -7.010 1.00 89.62 349 LEU A C 1
ATOM 2604 O O . LEU A 1 349 ? 17.758 7.744 -7.885 1.00 89.62 349 LEU A O 1
ATOM 2608 N N . PRO A 1 350 ? 19.682 6.786 -7.232 1.00 90.81 350 PRO A N 1
ATOM 2609 C CA . PRO A 1 350 ? 19.863 6.055 -8.478 1.00 90.81 350 PRO A CA 1
ATOM 2610 C C . PRO A 1 350 ? 18.728 5.046 -8.693 1.00 90.81 350 PRO A C 1
ATOM 2612 O O . PRO A 1 350 ? 18.508 4.163 -7.861 1.00 90.81 350 PRO A O 1
ATOM 2615 N N . LEU A 1 351 ? 18.031 5.164 -9.825 1.00 91.19 351 LEU A N 1
ATOM 2616 C CA . LEU A 1 351 ? 16.986 4.231 -10.247 1.00 91.19 351 LEU A CA 1
ATOM 2617 C C . LEU A 1 351 ? 17.527 3.310 -11.344 1.00 91.19 351 LEU A C 1
ATOM 2619 O O . LEU A 1 351 ? 18.182 3.770 -12.278 1.00 91.19 351 LEU A O 1
ATOM 2623 N N . SER A 1 352 ? 17.235 2.017 -11.244 1.00 88.44 352 SER A N 1
ATOM 2624 C CA . SER A 1 352 ? 17.583 1.018 -12.256 1.00 88.44 352 SER A CA 1
ATOM 2625 C C . SE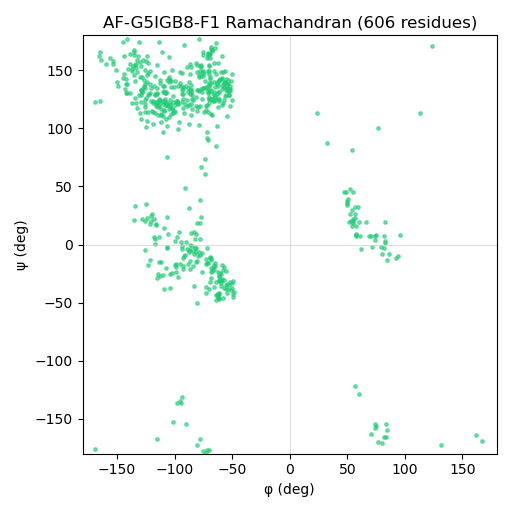R A 1 352 ? 16.393 0.121 -12.582 1.00 88.44 352 SER A C 1
ATOM 2627 O O . SER A 1 352 ? 15.450 0.007 -11.800 1.00 88.44 352 SER A O 1
ATOM 2629 N N . THR A 1 353 ? 16.420 -0.516 -13.748 1.00 88.38 353 THR A N 1
ATOM 2630 C CA . THR A 1 353 ? 15.443 -1.530 -14.150 1.00 88.38 353 THR A CA 1
ATOM 2631 C C . THR A 1 353 ? 16.026 -2.403 -15.261 1.00 88.38 353 THR A C 1
ATOM 2633 O O . THR A 1 353 ? 16.887 -1.954 -16.016 1.00 88.38 353 THR A O 1
ATOM 2636 N N . ASP A 1 354 ? 15.524 -3.632 -15.383 1.00 85.88 354 ASP A N 1
ATOM 2637 C CA . ASP A 1 354 ? 15.807 -4.534 -16.513 1.00 85.88 354 ASP A CA 1
ATOM 2638 C C . ASP A 1 354 ? 14.716 -4.489 -17.601 1.00 85.88 354 ASP A C 1
ATOM 2640 O O . ASP A 1 354 ? 14.654 -5.368 -18.468 1.00 85.88 354 ASP A O 1
ATOM 2644 N N . SER A 1 355 ? 13.809 -3.512 -17.509 1.00 86.38 355 SER A N 1
ATOM 2645 C CA . SER A 1 355 ? 12.683 -3.327 -18.418 1.00 86.38 355 SER A CA 1
ATOM 2646 C C . SER A 1 355 ? 12.866 -2.063 -19.263 1.00 86.38 355 SER A C 1
ATOM 2648 O O . SER A 1 355 ? 12.769 -0.954 -18.728 1.00 86.38 355 SER A O 1
ATOM 2650 N N . PRO A 1 356 ? 13.077 -2.183 -20.589 1.00 81.75 356 PRO A N 1
ATOM 2651 C CA . PRO A 1 356 ? 13.136 -1.028 -21.484 1.00 81.75 356 PRO A CA 1
ATOM 2652 C C . PRO A 1 356 ? 11.887 -0.140 -21.403 1.00 81.75 356 PRO A C 1
ATOM 2654 O O . PRO A 1 356 ? 11.990 1.085 -21.467 1.00 81.75 356 PRO A O 1
ATOM 2657 N N . ARG A 1 357 ? 10.707 -0.740 -21.191 1.00 84.88 357 ARG A N 1
ATOM 2658 C CA . ARG A 1 357 ? 9.452 -0.004 -20.988 1.00 84.88 357 ARG A CA 1
ATOM 2659 C C . ARG A 1 357 ? 9.480 0.831 -19.710 1.00 84.88 357 ARG A C 1
ATOM 2661 O O . ARG A 1 357 ? 9.134 2.011 -19.740 1.00 84.88 357 ARG A O 1
ATOM 2668 N N . VAL A 1 358 ? 9.904 0.239 -18.595 1.00 88.00 358 VAL A N 1
ATOM 2669 C CA . VAL A 1 358 ? 10.013 0.954 -17.317 1.00 88.00 358 VAL A CA 1
ATOM 2670 C C . VAL A 1 358 ? 11.127 1.996 -17.367 1.00 88.00 358 VAL A C 1
ATOM 2672 O O . VAL A 1 358 ? 10.989 3.042 -16.741 1.00 88.00 358 VAL A O 1
ATOM 2675 N N . GLN A 1 359 ? 12.180 1.809 -18.169 1.00 84.50 359 GLN A N 1
ATOM 2676 C CA . GLN A 1 359 ? 13.168 2.870 -18.351 1.00 84.50 359 GLN A CA 1
ATOM 2677 C C . GLN A 1 359 ? 12.553 4.117 -18.985 1.00 84.50 359 GLN A C 1
ATOM 2679 O O . GLN A 1 359 ? 12.818 5.221 -18.515 1.00 84.50 359 GLN A O 1
ATOM 2684 N N . LEU A 1 360 ? 11.732 3.980 -20.031 1.00 78.12 360 LEU A N 1
ATOM 2685 C CA . LEU A 1 360 ? 11.063 5.144 -20.625 1.00 78.12 360 LEU A CA 1
ATOM 2686 C C . LEU A 1 360 ? 10.221 5.891 -19.581 1.00 78.12 360 LEU A C 1
ATOM 2688 O O . LEU A 1 360 ? 10.216 7.125 -19.549 1.00 78.12 360 LEU A O 1
ATOM 2692 N N . LEU A 1 361 ? 9.576 5.146 -18.679 1.00 83.50 361 LEU A N 1
ATOM 2693 C CA . LEU A 1 361 ? 8.864 5.714 -17.538 1.00 83.50 361 LEU A CA 1
ATOM 2694 C C . LEU A 1 361 ? 9.812 6.450 -16.571 1.00 83.50 361 LEU A C 1
ATOM 2696 O O . LEU A 1 361 ? 9.495 7.567 -16.172 1.00 83.50 361 LEU A O 1
ATOM 2700 N N . ILE A 1 362 ? 10.983 5.889 -16.245 1.00 84.44 362 ILE A N 1
ATOM 2701 C CA . ILE A 1 362 ? 12.014 6.541 -15.412 1.00 84.44 362 ILE A CA 1
ATOM 2702 C C . ILE A 1 362 ? 12.533 7.828 -16.068 1.00 84.44 362 ILE A C 1
ATOM 2704 O O . ILE A 1 362 ? 12.627 8.854 -15.401 1.00 84.44 362 ILE A O 1
ATOM 2708 N N . ASN A 1 363 ? 12.847 7.808 -17.365 1.00 76.69 363 ASN A N 1
ATOM 2709 C CA . ASN A 1 363 ? 13.368 8.977 -18.084 1.00 76.69 363 ASN A CA 1
ATOM 2710 C C . ASN A 1 363 ? 12.348 10.123 -18.081 1.00 76.69 363 ASN A C 1
ATOM 2712 O O . ASN A 1 363 ? 12.702 11.273 -17.814 1.00 76.69 363 ASN A O 1
ATOM 2716 N N . THR A 1 364 ? 11.074 9.781 -18.308 1.00 77.06 364 THR A N 1
ATOM 2717 C CA . THR A 1 364 ? 9.943 10.716 -18.207 1.00 77.06 364 THR A CA 1
ATOM 2718 C C . THR A 1 364 ? 9.825 11.265 -16.788 1.00 77.06 364 THR A C 1
ATOM 2720 O O . THR A 1 364 ? 9.720 12.471 -16.596 1.00 77.06 364 THR A O 1
ATOM 2723 N N . TYR A 1 365 ? 9.898 10.387 -15.785 1.00 79.12 365 TYR A N 1
ATOM 2724 C CA . TYR A 1 365 ? 9.808 10.745 -14.372 1.00 79.12 365 TYR A CA 1
ATOM 2725 C C . TYR A 1 365 ? 10.934 11.692 -13.920 1.00 79.12 365 TYR A C 1
ATOM 2727 O O . TYR A 1 365 ? 10.672 12.658 -13.207 1.00 79.12 365 TYR A O 1
ATOM 2735 N N . LEU A 1 366 ? 12.175 11.462 -14.358 1.00 74.88 366 LEU A N 1
ATOM 2736 C CA . LEU A 1 366 ? 13.331 12.290 -14.000 1.00 74.88 366 LEU A CA 1
ATOM 2737 C C . LEU A 1 366 ? 13.462 13.560 -14.857 1.00 74.88 366 LEU A C 1
ATOM 2739 O O . LEU A 1 366 ? 14.376 14.351 -14.621 1.00 74.88 366 LEU A O 1
ATOM 2743 N N . ASN A 1 367 ? 12.592 13.760 -15.855 1.00 63.91 367 ASN A N 1
ATOM 2744 C CA . ASN A 1 367 ? 12.752 14.781 -16.897 1.00 63.91 367 ASN A CA 1
ATOM 2745 C C . ASN A 1 367 ? 14.155 14.750 -17.540 1.00 63.91 367 ASN A C 1
ATOM 2747 O O . ASN A 1 367 ? 14.726 15.787 -17.885 1.00 63.91 367 ASN A O 1
ATOM 2751 N N . GLN A 1 368 ? 14.746 13.559 -17.663 1.00 51.69 368 GLN A N 1
ATOM 2752 C CA . GLN A 1 368 ? 16.082 13.381 -18.217 1.00 51.69 368 GLN A CA 1
ATOM 2753 C C . GLN A 1 368 ? 15.985 12.976 -19.688 1.00 51.69 368 GLN A C 1
ATOM 2755 O O . GLN A 1 368 ? 15.422 11.941 -20.027 1.00 51.69 368 GLN A O 1
ATOM 2760 N N . ASN A 1 369 ? 16.632 13.756 -20.559 1.00 41.88 369 ASN A N 1
ATOM 2761 C CA . ASN A 1 369 ? 16.863 13.398 -21.967 1.00 41.88 369 ASN A CA 1
ATOM 2762 C C . ASN A 1 369 ? 18.022 12.391 -22.139 1.00 41.88 369 ASN A C 1
ATOM 2764 O O . ASN A 1 369 ? 18.441 12.112 -23.262 1.00 41.88 369 ASN A O 1
ATOM 2768 N N . ALA A 1 370 ? 18.596 11.896 -21.038 1.00 39.28 370 ALA A N 1
ATOM 2769 C CA . ALA A 1 370 ? 19.732 10.988 -21.050 1.00 39.28 370 ALA A CA 1
ATOM 2770 C C . ALA A 1 370 ? 19.249 9.538 -21.162 1.00 39.28 370 ALA A C 1
ATOM 2772 O O . ALA A 1 370 ? 18.528 9.033 -20.305 1.00 39.28 370 ALA A O 1
ATOM 2773 N N . ILE A 1 371 ? 19.672 8.866 -22.229 1.00 44.19 371 ILE A N 1
ATOM 2774 C CA . ILE A 1 371 ? 19.468 7.434 -22.425 1.00 44.19 371 ILE A CA 1
ATOM 2775 C C . ILE A 1 371 ? 20.402 6.712 -21.445 1.00 44.19 371 ILE A C 1
ATOM 2777 O O . ILE A 1 371 ? 21.600 6.595 -21.700 1.00 44.19 371 ILE A O 1
ATOM 2781 N N . ALA A 1 372 ? 19.878 6.311 -20.284 1.00 42.81 372 ALA A N 1
ATOM 2782 C CA . ALA A 1 372 ? 20.622 5.498 -19.328 1.00 42.81 372 ALA A CA 1
ATOM 2783 C C . ALA A 1 372 ? 21.046 4.165 -19.971 1.00 42.81 372 ALA A C 1
ATOM 2785 O O . ALA A 1 372 ? 20.339 3.633 -20.824 1.00 42.81 372 ALA A O 1
ATOM 2786 N N . ASP A 1 373 ? 22.193 3.628 -19.544 1.00 55.53 373 ASP A N 1
ATOM 2787 C CA . ASP A 1 373 ? 22.656 2.273 -19.864 1.00 55.53 373 ASP A CA 1
ATOM 2788 C C . ASP A 1 373 ? 21.691 1.231 -19.273 1.00 55.53 373 ASP A C 1
ATOM 2790 O O . ASP A 1 373 ? 21.840 0.737 -18.151 1.00 55.53 373 ASP A O 1
ATOM 2794 N N . THR A 1 374 ? 20.644 0.956 -20.031 1.00 66.50 374 THR A N 1
ATOM 2795 C CA . THR A 1 374 ? 19.519 0.081 -19.714 1.00 66.50 374 THR A CA 1
ATOM 2796 C C . THR A 1 374 ? 19.862 -1.379 -19.902 1.00 66.50 374 THR A C 1
ATOM 2798 O O . THR A 1 374 ? 20.588 -1.738 -20.821 1.00 66.50 374 THR A O 1
ATOM 2801 N N . SER A 1 375 ? 19.305 -2.254 -19.068 1.00 77.88 375 SER A N 1
ATOM 2802 C CA . SER A 1 375 ? 19.330 -3.699 -19.303 1.00 77.88 375 SER A CA 1
ATOM 2803 C C . SER A 1 375 ? 18.067 -4.160 -20.028 1.00 77.88 375 SER A C 1
ATOM 2805 O O . SER A 1 375 ? 16.979 -3.641 -19.796 1.00 77.88 375 SER A O 1
ATOM 2807 N N . TRP A 1 376 ? 18.196 -5.187 -20.865 1.00 86.31 376 TRP A N 1
ATOM 2808 C CA . TRP A 1 376 ? 17.067 -5.984 -21.344 1.00 86.31 376 TRP A CA 1
ATOM 2809 C C . TRP A 1 376 ? 17.342 -7.466 -21.111 1.00 86.31 376 TRP A C 1
ATOM 2811 O O . TRP A 1 376 ? 18.421 -7.963 -21.431 1.00 86.31 376 TRP A O 1
ATOM 2821 N N . ASN A 1 377 ? 16.357 -8.171 -20.552 1.00 85.69 377 ASN A N 1
ATOM 2822 C CA . ASN A 1 377 ? 16.456 -9.588 -20.184 1.00 85.69 377 ASN A CA 1
ATOM 2823 C C . ASN A 1 377 ? 15.689 -10.533 -21.130 1.00 85.69 377 ASN A C 1
ATOM 2825 O O . ASN A 1 377 ? 15.513 -11.709 -20.803 1.00 85.69 377 ASN A O 1
ATOM 2829 N N . GLY A 1 378 ? 15.179 -10.024 -22.258 1.00 86.56 378 GLY A N 1
ATOM 2830 C CA . GLY A 1 378 ? 14.500 -10.822 -23.285 1.00 86.56 378 GLY A CA 1
ATOM 2831 C C . GLY A 1 378 ? 13.086 -11.297 -22.936 1.00 86.56 378 GLY A C 1
ATOM 2832 O O . GLY A 1 378 ? 12.496 -12.051 -23.709 1.00 86.56 378 GLY A O 1
ATOM 2833 N N . LYS A 1 379 ? 12.526 -10.903 -21.782 1.00 88.00 379 LYS A N 1
ATOM 2834 C CA . LYS A 1 379 ? 11.224 -11.412 -21.308 1.00 88.00 379 LYS A CA 1
ATOM 2835 C C . LYS A 1 379 ? 10.027 -10.568 -21.720 1.00 88.00 379 LYS A C 1
ATOM 2837 O O . LYS A 1 379 ? 8.909 -11.069 -21.631 1.00 88.00 379 LYS A O 1
ATOM 2842 N N . GLU A 1 380 ? 10.238 -9.366 -22.234 1.00 88.94 380 GLU A N 1
ATOM 2843 C CA . GLU A 1 380 ? 9.188 -8.451 -22.693 1.00 88.94 380 GLU A CA 1
ATOM 2844 C C . GLU A 1 380 ? 9.535 -7.824 -24.045 1.00 88.94 380 GLU A C 1
ATOM 2846 O O . GLU A 1 380 ? 10.698 -7.846 -24.464 1.00 88.94 380 GLU A O 1
ATOM 2851 N N . ASP A 1 381 ? 8.513 -7.276 -24.699 1.00 89.44 381 ASP A N 1
ATOM 2852 C CA . ASP A 1 381 ? 8.672 -6.468 -25.903 1.00 89.44 381 ASP A CA 1
ATOM 2853 C C . ASP A 1 381 ? 9.423 -5.172 -25.594 1.00 89.44 381 ASP A C 1
ATOM 2855 O O . ASP A 1 381 ? 9.317 -4.601 -24.506 1.00 89.44 381 ASP A O 1
ATOM 2859 N N . VAL A 1 382 ? 10.170 -4.692 -26.582 1.00 86.44 382 VAL A N 1
ATOM 2860 C CA . VAL A 1 382 ? 10.914 -3.437 -26.505 1.00 86.44 382 VAL A CA 1
ATOM 2861 C C . VAL A 1 382 ? 10.090 -2.374 -27.236 1.00 86.44 382 VAL A C 1
ATOM 2863 O O . VAL A 1 382 ? 9.891 -2.511 -28.446 1.00 86.44 382 VAL A O 1
ATOM 2866 N N . PRO A 1 383 ? 9.570 -1.345 -26.542 1.00 75.62 383 PRO A N 1
ATOM 2867 C CA . PRO A 1 383 ? 8.727 -0.327 -27.163 1.00 75.62 383 PRO A CA 1
ATOM 2868 C C . PRO A 1 383 ? 9.525 0.585 -28.101 1.00 75.62 383 PRO A C 1
ATOM 2870 O O . PRO A 1 383 ? 10.755 0.639 -28.039 1.00 75.62 383 PRO A O 1
ATOM 2873 N N . ASP A 1 384 ? 8.809 1.314 -28.956 1.00 68.06 384 ASP A N 1
ATOM 2874 C CA . ASP A 1 384 ? 9.407 2.252 -29.906 1.00 68.06 384 ASP A CA 1
ATOM 2875 C C . ASP A 1 384 ? 10.303 3.285 -29.188 1.00 68.06 384 ASP A C 1
ATOM 2877 O O . ASP A 1 384 ? 9.983 3.760 -28.095 1.00 68.06 384 ASP A O 1
ATOM 2881 N N . GLY A 1 385 ? 11.456 3.599 -29.783 1.00 62.88 385 GLY A N 1
ATOM 2882 C CA . GLY A 1 385 ? 12.438 4.555 -29.251 1.00 62.88 385 GLY A CA 1
ATOM 2883 C C . GLY A 1 385 ? 13.235 4.094 -28.019 1.00 62.88 385 GLY A C 1
ATOM 2884 O O . GLY A 1 385 ? 14.111 4.825 -27.555 1.00 62.88 385 GLY A O 1
ATOM 2885 N N . ALA A 1 386 ? 12.977 2.900 -27.471 1.00 66.88 386 ALA A N 1
ATOM 2886 C CA . ALA A 1 386 ? 13.717 2.405 -26.312 1.00 66.88 386 ALA A CA 1
ATOM 2887 C C . ALA A 1 386 ? 15.128 1.932 -26.684 1.00 66.88 386 ALA A C 1
ATOM 2889 O O . ALA A 1 386 ? 15.321 1.157 -27.616 1.00 66.88 386 ALA A O 1
ATOM 2890 N N . VAL A 1 387 ? 16.124 2.326 -25.897 1.00 73.88 387 VAL A N 1
ATOM 2891 C CA . VAL A 1 387 ? 17.486 1.783 -25.993 1.00 73.88 387 VAL A CA 1
ATOM 2892 C C . VAL A 1 387 ? 17.698 0.809 -24.842 1.00 73.88 387 VAL A C 1
ATOM 2894 O O . VAL A 1 387 ? 17.198 1.079 -23.751 1.00 73.88 387 VAL A O 1
ATOM 2897 N N . ALA A 1 388 ? 18.390 -0.312 -25.064 1.00 80.50 388 ALA A N 1
ATOM 2898 C CA . ALA A 1 388 ? 18.808 -1.249 -24.018 1.00 80.50 388 ALA A CA 1
ATOM 2899 C C . ALA A 1 388 ? 20.018 -2.110 -24.392 1.00 80.50 388 ALA A C 1
ATOM 2901 O O . ALA A 1 388 ? 20.344 -2.292 -25.559 1.00 80.50 388 ALA A O 1
ATOM 2902 N N . THR A 1 389 ? 20.677 -2.663 -23.379 1.00 83.31 389 THR A N 1
ATOM 2903 C CA . THR A 1 389 ? 21.877 -3.497 -23.464 1.00 83.31 389 THR A CA 1
ATOM 2904 C C . THR A 1 389 ? 21.609 -4.869 -22.840 1.00 83.31 389 THR A C 1
ATOM 2906 O O . THR A 1 389 ? 21.012 -4.992 -21.773 1.00 83.31 389 THR A O 1
ATOM 2909 N N . VAL A 1 390 ? 22.090 -5.936 -23.468 1.00 87.06 390 VAL A N 1
ATOM 2910 C CA . VAL A 1 390 ? 22.076 -7.286 -22.891 1.00 87.06 390 VAL A CA 1
ATOM 2911 C C . VAL A 1 390 ? 23.221 -7.401 -21.878 1.00 87.06 390 VAL A C 1
ATOM 2913 O O . VAL A 1 390 ? 24.381 -7.519 -22.266 1.00 87.06 390 VAL A O 1
ATOM 2916 N N . LYS A 1 391 ? 22.915 -7.329 -20.574 1.00 80.50 391 LYS A N 1
ATOM 2917 C CA . LYS A 1 391 ? 23.934 -7.331 -19.495 1.00 80.50 391 LYS A CA 1
ATOM 2918 C C . LYS A 1 391 ? 24.338 -8.727 -19.004 1.00 80.50 391 LYS A C 1
ATOM 2920 O O . LYS A 1 391 ? 25.380 -8.875 -18.376 1.00 80.50 391 LYS A O 1
ATOM 2925 N N . GLN A 1 392 ? 23.534 -9.742 -19.304 1.00 83.75 392 GLN A N 1
ATOM 2926 C CA . GLN A 1 392 ? 23.805 -11.152 -19.021 1.00 83.75 392 GLN A CA 1
ATOM 2927 C C . GLN A 1 392 ? 23.259 -12.012 -20.160 1.00 83.75 392 GLN A C 1
ATOM 2929 O O . GLN A 1 392 ? 22.388 -11.550 -20.903 1.00 83.75 392 GLN A O 1
ATOM 2934 N N . ASP A 1 393 ? 23.726 -13.255 -20.267 1.00 90.31 393 ASP A N 1
ATOM 2935 C CA . ASP A 1 393 ? 23.232 -14.197 -21.272 1.00 90.31 393 ASP A CA 1
ATOM 2936 C C . ASP A 1 393 ? 21.704 -14.280 -21.227 1.00 90.31 393 ASP A C 1
ATOM 2938 O O . ASP A 1 393 ? 21.091 -14.598 -20.206 1.00 90.31 393 ASP A O 1
ATOM 2942 N N . THR A 1 394 ? 21.084 -13.923 -22.346 1.00 91.19 394 THR A N 1
ATOM 2943 C CA . THR A 1 394 ? 19.649 -13.674 -22.439 1.00 91.19 394 THR A CA 1
ATOM 2944 C C . THR A 1 394 ? 19.046 -14.594 -23.478 1.00 91.19 394 THR A C 1
ATOM 2946 O O . THR A 1 394 ? 19.535 -14.671 -24.598 1.00 91.19 394 THR A O 1
ATOM 2949 N N . THR A 1 395 ? 17.969 -15.291 -23.117 1.00 92.94 395 THR A N 1
ATOM 2950 C CA . THR A 1 395 ? 17.230 -16.164 -24.037 1.00 92.94 395 THR A CA 1
ATOM 2951 C C . THR A 1 395 ? 15.799 -15.672 -24.181 1.00 92.94 395 THR A C 1
ATOM 2953 O O . THR A 1 395 ? 15.058 -15.586 -23.201 1.00 92.94 395 THR A O 1
ATOM 2956 N N . ILE A 1 396 ? 15.410 -15.367 -25.414 1.00 92.31 396 ILE A N 1
ATOM 2957 C CA . ILE A 1 396 ? 14.054 -14.985 -25.786 1.00 92.31 396 ILE A CA 1
ATOM 2958 C C . ILE A 1 396 ? 13.252 -16.258 -26.024 1.00 92.31 396 ILE A C 1
ATOM 2960 O O . ILE A 1 396 ? 13.548 -17.031 -26.937 1.00 92.31 396 ILE A O 1
ATOM 2964 N N . THR A 1 397 ? 12.223 -16.453 -25.200 1.00 84.25 397 THR A N 1
ATOM 2965 C CA . THR A 1 397 ? 11.295 -17.584 -25.298 1.00 84.25 397 THR A CA 1
ATOM 2966 C C . THR A 1 397 ? 9.903 -17.077 -25.686 1.00 84.25 397 THR A C 1
ATOM 2968 O O . THR A 1 397 ? 9.339 -16.183 -25.047 1.00 84.25 397 THR A O 1
ATOM 2971 N N . GLY A 1 398 ? 9.353 -17.637 -26.767 1.00 86.12 398 GLY A N 1
ATOM 2972 C CA . GLY A 1 398 ? 8.100 -17.184 -27.380 1.00 86.12 398 GLY A CA 1
ATOM 2973 C C . GLY A 1 398 ? 8.254 -15.953 -28.278 1.00 86.12 398 GLY A C 1
ATOM 2974 O O . GLY A 1 398 ? 9.366 -15.531 -28.591 1.00 86.12 398 GLY A O 1
ATOM 2975 N N . ASP A 1 399 ? 7.120 -15.399 -28.699 1.00 91.00 399 ASP A N 1
ATOM 2976 C CA . ASP A 1 399 ? 7.083 -14.293 -29.657 1.00 91.00 399 ASP A CA 1
ATOM 2977 C C . ASP A 1 399 ? 7.398 -12.967 -28.957 1.00 91.00 399 ASP A C 1
ATOM 2979 O O . ASP A 1 399 ? 6.852 -12.692 -27.884 1.00 91.00 399 ASP A O 1
ATOM 2983 N N . ARG A 1 400 ? 8.295 -12.162 -29.531 1.00 93.69 400 ARG A N 1
ATOM 2984 C CA . ARG A 1 400 ? 8.663 -10.828 -29.037 1.00 93.69 400 ARG A CA 1
ATOM 2985 C C . ARG A 1 400 ? 8.819 -9.829 -30.171 1.00 93.69 400 ARG A C 1
ATOM 2987 O O . ARG A 1 400 ? 9.159 -10.204 -31.294 1.00 93.69 400 ARG A O 1
ATOM 2994 N N . ARG A 1 401 ? 8.638 -8.547 -29.857 1.00 91.38 401 ARG A N 1
ATOM 2995 C CA . ARG A 1 401 ? 8.841 -7.430 -30.783 1.00 91.38 401 ARG A CA 1
ATOM 2996 C C . ARG A 1 401 ? 9.831 -6.401 -30.240 1.00 91.38 401 ARG A C 1
ATOM 2998 O O . ARG A 1 401 ? 9.794 -6.047 -29.066 1.00 91.38 401 ARG A O 1
ATOM 3005 N N . ILE A 1 402 ? 10.682 -5.890 -31.124 1.00 85.94 402 ILE A N 1
ATOM 3006 C CA . ILE A 1 402 ? 11.492 -4.687 -30.935 1.00 85.94 402 ILE A CA 1
ATOM 3007 C C . ILE A 1 402 ? 10.919 -3.600 -31.839 1.00 85.94 402 ILE A C 1
ATOM 3009 O O . ILE A 1 402 ? 10.925 -3.743 -33.062 1.00 85.94 402 ILE A O 1
ATOM 3013 N N . GLY A 1 403 ? 10.401 -2.544 -31.219 1.00 62.59 403 GLY A N 1
ATOM 3014 C CA . GLY A 1 403 ? 9.725 -1.427 -31.865 1.00 62.59 403 GLY A CA 1
ATOM 3015 C C . GLY A 1 403 ? 10.612 -0.583 -32.780 1.00 62.59 403 GLY A C 1
ATOM 3016 O O . GLY A 1 403 ? 11.836 -0.718 -32.797 1.00 62.59 403 GLY A O 1
ATOM 3017 N N . THR A 1 404 ? 9.997 0.308 -33.552 1.00 61.19 404 THR A N 1
ATOM 3018 C CA . THR A 1 404 ? 10.715 1.254 -34.418 1.00 61.19 404 THR A CA 1
ATOM 3019 C C . THR A 1 404 ? 11.556 2.217 -33.585 1.00 61.19 404 THR A C 1
ATOM 3021 O O . THR A 1 404 ? 11.178 2.567 -32.474 1.00 61.19 404 THR A O 1
ATOM 3024 N N . GLU A 1 405 ? 12.712 2.641 -34.098 1.00 58.47 405 GLU A N 1
ATOM 3025 C CA . GLU A 1 405 ? 13.679 3.505 -33.384 1.00 58.47 405 GLU A CA 1
ATOM 3026 C C . GLU A 1 405 ? 14.279 2.911 -32.095 1.00 58.47 405 GLU A C 1
ATOM 3028 O O . GLU A 1 405 ? 15.178 3.512 -31.510 1.00 58.47 405 GLU A O 1
ATOM 3033 N N . ALA A 1 406 ? 13.849 1.720 -31.669 1.00 64.38 406 ALA A N 1
ATOM 3034 C CA . ALA A 1 406 ? 14.458 1.034 -30.543 1.00 64.38 406 ALA A CA 1
ATOM 3035 C C . ALA A 1 406 ? 15.867 0.533 -30.902 1.00 64.38 406 ALA A C 1
ATOM 3037 O O . ALA A 1 406 ? 16.118 0.135 -32.042 1.00 64.38 406 ALA A O 1
ATOM 3038 N N . VAL A 1 407 ? 16.784 0.515 -29.934 1.00 76.81 407 VAL A N 1
ATOM 3039 C CA . VAL A 1 407 ? 18.169 0.057 -30.118 1.00 76.81 407 VAL A CA 1
ATOM 3040 C C . VAL A 1 407 ? 18.540 -0.939 -29.028 1.00 76.81 407 VAL A C 1
ATOM 3042 O O . VAL A 1 407 ? 18.685 -0.573 -27.867 1.00 76.81 407 VAL A O 1
ATOM 3045 N N . ILE A 1 408 ? 18.763 -2.195 -29.405 1.00 83.94 408 ILE A N 1
ATOM 3046 C CA . ILE A 1 408 ? 19.304 -3.218 -28.508 1.00 83.94 408 ILE A CA 1
ATOM 3047 C C . ILE A 1 408 ? 20.788 -3.427 -28.783 1.00 83.94 408 ILE A C 1
ATOM 3049 O O . ILE A 1 408 ? 21.173 -3.695 -29.913 1.00 83.94 408 ILE A O 1
ATOM 3053 N N . THR A 1 409 ? 21.627 -3.363 -27.754 1.00 85.44 409 THR A N 1
ATOM 3054 C CA . THR A 1 409 ? 23.059 -3.662 -27.836 1.00 85.44 409 THR A CA 1
ATOM 3055 C C . THR A 1 409 ? 23.354 -5.003 -27.175 1.00 85.44 409 THR A C 1
ATOM 3057 O O . THR A 1 409 ? 23.103 -5.193 -25.990 1.00 85.44 409 THR A O 1
ATOM 3060 N N . VAL A 1 410 ? 23.935 -5.937 -27.921 1.00 89.50 410 VAL A N 1
ATOM 3061 C CA . VAL A 1 410 ? 24.551 -7.157 -27.393 1.00 89.50 410 VAL A CA 1
ATOM 3062 C C . VAL A 1 410 ? 26.053 -6.884 -27.282 1.00 89.50 410 VAL A C 1
ATOM 3064 O O . VAL A 1 410 ? 26.745 -6.908 -28.305 1.00 89.50 410 VAL A O 1
ATOM 3067 N N . PRO A 1 411 ? 26.575 -6.559 -26.088 1.00 82.25 411 PRO A N 1
ATOM 3068 C CA . PRO A 1 411 ? 27.962 -6.141 -25.927 1.00 82.25 411 PRO A CA 1
ATOM 3069 C C . PRO A 1 411 ? 28.926 -7.308 -26.159 1.00 82.25 411 PRO A C 1
ATOM 3071 O O . PRO A 1 411 ? 28.543 -8.477 -26.113 1.00 82.25 411 PRO A O 1
ATOM 3074 N N . SER A 1 412 ? 30.205 -6.993 -26.371 1.00 83.75 412 SER A N 1
ATOM 3075 C CA . SER A 1 412 ? 31.259 -8.006 -26.486 1.00 83.75 412 SER A CA 1
ATOM 3076 C C . SER A 1 412 ? 31.245 -8.951 -25.280 1.00 83.75 412 SER A C 1
ATOM 3078 O O . SER A 1 412 ? 31.281 -8.505 -24.137 1.00 83.75 412 SER A O 1
ATOM 3080 N N . GLY A 1 413 ? 31.227 -10.259 -25.542 1.00 83.81 413 GLY A N 1
ATOM 3081 C CA . GLY A 1 413 ? 31.139 -11.301 -24.513 1.00 83.81 413 GLY A CA 1
ATOM 3082 C C . GLY A 1 413 ? 29.719 -11.630 -24.037 1.00 83.81 413 GLY A C 1
ATOM 3083 O O . GLY A 1 413 ? 29.548 -12.673 -23.419 1.00 83.81 413 GLY A O 1
ATOM 3084 N N . GLY A 1 414 ? 28.713 -10.809 -24.355 1.00 88.62 414 GLY A N 1
ATOM 3085 C CA . GLY A 1 414 ? 27.309 -11.119 -24.083 1.00 88.62 414 GLY A CA 1
ATOM 3086 C C . GLY A 1 414 ? 26.711 -12.064 -25.125 1.00 88.62 414 GLY A C 1
ATOM 3087 O O . GLY A 1 414 ? 27.094 -12.027 -26.301 1.00 88.62 414 GLY A O 1
ATOM 3088 N N . ILE A 1 415 ? 25.757 -12.895 -24.701 1.00 92.06 415 ILE A N 1
ATOM 3089 C CA . ILE A 1 415 ? 25.014 -13.800 -25.582 1.00 92.06 415 ILE A CA 1
ATOM 3090 C C . ILE A 1 415 ? 23.527 -13.439 -25.581 1.00 92.06 415 ILE A C 1
ATOM 3092 O O . ILE A 1 415 ? 22.892 -13.343 -24.532 1.00 92.06 415 ILE A O 1
ATOM 3096 N N . LEU A 1 416 ? 22.960 -13.281 -26.776 1.00 95.19 416 LEU A N 1
ATOM 3097 C CA . LEU A 1 416 ? 21.521 -13.205 -27.001 1.00 95.19 416 LEU A CA 1
ATOM 3098 C C . LEU A 1 416 ? 21.078 -14.434 -27.798 1.00 95.19 416 LEU A C 1
ATOM 3100 O O . LEU A 1 416 ? 21.523 -14.627 -28.923 1.00 95.19 416 LEU A O 1
ATOM 3104 N N . THR A 1 417 ? 20.193 -15.248 -27.235 1.00 96.00 417 THR A N 1
ATOM 3105 C CA . THR A 1 417 ? 19.613 -16.429 -27.882 1.00 96.00 417 THR A CA 1
ATOM 3106 C C . THR A 1 417 ? 18.148 -16.169 -28.219 1.00 96.00 417 THR A C 1
ATOM 3108 O O . THR A 1 417 ? 17.377 -15.733 -27.368 1.00 96.00 417 THR A O 1
ATOM 3111 N N . VAL A 1 418 ? 17.747 -16.454 -29.454 1.00 95.62 418 VAL A N 1
ATOM 3112 C CA . VAL A 1 418 ? 16.376 -16.342 -29.960 1.00 95.62 418 VAL A CA 1
ATOM 3113 C C . VAL A 1 418 ? 15.835 -17.750 -30.199 1.00 95.62 418 VAL A C 1
ATOM 3115 O O . VAL A 1 418 ? 16.105 -18.340 -31.243 1.00 95.62 418 VAL A O 1
ATOM 3118 N N . ASP A 1 419 ? 15.086 -18.292 -29.236 1.00 93.56 419 ASP A N 1
ATOM 3119 C CA . ASP A 1 419 ? 14.434 -19.609 -29.359 1.00 93.56 419 ASP A CA 1
ATOM 3120 C C . ASP A 1 419 ? 12.993 -19.507 -29.892 1.00 93.56 419 ASP A C 1
ATOM 3122 O O . ASP A 1 419 ? 12.454 -20.482 -30.409 1.00 93.56 419 ASP A O 1
ATOM 3126 N N . GLY A 1 420 ? 12.362 -18.333 -29.769 1.00 88.94 420 GLY A N 1
ATOM 3127 C CA . GLY A 1 420 ? 11.028 -18.034 -30.305 1.00 88.94 420 GLY A CA 1
ATOM 3128 C C . GLY A 1 420 ? 11.047 -17.219 -31.604 1.00 88.94 420 GLY A C 1
ATOM 3129 O O . GLY A 1 420 ? 12.007 -17.279 -32.371 1.00 88.94 420 GLY A O 1
ATOM 3130 N N . ASN A 1 421 ? 9.989 -16.442 -31.853 1.00 91.31 421 ASN A N 1
ATOM 3131 C CA . ASN A 1 421 ? 9.923 -15.518 -32.987 1.00 91.31 421 ASN A CA 1
ATOM 3132 C C . ASN A 1 421 ? 10.242 -14.093 -32.521 1.00 91.31 421 ASN A C 1
ATOM 3134 O O . ASN A 1 421 ? 9.525 -13.541 -31.690 1.00 91.31 421 ASN A O 1
ATOM 3138 N N . LEU A 1 422 ? 11.290 -13.473 -33.060 1.00 94.25 422 LEU A N 1
ATOM 3139 C CA . LEU A 1 422 ? 11.636 -12.083 -32.768 1.00 94.25 422 LEU A CA 1
ATOM 3140 C C . LEU A 1 422 ? 11.357 -11.200 -33.991 1.00 94.25 422 LEU A C 1
ATOM 3142 O O . LEU A 1 422 ? 11.997 -11.346 -35.033 1.00 94.25 422 LEU A O 1
ATOM 3146 N N . VAL A 1 423 ? 10.410 -10.271 -33.860 1.00 92.94 423 VAL A N 1
ATOM 3147 C CA . VAL A 1 423 ? 10.136 -9.222 -34.852 1.00 92.94 423 VAL A CA 1
ATOM 3148 C C . VAL A 1 423 ? 10.940 -7.980 -34.482 1.00 92.94 423 VAL A C 1
ATOM 3150 O O . VAL A 1 423 ? 10.827 -7.480 -33.370 1.00 92.94 423 VAL A O 1
ATOM 3153 N N . VAL A 1 424 ? 11.751 -7.461 -35.392 1.00 88.19 424 VAL A N 1
ATOM 3154 C CA . VAL A 1 424 ? 12.650 -6.331 -35.163 1.00 88.19 424 VAL A CA 1
ATOM 3155 C C . VAL A 1 424 ? 12.353 -5.251 -36.186 1.00 88.19 424 VAL A C 1
ATOM 3157 O O . VAL A 1 424 ? 12.734 -5.367 -37.348 1.00 88.19 424 VAL A O 1
ATOM 3160 N N . ASP A 1 425 ? 11.711 -4.178 -35.743 1.00 70.12 425 ASP A N 1
ATOM 3161 C CA . ASP A 1 425 ? 11.436 -2.994 -36.560 1.00 70.12 425 ASP A CA 1
ATOM 3162 C C . ASP A 1 425 ? 12.441 -1.858 -36.284 1.00 70.12 425 ASP A C 1
ATOM 3164 O O . ASP A 1 425 ? 12.606 -0.960 -37.110 1.00 70.12 425 ASP A O 1
ATOM 3168 N N . GLY A 1 426 ? 13.154 -1.932 -35.155 1.00 71.25 426 GLY A N 1
ATOM 3169 C CA . GLY A 1 426 ? 14.254 -1.047 -34.765 1.00 71.25 426 GLY A CA 1
ATOM 3170 C C . GLY A 1 426 ? 15.637 -1.583 -35.149 1.00 71.25 426 GLY A C 1
ATOM 3171 O O . GLY A 1 426 ? 15.858 -2.075 -36.255 1.00 71.25 426 GLY A O 1
ATOM 3172 N N . MET A 1 427 ? 16.599 -1.477 -34.236 1.00 78.75 427 MET A N 1
ATOM 3173 C CA . MET A 1 427 ? 17.986 -1.887 -34.437 1.00 78.75 427 MET A CA 1
ATOM 3174 C C . MET A 1 427 ? 18.449 -2.860 -33.352 1.00 78.75 427 MET A C 1
ATOM 3176 O O . MET A 1 427 ? 18.223 -2.636 -32.166 1.00 78.75 427 MET A O 1
ATOM 3180 N N . ILE A 1 428 ? 19.177 -3.901 -33.752 1.00 85.81 428 ILE A N 1
ATOM 3181 C CA . ILE A 1 428 ? 20.006 -4.692 -32.835 1.00 85.81 428 ILE A CA 1
ATOM 3182 C C . ILE A 1 428 ? 21.464 -4.526 -33.260 1.00 85.81 428 ILE A C 1
ATOM 3184 O O . ILE A 1 428 ? 21.810 -4.863 -34.387 1.00 85.81 428 ILE A O 1
ATOM 3188 N N . SER A 1 429 ? 22.320 -4.028 -32.374 1.00 85.56 429 SER A N 1
ATOM 3189 C CA . SER A 1 429 ? 23.773 -3.968 -32.535 1.00 85.56 429 SER A CA 1
ATOM 3190 C C . SER A 1 429 ? 24.427 -5.124 -31.783 1.00 85.56 429 SER A C 1
ATOM 3192 O O . SER A 1 429 ? 24.228 -5.272 -30.581 1.00 85.56 429 SER A O 1
ATOM 3194 N N . VAL A 1 430 ? 25.200 -5.961 -32.471 1.00 89.19 430 VAL A N 1
ATOM 3195 C CA . VAL A 1 430 ? 25.800 -7.180 -31.918 1.00 89.19 430 VAL A CA 1
ATOM 3196 C C . VAL A 1 430 ? 27.318 -7.095 -31.976 1.00 89.19 430 VAL A C 1
ATOM 3198 O O . VAL A 1 430 ? 27.914 -7.318 -33.024 1.00 89.19 430 VAL A O 1
ATOM 3201 N N . GLU A 1 431 ? 27.948 -6.833 -30.836 1.00 84.81 431 GLU A N 1
ATOM 3202 C CA . GLU A 1 431 ? 29.397 -6.980 -30.623 1.00 84.81 431 GLU A CA 1
ATOM 3203 C C . GLU A 1 431 ? 29.748 -8.308 -29.924 1.00 84.81 431 GLU A C 1
ATOM 3205 O O . GLU A 1 431 ? 30.905 -8.724 -29.936 1.00 84.81 431 GLU A O 1
ATOM 3210 N N . GLY A 1 432 ? 28.760 -8.968 -29.306 1.00 88.19 432 GLY A N 1
ATOM 3211 C CA . GLY A 1 432 ? 28.859 -10.295 -28.689 1.00 88.19 432 GLY A CA 1
ATOM 3212 C C . GLY A 1 432 ? 28.416 -11.431 -29.615 1.00 88.19 432 GLY A C 1
ATOM 3213 O O . GLY A 1 432 ? 28.801 -11.486 -30.780 1.00 88.19 432 GLY A O 1
ATOM 3214 N N . THR A 1 433 ? 27.607 -12.363 -29.102 1.00 92.31 433 THR A N 1
ATOM 3215 C CA . THR A 1 433 ? 27.038 -13.470 -29.892 1.00 92.31 433 THR A CA 1
ATOM 3216 C C . THR A 1 433 ? 25.515 -13.397 -29.940 1.00 92.31 433 THR A C 1
ATOM 3218 O O . THR A 1 433 ? 24.864 -13.320 -28.906 1.00 92.31 433 THR A O 1
ATOM 3221 N N . LEU A 1 434 ? 24.945 -13.486 -31.140 1.00 95.19 434 LEU A N 1
ATOM 3222 C CA . LEU A 1 434 ? 23.522 -13.710 -31.380 1.00 95.19 434 LEU A CA 1
ATOM 3223 C C . LEU A 1 434 ? 23.316 -15.146 -31.883 1.00 95.19 434 LEU A C 1
ATOM 3225 O O . LEU A 1 434 ? 23.852 -15.525 -32.924 1.00 95.19 434 LEU A O 1
ATOM 3229 N N . VAL A 1 435 ? 22.542 -15.945 -31.159 1.00 95.81 435 VAL A N 1
ATOM 3230 C CA . VAL A 1 435 ? 22.131 -17.299 -31.549 1.00 95.81 435 VAL A CA 1
ATOM 3231 C C . VAL A 1 435 ? 20.655 -17.262 -31.928 1.00 95.81 435 VAL A C 1
ATOM 3233 O O . VAL A 1 435 ? 19.851 -16.714 -31.187 1.00 95.81 435 VAL A O 1
ATOM 3236 N N . ILE A 1 436 ? 20.283 -17.827 -33.071 1.00 95.50 436 ILE A N 1
ATOM 3237 C CA . ILE A 1 436 ? 18.917 -17.841 -33.594 1.00 95.50 436 ILE A CA 1
ATOM 3238 C C . ILE A 1 436 ? 18.541 -19.299 -33.852 1.00 95.50 436 ILE A C 1
ATOM 3240 O O . ILE A 1 436 ? 18.958 -19.893 -34.846 1.00 95.50 436 ILE A O 1
ATOM 3244 N N . ASN A 1 437 ? 17.771 -19.869 -32.930 1.00 92.62 437 ASN A N 1
ATOM 3245 C CA . ASN A 1 437 ? 17.204 -21.212 -33.043 1.00 92.62 437 ASN A CA 1
ATOM 3246 C C . ASN A 1 437 ? 15.754 -21.175 -33.557 1.00 92.62 437 ASN A C 1
ATOM 3248 O O . ASN A 1 437 ? 15.306 -22.132 -34.184 1.00 92.62 437 ASN A O 1
ATOM 3252 N N . GLY A 1 438 ? 15.034 -20.082 -33.282 1.00 90.19 438 GLY A N 1
ATOM 3253 C CA . GLY A 1 438 ? 13.688 -19.806 -33.777 1.00 90.19 438 GLY A CA 1
ATOM 3254 C C . GLY A 1 438 ? 13.697 -18.973 -35.062 1.00 90.19 438 GLY A C 1
ATOM 3255 O O . GLY A 1 438 ? 14.415 -19.298 -36.007 1.00 90.19 438 GLY A O 1
ATOM 3256 N N . SER A 1 439 ? 12.901 -17.899 -35.112 1.00 90.00 439 SER A N 1
ATOM 3257 C CA . SER A 1 439 ? 12.825 -17.008 -36.280 1.00 90.00 439 SER A CA 1
ATOM 3258 C C . SER A 1 439 ? 13.145 -15.552 -35.943 1.00 90.00 439 SER A C 1
ATOM 3260 O O . SER A 1 439 ? 12.857 -15.060 -34.851 1.00 90.00 439 SER A O 1
ATOM 3262 N N . LEU A 1 440 ? 13.739 -14.855 -36.912 1.00 89.25 440 LEU A N 1
ATOM 3263 C CA . LEU A 1 440 ? 14.030 -13.428 -36.857 1.00 89.25 440 LEU A CA 1
ATOM 3264 C C . LEU A 1 440 ? 13.393 -12.756 -38.078 1.00 89.25 440 LEU A C 1
ATOM 3266 O O . LEU A 1 440 ? 13.624 -13.186 -39.207 1.00 89.25 440 LEU A O 1
ATOM 3270 N N . SER A 1 441 ? 12.581 -11.724 -37.862 1.00 86.25 441 SER A N 1
ATOM 3271 C CA . SER A 1 441 ? 11.857 -11.007 -38.922 1.00 86.25 441 SER A CA 1
ATOM 3272 C C . SER A 1 441 ? 11.743 -9.511 -38.615 1.00 86.25 441 SER A C 1
ATOM 3274 O O . SER A 1 441 ? 12.141 -9.094 -37.535 1.00 86.25 441 SER A O 1
ATOM 3276 N N . GLY A 1 442 ? 11.208 -8.698 -39.530 1.00 79.88 442 GLY A N 1
ATOM 3277 C CA . GLY A 1 442 ? 10.856 -7.289 -39.280 1.00 79.88 442 GLY A CA 1
ATOM 3278 C C . GLY A 1 442 ? 11.523 -6.298 -40.237 1.00 79.88 442 GLY A C 1
ATOM 3279 O O . GLY A 1 442 ? 12.381 -6.666 -41.043 1.00 79.88 442 GLY A O 1
ATOM 3280 N N . SER A 1 443 ? 11.099 -5.031 -40.191 1.00 70.25 443 SER A N 1
ATOM 3281 C CA . SER A 1 443 ? 11.601 -3.986 -41.106 1.00 70.25 443 SER A CA 1
ATOM 3282 C C . SER A 1 443 ? 12.914 -3.332 -40.661 1.00 70.25 443 SER A C 1
ATOM 3284 O O . SER A 1 443 ? 13.464 -2.489 -41.373 1.00 70.25 443 SER A O 1
ATOM 3286 N N . GLY A 1 444 ? 13.383 -3.685 -39.468 1.00 64.44 444 GLY A N 1
ATOM 3287 C CA . GLY A 1 444 ? 14.532 -3.113 -38.790 1.00 64.44 444 GLY A CA 1
ATOM 3288 C C . GLY A 1 444 ? 15.876 -3.604 -39.317 1.00 64.44 444 GLY A C 1
ATOM 3289 O O . GLY A 1 444 ? 15.984 -4.198 -40.390 1.00 64.44 444 GLY A O 1
ATOM 3290 N N . THR A 1 445 ? 16.941 -3.316 -38.567 1.00 69.88 445 THR A N 1
ATOM 3291 C CA . THR A 1 445 ? 18.320 -3.639 -38.958 1.00 69.88 445 THR A CA 1
ATOM 3292 C C . THR A 1 445 ? 19.081 -4.371 -37.857 1.00 69.88 445 THR A C 1
ATOM 3294 O O . THR A 1 445 ? 19.201 -3.891 -36.734 1.00 69.88 445 THR A O 1
ATOM 3297 N N . LEU A 1 446 ? 19.689 -5.499 -38.214 1.00 80.75 446 LEU A N 1
ATOM 3298 C CA . LEU A 1 446 ? 20.703 -6.177 -37.417 1.00 80.75 446 LEU A CA 1
ATOM 3299 C C . LEU A 1 446 ? 22.095 -5.683 -37.836 1.00 80.75 446 LEU A C 1
ATOM 3301 O O . LEU A 1 446 ? 22.540 -5.953 -38.951 1.00 80.75 446 LEU A O 1
ATOM 3305 N N . ILE A 1 447 ? 22.792 -4.972 -36.955 1.00 78.56 447 ILE A N 1
ATOM 3306 C CA . ILE A 1 447 ? 24.182 -4.553 -37.139 1.00 78.56 447 ILE A CA 1
ATOM 3307 C C . ILE A 1 447 ? 25.087 -5.546 -36.420 1.00 78.56 447 ILE A C 1
ATOM 3309 O O . ILE A 1 447 ? 24.989 -5.729 -35.214 1.00 78.56 447 ILE A O 1
ATOM 3313 N N . ILE A 1 448 ? 25.992 -6.177 -37.157 1.00 82.19 448 ILE A N 1
ATOM 3314 C CA . ILE A 1 448 ? 26.965 -7.127 -36.627 1.00 82.19 448 ILE A CA 1
ATOM 3315 C C . ILE A 1 448 ? 28.311 -6.421 -36.602 1.00 82.19 448 ILE A C 1
ATOM 3317 O O . ILE A 1 448 ? 28.893 -6.122 -37.647 1.00 82.19 448 ILE A O 1
ATOM 3321 N N . GLY A 1 449 ? 28.763 -6.123 -35.392 1.00 76.19 449 GLY A N 1
ATOM 3322 C CA . GLY A 1 449 ? 30.025 -5.473 -35.096 1.00 76.19 449 GLY A CA 1
ATOM 3323 C C . GLY A 1 449 ? 31.242 -6.299 -35.495 1.00 76.19 449 GLY A C 1
ATOM 3324 O O . GLY A 1 449 ? 31.141 -7.469 -35.861 1.00 76.19 449 GLY A O 1
ATOM 3325 N N . VAL A 1 450 ? 32.429 -5.703 -35.377 1.00 78.19 450 VAL A N 1
ATOM 3326 C CA . VAL A 1 450 ? 33.696 -6.344 -35.789 1.00 78.19 450 VAL A CA 1
ATOM 3327 C C . VAL A 1 450 ? 34.007 -7.626 -35.019 1.00 78.19 450 VAL A C 1
ATOM 3329 O O . VAL A 1 450 ? 34.715 -8.488 -35.538 1.00 78.19 450 VAL A O 1
ATOM 3332 N N . ASN A 1 451 ? 33.496 -7.735 -33.791 1.00 77.19 451 ASN A N 1
ATOM 3333 C CA . ASN A 1 451 ? 33.623 -8.921 -32.946 1.00 77.19 451 ASN A CA 1
ATOM 3334 C C . ASN A 1 451 ? 32.306 -9.709 -32.848 1.00 77.19 451 ASN A C 1
ATOM 3336 O O . ASN A 1 451 ? 32.270 -10.764 -32.215 1.00 77.19 451 ASN A O 1
ATOM 3340 N N . GLY A 1 452 ? 31.247 -9.207 -33.488 1.00 81.81 452 GLY A N 1
ATOM 3341 C CA . GLY A 1 452 ? 29.920 -9.788 -33.473 1.00 81.81 452 GLY A CA 1
ATOM 3342 C C . GLY A 1 452 ? 29.886 -11.139 -34.172 1.00 81.81 452 GLY A C 1
ATOM 3343 O O . GLY A 1 452 ? 30.348 -11.296 -35.304 1.00 81.81 452 GLY A O 1
ATOM 3344 N N . ARG A 1 453 ? 29.288 -12.125 -33.512 1.00 88.56 453 ARG A N 1
ATOM 3345 C CA . ARG A 1 453 ? 29.035 -13.449 -34.076 1.00 88.56 453 ARG A CA 1
ATOM 3346 C C . ARG A 1 453 ? 27.539 -13.681 -34.176 1.00 88.56 453 ARG A C 1
ATOM 3348 O O . ARG A 1 453 ? 26.820 -13.465 -33.210 1.00 88.56 453 ARG A O 1
ATOM 3355 N N . VAL A 1 454 ? 27.084 -14.192 -35.316 1.00 92.50 454 VAL A N 1
ATOM 3356 C CA . VAL A 1 454 ? 25.701 -14.653 -35.485 1.00 92.50 454 VAL A CA 1
ATOM 3357 C C . VAL A 1 454 ? 25.695 -16.129 -35.854 1.00 92.50 454 VAL A C 1
ATOM 3359 O O . VAL A 1 454 ? 26.492 -16.566 -36.686 1.00 92.50 454 VAL A O 1
ATOM 3362 N N . VAL A 1 455 ? 24.830 -16.902 -35.205 1.00 91.81 455 VAL A N 1
ATOM 3363 C CA . VAL A 1 455 ? 24.636 -18.335 -35.436 1.00 91.81 455 VAL A CA 1
ATOM 3364 C C . VAL A 1 455 ? 23.146 -18.580 -35.637 1.00 91.81 455 VAL A C 1
ATOM 3366 O O . VAL A 1 455 ? 22.402 -18.504 -34.673 1.00 91.81 455 VAL A O 1
ATOM 3369 N N . GLY A 1 456 ? 22.713 -18.867 -36.865 1.00 89.19 456 GLY A N 1
ATOM 3370 C CA . GLY A 1 456 ? 21.306 -19.122 -37.200 1.00 89.19 456 GLY A CA 1
ATOM 3371 C C . GLY A 1 456 ? 20.834 -18.333 -38.423 1.00 89.19 456 GLY A C 1
ATOM 3372 O O . GLY A 1 456 ? 21.653 -17.724 -39.115 1.00 89.19 456 GLY A O 1
ATOM 3373 N N . ASP A 1 457 ? 19.532 -18.380 -38.713 1.00 86.31 457 ASP A N 1
ATOM 3374 C CA . ASP A 1 457 ? 18.946 -17.750 -39.904 1.00 86.31 457 ASP A CA 1
ATOM 3375 C C . ASP A 1 457 ? 18.618 -16.266 -39.673 1.00 86.31 457 ASP A C 1
ATOM 3377 O O . ASP A 1 457 ? 17.891 -15.905 -38.751 1.00 86.31 457 ASP A O 1
ATOM 3381 N N . THR A 1 458 ? 19.144 -15.403 -40.541 1.00 87.50 458 THR A N 1
ATOM 3382 C CA . THR A 1 458 ? 18.907 -13.953 -40.539 1.00 87.50 458 THR A CA 1
ATOM 3383 C C . THR A 1 458 ? 18.139 -13.468 -41.768 1.00 87.50 458 THR A C 1
ATOM 3385 O O . THR A 1 458 ? 17.980 -12.264 -41.953 1.00 87.50 458 THR A O 1
ATOM 3388 N N . SER A 1 459 ? 17.658 -14.375 -42.622 1.00 78.88 459 SER A N 1
ATOM 3389 C CA . SER A 1 459 ? 17.037 -14.045 -43.911 1.00 78.88 459 SER A CA 1
ATOM 3390 C C . SER A 1 459 ? 15.800 -13.143 -43.807 1.00 78.88 459 SER A C 1
ATOM 3392 O O . SER A 1 459 ? 15.501 -12.407 -44.748 1.00 78.88 459 SER A O 1
ATOM 3394 N N . GLY A 1 460 ? 15.103 -13.165 -42.666 1.00 74.38 460 GLY A N 1
ATOM 3395 C CA . GLY A 1 460 ? 13.901 -12.370 -42.416 1.00 74.38 460 GLY A CA 1
ATOM 3396 C C . GLY A 1 460 ? 14.143 -10.915 -42.001 1.00 74.38 460 GLY A C 1
ATOM 3397 O O . GLY A 1 460 ? 13.169 -10.181 -41.842 1.00 74.38 460 GLY A O 1
ATOM 3398 N N . ILE A 1 461 ? 15.396 -10.478 -41.833 1.00 78.62 461 ILE A N 1
ATOM 3399 C CA . ILE A 1 461 ? 15.738 -9.112 -41.414 1.00 78.62 461 ILE A CA 1
ATOM 3400 C C . ILE A 1 461 ? 16.874 -8.530 -42.262 1.00 78.62 461 ILE A C 1
ATOM 3402 O O . ILE A 1 461 ? 17.733 -9.241 -42.785 1.00 78.62 461 ILE A O 1
ATOM 3406 N N . ARG A 1 462 ? 16.934 -7.201 -42.374 1.00 70.06 462 ARG A N 1
ATOM 3407 C CA . ARG A 1 462 ? 18.092 -6.526 -42.962 1.00 70.06 462 ARG A CA 1
ATOM 3408 C C . ARG A 1 462 ? 19.315 -6.677 -42.053 1.00 70.06 462 ARG A C 1
ATOM 3410 O O . ARG A 1 462 ? 19.290 -6.245 -40.905 1.00 70.06 462 ARG A O 1
ATOM 3417 N N . VAL A 1 463 ? 20.417 -7.200 -42.591 1.00 72.50 463 VAL A N 1
ATOM 3418 C CA . VAL A 1 463 ? 21.686 -7.371 -41.862 1.00 72.50 463 VAL A CA 1
ATOM 3419 C C . VAL A 1 463 ? 22.782 -6.463 -42.421 1.00 72.50 463 VAL A C 1
ATOM 3421 O O . VAL A 1 463 ? 22.930 -6.324 -43.636 1.00 72.50 463 VAL A O 1
ATOM 3424 N N . VAL A 1 464 ? 23.580 -5.863 -41.538 1.00 72.25 464 VAL A N 1
ATOM 3425 C CA . VAL A 1 464 ? 24.733 -5.014 -41.862 1.00 72.25 464 VAL A CA 1
ATOM 3426 C C . VAL A 1 464 ? 25.954 -5.495 -41.078 1.00 72.25 464 VAL A C 1
ATOM 3428 O O . VAL A 1 464 ? 25.926 -5.514 -39.856 1.00 72.25 464 VAL A O 1
ATOM 3431 N N . TYR A 1 465 ? 27.042 -5.848 -41.766 1.00 72.50 465 TYR A N 1
ATOM 3432 C CA . TYR A 1 465 ? 28.296 -6.281 -41.135 1.00 72.50 465 TYR A CA 1
ATOM 3433 C C . TYR A 1 465 ? 29.332 -5.151 -41.094 1.00 72.50 465 TYR A C 1
ATOM 3435 O O . TYR A 1 465 ? 29.570 -4.483 -42.103 1.00 72.50 465 TYR A O 1
ATOM 3443 N N . VAL A 1 466 ? 30.005 -4.990 -39.955 1.00 68.94 466 VAL A N 1
ATOM 3444 C CA . VAL A 1 466 ? 31.115 -4.053 -39.746 1.00 68.94 466 VAL A CA 1
ATOM 3445 C C . VAL A 1 466 ? 32.430 -4.845 -39.764 1.00 68.94 466 VAL A C 1
ATOM 3447 O O . VAL A 1 466 ? 32.683 -5.651 -38.880 1.00 68.94 466 VAL A O 1
ATOM 3450 N N . SER A 1 467 ? 33.291 -4.657 -40.773 1.00 54.16 467 SER A N 1
ATOM 3451 C CA . SER A 1 467 ? 34.549 -5.423 -40.917 1.00 54.16 467 SER A CA 1
ATOM 3452 C C . SER A 1 467 ? 35.806 -4.605 -40.592 1.00 54.16 467 SER A C 1
ATOM 3454 O O . SER A 1 467 ? 35.925 -3.463 -41.042 1.00 54.16 467 SER A O 1
ATOM 3456 N N . ARG A 1 468 ? 36.808 -5.216 -39.933 1.00 44.00 468 ARG A N 1
ATOM 3457 C CA . ARG A 1 468 ? 38.183 -4.677 -39.864 1.00 44.00 468 ARG A CA 1
ATOM 3458 C C . ARG A 1 468 ? 38.866 -4.844 -41.222 1.00 44.00 468 ARG A C 1
ATOM 3460 O O . ARG A 1 468 ? 39.098 -5.964 -41.667 1.00 44.00 468 ARG A O 1
ATOM 3467 N N . GLY A 1 469 ? 39.213 -3.741 -41.881 1.00 36.97 469 GLY A N 1
ATOM 3468 C CA . GLY A 1 469 ? 39.964 -3.792 -43.136 1.00 36.97 469 GLY A CA 1
ATOM 3469 C C . GLY A 1 469 ? 41.299 -4.522 -42.959 1.00 36.97 469 GLY A C 1
ATOM 3470 O O . GLY A 1 469 ? 42.123 -4.108 -42.151 1.00 36.97 469 GLY A O 1
ATOM 3471 N N . SER A 1 470 ? 41.520 -5.594 -43.722 1.00 32.41 470 SER A N 1
ATOM 3472 C CA . SER A 1 470 ? 42.834 -6.222 -43.887 1.00 32.41 470 SER A CA 1
ATOM 3473 C C . SER A 1 470 ? 43.177 -6.347 -45.368 1.00 32.41 470 SER A C 1
ATOM 3475 O O . SER A 1 470 ? 42.342 -6.661 -46.212 1.00 32.41 470 SER A O 1
ATOM 3477 N N . SER A 1 471 ? 44.426 -6.014 -45.660 1.00 36.75 471 SER A N 1
ATOM 3478 C CA . SER A 1 471 ? 45.056 -5.946 -46.973 1.00 36.75 471 SER A CA 1
ATOM 3479 C C . SER A 1 471 ? 45.315 -7.343 -47.564 1.00 36.75 471 SER A C 1
ATOM 3481 O O . SER A 1 471 ? 45.941 -8.159 -46.895 1.00 36.75 471 SER A O 1
ATOM 3483 N N . GLY A 1 472 ? 44.987 -7.543 -48.849 1.00 32.41 472 GLY A N 1
ATOM 3484 C CA . GLY A 1 472 ? 45.801 -8.363 -49.766 1.00 32.41 472 GLY A CA 1
ATOM 3485 C C . GLY A 1 472 ? 45.221 -9.685 -50.304 1.00 32.41 472 GLY A C 1
ATOM 3486 O O . GLY A 1 472 ? 45.159 -10.675 -49.592 1.00 32.41 472 GLY A O 1
ATOM 3487 N N . ASN A 1 473 ? 44.990 -9.685 -51.627 1.00 31.14 473 ASN A N 1
ATOM 3488 C CA . ASN A 1 473 ? 45.031 -10.780 -52.621 1.00 31.14 473 ASN A CA 1
ATOM 3489 C C . ASN A 1 473 ? 43.904 -11.841 -52.745 1.00 31.14 473 ASN A C 1
ATOM 3491 O O . ASN A 1 473 ? 43.893 -12.871 -52.087 1.00 31.14 473 ASN A O 1
ATOM 3495 N N . ASN A 1 474 ? 43.055 -11.593 -53.758 1.00 39.66 474 ASN A N 1
ATOM 3496 C CA . ASN A 1 474 ? 42.372 -12.492 -54.710 1.00 39.66 474 ASN A CA 1
ATOM 3497 C C . ASN A 1 474 ? 42.127 -13.975 -54.352 1.00 39.66 474 ASN A C 1
ATOM 3499 O O . ASN A 1 474 ? 43.014 -14.812 -54.490 1.00 39.66 474 ASN A O 1
ATOM 3503 N N . SER A 1 475 ? 40.847 -14.339 -54.194 1.00 29.44 475 SER A N 1
ATOM 3504 C CA . SER A 1 475 ? 40.146 -15.231 -55.144 1.00 29.44 475 SER A CA 1
ATOM 3505 C C . SER A 1 475 ? 38.627 -15.285 -54.877 1.00 29.44 475 SER A C 1
ATOM 3507 O O . SER A 1 475 ? 38.179 -15.599 -53.785 1.00 29.44 475 SER A O 1
ATOM 3509 N N . GLY A 1 476 ? 37.854 -14.927 -55.909 1.00 37.53 476 GLY A N 1
ATOM 3510 C CA . GLY A 1 476 ? 36.459 -15.302 -56.194 1.00 37.53 476 GLY A CA 1
ATOM 3511 C C . GLY A 1 476 ? 35.454 -15.553 -55.061 1.00 37.53 476 GLY A C 1
ATOM 3512 O O . GLY A 1 476 ? 35.162 -16.701 -54.755 1.00 37.53 476 GLY A O 1
ATOM 3513 N N . SER A 1 477 ? 34.784 -14.499 -54.592 1.00 30.75 477 SER A N 1
ATOM 3514 C CA . SER A 1 477 ? 33.326 -14.475 -54.371 1.00 30.75 477 SER A CA 1
ATOM 3515 C C . SER A 1 477 ? 32.904 -13.015 -54.199 1.00 30.75 477 SER A C 1
ATOM 3517 O O . SER A 1 477 ? 33.492 -12.284 -53.404 1.00 30.75 477 SER A O 1
ATOM 3519 N N . SER A 1 478 ? 31.966 -12.546 -55.019 1.00 35.41 478 SER A N 1
ATOM 3520 C CA . SER A 1 478 ? 31.559 -11.141 -55.077 1.00 35.41 478 SER A CA 1
ATOM 3521 C C . SER A 1 478 ? 30.753 -10.767 -53.828 1.00 35.41 478 SER A C 1
ATOM 3523 O O . SER A 1 478 ? 29.538 -10.925 -53.793 1.00 35.41 478 SER A O 1
ATOM 3525 N N . SER A 1 479 ? 31.433 -10.272 -52.792 1.00 30.67 479 SER A N 1
ATOM 3526 C CA . SER A 1 479 ? 30.818 -9.480 -51.730 1.00 30.67 479 SER A CA 1
ATOM 3527 C C . SER A 1 479 ? 30.827 -8.018 -52.171 1.00 30.67 479 SER A C 1
ATOM 3529 O O . SER A 1 479 ? 31.853 -7.335 -52.180 1.00 30.67 479 SER A O 1
ATOM 3531 N N . THR A 1 480 ? 29.675 -7.516 -52.602 1.00 29.34 480 THR A N 1
ATOM 3532 C CA . THR A 1 480 ? 29.514 -6.090 -52.884 1.00 29.34 480 THR A CA 1
ATOM 3533 C C . THR A 1 480 ? 29.526 -5.330 -51.561 1.00 29.34 480 THR A C 1
ATOM 3535 O O . THR A 1 480 ? 28.492 -5.140 -50.925 1.00 29.34 480 THR A O 1
ATOM 3538 N N . VAL A 1 481 ? 30.718 -4.914 -51.127 1.00 40.59 481 VAL A N 1
ATOM 3539 C CA . VAL A 1 481 ? 30.907 -3.877 -50.106 1.00 40.59 481 VAL A CA 1
ATOM 3540 C C . VAL A 1 481 ? 30.059 -2.680 -50.523 1.00 40.59 481 VAL A C 1
ATOM 3542 O O . VAL A 1 481 ? 30.208 -2.195 -51.647 1.00 40.59 481 VAL A O 1
ATOM 3545 N N . ASN A 1 482 ? 29.164 -2.203 -49.653 1.00 47.12 482 ASN A N 1
ATOM 3546 C CA . ASN A 1 482 ? 28.434 -0.973 -49.934 1.00 47.12 482 ASN A CA 1
ATOM 3547 C C . ASN A 1 482 ? 29.457 0.163 -50.012 1.00 47.12 482 ASN A C 1
ATOM 3549 O O . ASN A 1 482 ? 29.947 0.648 -48.993 1.00 47.12 482 ASN A O 1
ATOM 3553 N N . SER A 1 483 ? 29.783 0.575 -51.236 1.00 53.06 483 SER A N 1
ATOM 3554 C CA . SER A 1 483 ? 30.793 1.590 -51.513 1.00 53.06 483 SER A CA 1
ATOM 3555 C C . SER A 1 483 ? 30.502 2.908 -50.808 1.00 53.06 483 SER A C 1
ATOM 3557 O O . SER A 1 483 ? 31.408 3.729 -50.697 1.00 53.06 483 SER A O 1
ATOM 3559 N N . ASN A 1 484 ? 29.258 3.137 -50.381 1.00 58.16 484 ASN A N 1
ATOM 3560 C CA . ASN A 1 484 ? 28.808 4.398 -49.820 1.00 58.16 484 ASN A CA 1
ATOM 3561 C C . ASN A 1 484 ? 29.180 4.589 -48.352 1.00 58.16 484 ASN A C 1
ATOM 3563 O O . ASN A 1 484 ? 29.130 5.721 -47.909 1.00 58.16 484 ASN A O 1
ATOM 3567 N N . ILE A 1 485 ? 29.597 3.567 -47.600 1.00 63.78 485 ILE A N 1
ATOM 3568 C CA . ILE A 1 485 ? 30.103 3.800 -46.237 1.00 63.78 485 ILE A CA 1
ATOM 3569 C C . ILE A 1 485 ? 31.482 4.455 -46.325 1.00 63.78 485 ILE A C 1
ATOM 3571 O O . ILE A 1 485 ? 32.417 3.883 -46.889 1.00 63.78 485 ILE A O 1
ATOM 3575 N N . LEU A 1 486 ? 31.601 5.664 -45.779 1.00 67.31 486 LEU A N 1
ATOM 3576 C CA . LEU A 1 486 ? 32.826 6.445 -45.813 1.00 67.31 486 LEU A CA 1
ATOM 3577 C C . LEU A 1 486 ? 33.512 6.395 -44.449 1.00 67.31 486 LEU A C 1
ATOM 3579 O O . LEU A 1 486 ? 32.942 6.763 -43.427 1.00 67.31 486 LEU A O 1
ATOM 3583 N N . LEU A 1 487 ? 34.773 5.970 -44.455 1.00 63.78 487 LEU A N 1
ATOM 3584 C CA . LEU A 1 487 ? 35.654 6.002 -43.292 1.00 63.78 487 LEU A CA 1
ATOM 3585 C C . LEU A 1 487 ? 36.686 7.098 -43.505 1.00 63.78 487 LEU A C 1
ATOM 3587 O O . LEU A 1 487 ? 37.290 7.177 -44.580 1.00 63.78 487 LEU A O 1
ATOM 3591 N N . GLY A 1 488 ? 36.867 7.959 -42.512 1.00 73.31 488 GLY A N 1
ATOM 3592 C CA . GLY A 1 488 ? 37.647 9.173 -42.676 1.00 73.31 488 GLY A CA 1
ATOM 3593 C C . GLY A 1 488 ? 37.361 10.204 -41.600 1.00 73.31 488 GLY A C 1
ATOM 3594 O O . GLY A 1 488 ? 36.780 9.893 -40.563 1.00 73.31 488 GLY A O 1
ATOM 3595 N N . THR A 1 489 ? 37.776 11.432 -41.868 1.00 77.12 489 THR A N 1
ATOM 3596 C CA . THR A 1 489 ? 37.610 12.571 -40.971 1.00 77.12 489 THR A CA 1
ATOM 3597 C C . THR A 1 489 ? 36.934 13.719 -41.704 1.00 77.12 489 THR A C 1
ATOM 3599 O O . THR A 1 489 ? 37.212 13.983 -42.877 1.00 77.12 489 THR A O 1
ATOM 3602 N N . TRP A 1 490 ? 36.050 14.418 -40.998 1.00 88.06 490 TRP A N 1
ATOM 3603 C CA . TRP A 1 490 ? 35.522 15.697 -41.453 1.00 88.06 490 TRP A CA 1
ATOM 3604 C C . TRP A 1 490 ? 36.615 16.763 -41.383 1.00 88.06 490 TRP A C 1
ATOM 3606 O O . TRP A 1 490 ? 37.300 16.892 -40.371 1.00 88.06 490 TRP A O 1
ATOM 3616 N N . GLU A 1 491 ? 36.765 17.534 -42.454 1.00 85.94 491 GLU A N 1
ATOM 3617 C CA . GLU A 1 491 ? 37.656 18.688 -42.536 1.00 85.94 491 GLU A CA 1
ATOM 3618 C C . GLU A 1 491 ? 36.835 19.903 -42.976 1.00 85.94 491 GLU A C 1
ATOM 3620 O O . GLU A 1 491 ? 36.017 19.811 -43.896 1.00 85.94 491 GLU A O 1
ATOM 3625 N N . ARG A 1 492 ? 37.033 21.040 -42.305 1.00 88.00 492 ARG A N 1
ATOM 3626 C CA . ARG A 1 492 ? 36.369 22.305 -42.635 1.00 88.00 492 ARG A CA 1
ATOM 3627 C C . ARG A 1 492 ? 37.390 23.250 -43.253 1.00 88.00 492 ARG A C 1
ATOM 3629 O O . ARG A 1 492 ? 38.446 23.467 -42.663 1.00 88.00 492 ARG A O 1
ATOM 3636 N N . THR A 1 493 ? 37.105 23.770 -44.444 1.00 82.00 493 THR A N 1
ATOM 3637 C CA . THR A 1 493 ? 37.988 24.740 -45.111 1.00 82.00 493 THR A CA 1
ATOM 3638 C C . THR A 1 493 ? 37.946 26.101 -44.408 1.00 82.00 493 THR A C 1
ATOM 3640 O O . THR A 1 493 ? 37.029 26.367 -43.629 1.00 82.00 493 THR A O 1
ATOM 3643 N N . GLU A 1 494 ? 38.911 26.983 -44.700 1.00 79.00 494 GLU A N 1
ATOM 3644 C CA . GLU A 1 494 ? 38.931 28.370 -44.188 1.00 79.00 494 GLU A CA 1
ATOM 3645 C C . GLU A 1 494 ? 37.653 29.148 -44.557 1.00 79.00 494 GLU A C 1
ATOM 3647 O O . GLU A 1 494 ? 37.166 29.945 -43.762 1.00 79.00 494 GLU A O 1
ATOM 3652 N N . ASP A 1 495 ? 37.041 28.821 -45.700 1.00 77.88 495 ASP A N 1
ATOM 3653 C CA . ASP A 1 495 ? 35.756 29.374 -46.155 1.00 77.88 495 ASP A CA 1
ATOM 3654 C C . ASP A 1 495 ? 34.521 28.701 -45.513 1.00 77.88 495 ASP A C 1
ATOM 3656 O O . ASP A 1 495 ? 33.388 28.912 -45.945 1.00 77.88 495 ASP A O 1
ATOM 3660 N N . GLY A 1 496 ? 34.714 27.848 -44.502 1.00 78.44 496 GLY A N 1
ATOM 3661 C CA . GLY A 1 496 ? 33.637 27.232 -43.724 1.00 78.44 496 GLY A CA 1
ATOM 3662 C C . GLY A 1 496 ? 32.974 26.004 -44.356 1.00 78.44 496 GLY A C 1
ATOM 3663 O O . GLY A 1 496 ? 32.002 25.505 -43.789 1.00 78.44 496 GLY A O 1
ATOM 3664 N N . ILE A 1 497 ? 33.495 25.489 -45.474 1.00 85.38 497 ILE A N 1
ATOM 3665 C CA . ILE A 1 497 ? 32.912 24.371 -46.229 1.00 85.38 497 ILE A CA 1
ATOM 3666 C C . ILE A 1 497 ? 33.366 23.033 -45.642 1.00 85.38 497 ILE A C 1
ATOM 3668 O O . ILE A 1 497 ? 34.564 22.779 -45.502 1.00 85.38 497 ILE A O 1
ATOM 3672 N N . TRP A 1 498 ? 32.415 22.143 -45.363 1.00 91.19 498 TRP A N 1
ATOM 3673 C CA . TRP A 1 498 ? 32.703 20.780 -44.921 1.00 91.19 498 TRP A CA 1
ATOM 3674 C C . TRP A 1 498 ? 33.080 19.864 -46.085 1.00 91.19 498 TRP A C 1
ATOM 3676 O O . TRP A 1 498 ? 32.397 19.808 -47.110 1.00 91.19 498 TRP A O 1
ATOM 3686 N N . LYS A 1 499 ? 34.156 19.098 -45.907 1.00 91.25 499 LYS A N 1
ATOM 3687 C CA . LYS A 1 499 ? 34.596 18.026 -46.803 1.00 91.25 499 LYS A CA 1
ATOM 3688 C C . LYS A 1 499 ? 34.912 16.782 -45.981 1.00 91.25 499 LYS A C 1
ATOM 3690 O O . LYS A 1 499 ? 35.378 16.885 -44.850 1.00 91.25 499 LYS A O 1
ATOM 3695 N N . PHE A 1 500 ? 34.703 15.598 -46.550 1.00 85.38 500 PHE A N 1
ATOM 3696 C CA . PHE A 1 500 ? 35.033 14.346 -45.864 1.00 85.38 500 PHE A CA 1
ATOM 3697 C C . PHE A 1 500 ? 36.270 13.700 -46.479 1.00 85.38 500 PHE A C 1
ATOM 3699 O O . PHE A 1 500 ? 36.225 13.194 -47.608 1.00 85.38 500 PHE A O 1
ATOM 3706 N N . ARG A 1 501 ? 37.393 13.736 -45.755 1.00 84.81 501 ARG A N 1
ATOM 3707 C CA . ARG A 1 501 ? 38.647 13.126 -46.192 1.00 84.81 501 ARG A CA 1
ATOM 3708 C C . ARG A 1 501 ? 38.650 11.659 -45.799 1.00 84.81 501 ARG A C 1
ATOM 3710 O O . ARG A 1 501 ? 38.718 11.317 -44.623 1.00 84.81 501 ARG A O 1
ATOM 3717 N N . GLN A 1 502 ? 38.589 10.779 -46.790 1.00 79.50 502 GLN A N 1
ATOM 3718 C CA . GLN A 1 502 ? 38.576 9.341 -46.550 1.00 79.50 502 GLN A CA 1
ATOM 3719 C C . GLN A 1 502 ? 39.950 8.869 -46.051 1.00 79.50 502 GLN A C 1
ATOM 3721 O O . GLN A 1 502 ? 40.978 9.445 -46.408 1.00 79.50 502 GLN A O 1
ATOM 3726 N N . THR A 1 503 ? 40.000 7.765 -45.303 1.00 64.56 503 THR A N 1
ATOM 3727 C CA . THR A 1 503 ? 41.236 7.192 -44.726 1.00 64.56 503 THR A CA 1
ATOM 3728 C C . THR A 1 503 ? 42.330 6.911 -45.769 1.00 64.56 503 THR A C 1
ATOM 3730 O O . THR A 1 503 ? 43.512 6.883 -45.446 1.00 64.56 503 THR A O 1
ATOM 3733 N N . ARG A 1 504 ? 41.958 6.742 -47.047 1.00 53.00 504 ARG A N 1
ATOM 3734 C CA . ARG A 1 504 ? 42.882 6.559 -48.184 1.00 53.00 504 ARG A CA 1
ATOM 3735 C C . ARG A 1 504 ? 43.461 7.870 -48.744 1.00 53.00 504 ARG A C 1
ATOM 3737 O O . ARG A 1 504 ? 44.155 7.846 -49.753 1.00 53.00 504 ARG A O 1
ATOM 3744 N N . GLY A 1 505 ? 43.172 9.008 -48.112 1.00 62.06 505 GLY A N 1
ATOM 3745 C CA . GLY A 1 505 ? 43.739 10.323 -48.418 1.00 62.06 505 GLY A CA 1
ATOM 3746 C C . GLY A 1 505 ? 42.938 11.181 -49.403 1.00 62.06 505 GLY A C 1
ATOM 3747 O O . GLY A 1 505 ? 43.218 12.374 -49.497 1.00 62.06 505 GLY A O 1
ATOM 3748 N N . THR A 1 506 ? 41.939 10.622 -50.095 1.00 79.31 506 THR A N 1
ATOM 3749 C CA . THR A 1 506 ? 41.074 11.330 -51.059 1.00 79.31 506 THR A CA 1
ATOM 3750 C C . THR A 1 506 ? 39.772 11.819 -50.430 1.00 79.31 506 THR A C 1
ATOM 3752 O O . THR A 1 506 ? 39.191 11.134 -49.589 1.00 79.31 506 THR A O 1
ATOM 3755 N N . TYR A 1 507 ? 39.237 12.943 -50.902 1.00 83.06 507 TYR A N 1
ATOM 3756 C CA . TYR A 1 507 ? 37.909 13.404 -50.489 1.00 83.06 507 TYR A CA 1
ATOM 3757 C C . TYR A 1 507 ? 36.786 12.580 -51.120 1.00 83.06 507 TYR A C 1
ATOM 3759 O O . TYR A 1 507 ? 36.918 12.087 -52.241 1.00 83.06 507 TYR A O 1
ATOM 3767 N N . ALA A 1 508 ? 35.679 12.410 -50.397 1.00 78.62 508 ALA A N 1
ATOM 3768 C CA . ALA A 1 508 ? 34.433 11.964 -51.006 1.00 78.62 508 ALA A CA 1
ATOM 3769 C C . ALA A 1 508 ? 33.921 13.064 -51.945 1.00 78.62 508 ALA A C 1
ATOM 3771 O O . ALA A 1 508 ? 33.770 14.203 -51.519 1.00 78.62 508 ALA A O 1
ATOM 3772 N N . ALA A 1 509 ? 33.712 12.734 -53.220 1.00 84.56 509 ALA A N 1
ATOM 3773 C CA . ALA A 1 509 ? 33.293 13.686 -54.243 1.00 84.56 509 ALA A CA 1
ATOM 3774 C C . ALA A 1 509 ? 32.355 13.026 -55.260 1.00 84.56 509 ALA A C 1
ATOM 3776 O O . ALA A 1 509 ? 32.543 11.863 -55.628 1.00 84.56 509 ALA A O 1
ATOM 3777 N N . ASN A 1 510 ? 31.365 13.794 -55.711 1.00 81.56 510 ASN A N 1
ATOM 3778 C CA . ASN A 1 510 ? 30.334 13.443 -56.685 1.00 81.56 510 ASN A CA 1
ATOM 3779 C C . ASN A 1 510 ? 29.541 12.176 -56.324 1.00 81.56 510 ASN A C 1
ATOM 3781 O O . ASN A 1 510 ? 29.372 11.287 -57.163 1.00 81.56 510 ASN A O 1
ATOM 3785 N N . ARG A 1 511 ? 29.124 12.047 -55.060 1.00 82.44 511 ARG A N 1
ATOM 3786 C CA . ARG A 1 511 ? 28.508 10.815 -54.556 1.00 82.44 511 ARG A CA 1
ATOM 3787 C C . ARG A 1 511 ? 27.765 10.989 -53.236 1.00 82.44 511 ARG A C 1
ATOM 3789 O O . ARG A 1 511 ? 28.102 11.857 -52.434 1.00 82.44 511 ARG A O 1
ATOM 3796 N N . TRP A 1 512 ? 26.853 10.056 -52.976 1.00 85.19 512 TRP A N 1
ATOM 3797 C CA . TRP A 1 512 ? 26.346 9.785 -51.634 1.00 85.19 512 TRP A CA 1
ATOM 3798 C C . TRP A 1 512 ? 27.407 9.100 -50.760 1.00 85.19 512 TRP A C 1
ATOM 3800 O O . TRP A 1 512 ? 28.241 8.332 -51.259 1.00 85.19 512 TRP A O 1
ATOM 3810 N N . GLY A 1 513 ? 27.342 9.355 -49.455 1.00 78.88 513 GLY A N 1
ATOM 3811 C CA . GLY A 1 513 ? 28.206 8.759 -48.446 1.00 78.88 513 GLY A CA 1
ATOM 3812 C C . GLY A 1 513 ? 27.520 8.619 -47.088 1.00 78.88 513 GLY A C 1
ATOM 3813 O O . GLY A 1 513 ? 26.813 9.523 -46.666 1.00 78.88 513 GLY A O 1
ATOM 3814 N N . ILE A 1 514 ? 27.740 7.502 -46.402 1.00 77.88 514 ILE A N 1
ATOM 3815 C CA . ILE A 1 514 ? 27.290 7.256 -45.034 1.00 77.88 514 ILE A CA 1
ATOM 3816 C C . ILE A 1 514 ? 28.461 7.538 -44.097 1.00 77.88 514 ILE A C 1
ATOM 3818 O O . ILE A 1 514 ? 29.512 6.909 -44.237 1.00 77.88 514 ILE A O 1
ATOM 3822 N N . VAL A 1 515 ? 28.265 8.441 -43.141 1.00 75.81 515 VAL A N 1
ATOM 3823 C CA . VAL A 1 515 ? 29.224 8.768 -42.078 1.00 75.81 515 VAL A CA 1
ATOM 3824 C C . VAL A 1 515 ? 28.476 8.737 -40.749 1.00 75.81 515 VAL A C 1
ATOM 3826 O O . VAL A 1 515 ? 27.409 9.331 -40.640 1.00 75.81 515 VAL A O 1
ATOM 3829 N N . ASP A 1 516 ? 28.990 8.011 -39.754 1.00 70.56 516 ASP A N 1
ATOM 3830 C CA . ASP A 1 516 ? 28.338 7.819 -38.444 1.00 70.56 516 ASP A CA 1
ATOM 3831 C C . ASP A 1 516 ? 26.862 7.375 -38.535 1.00 70.56 516 ASP A C 1
ATOM 3833 O O . ASP A 1 516 ? 26.019 7.794 -37.747 1.00 70.56 516 ASP A O 1
ATOM 3837 N N . GLY A 1 517 ? 26.527 6.553 -39.536 1.00 64.19 517 GLY A N 1
ATOM 3838 C CA . GLY A 1 517 ? 25.160 6.065 -39.760 1.00 64.19 517 GLY A CA 1
ATOM 3839 C C . GLY A 1 517 ? 24.215 7.052 -40.457 1.00 64.19 517 GLY A C 1
ATOM 3840 O O . GLY A 1 517 ? 23.087 6.679 -40.765 1.00 64.19 517 GLY A O 1
ATOM 3841 N N . LEU A 1 518 ? 24.668 8.267 -40.774 1.00 78.44 518 LEU A N 1
ATOM 3842 C CA . LEU A 1 518 ? 23.881 9.295 -41.456 1.00 78.44 518 LEU A CA 1
ATOM 3843 C C . LEU A 1 518 ? 24.301 9.432 -42.923 1.00 78.44 518 LEU A C 1
ATOM 3845 O O . LEU A 1 518 ? 25.478 9.302 -43.258 1.00 78.44 518 LEU A O 1
ATOM 3849 N N . TRP A 1 519 ? 23.338 9.698 -43.806 1.00 86.38 519 TRP A N 1
ATOM 3850 C CA . TRP A 1 519 ? 23.591 9.917 -45.232 1.00 86.38 519 TRP A CA 1
ATOM 3851 C C . TRP A 1 519 ? 23.957 11.369 -45.525 1.00 86.38 519 TRP A C 1
ATOM 3853 O O . TRP A 1 519 ? 23.293 12.281 -45.056 1.00 86.38 519 TRP A O 1
ATOM 3863 N N . TYR A 1 520 ? 24.959 11.564 -46.373 1.00 91.19 520 TYR A N 1
ATOM 3864 C CA . TYR A 1 520 ? 25.445 12.853 -46.855 1.00 91.19 520 TYR A CA 1
ATOM 3865 C C . TYR A 1 520 ? 25.636 12.797 -48.366 1.00 91.19 520 TYR A C 1
ATOM 3867 O O . TYR A 1 520 ? 25.917 11.730 -48.922 1.00 91.19 520 TYR A O 1
ATOM 3875 N N . TYR A 1 521 ? 25.570 13.949 -49.031 1.00 88.56 521 TYR A N 1
ATOM 3876 C CA . TYR A 1 521 ? 25.951 14.064 -50.436 1.00 88.56 521 TYR A CA 1
ATOM 3877 C C . TYR A 1 521 ? 27.120 15.026 -50.619 1.00 88.56 521 TYR A C 1
ATOM 3879 O O . TYR A 1 521 ? 27.135 16.118 -50.049 1.00 88.56 521 TYR A O 1
ATOM 3887 N N . PHE A 1 522 ? 28.078 14.620 -51.453 1.00 90.12 522 PHE A N 1
ATOM 3888 C CA . PHE A 1 522 ? 29.255 15.408 -51.798 1.00 90.12 522 PHE A CA 1
ATOM 3889 C C . PHE A 1 522 ? 29.239 15.768 -53.281 1.00 90.12 522 PHE A C 1
ATOM 3891 O O . PHE A 1 522 ? 29.079 14.891 -54.137 1.00 90.12 522 PHE A O 1
ATOM 3898 N N . ASP A 1 523 ? 29.448 17.042 -53.602 1.00 83.25 523 ASP A N 1
ATOM 3899 C CA . ASP A 1 523 ? 29.525 17.508 -54.987 1.00 83.25 523 ASP A CA 1
ATOM 3900 C C . ASP A 1 523 ? 30.851 17.137 -55.677 1.00 83.25 523 ASP A C 1
ATOM 3902 O O . ASP A 1 523 ? 31.714 16.468 -55.104 1.00 83.25 523 ASP A O 1
ATOM 3906 N N . ARG A 1 524 ? 31.030 17.560 -56.935 1.00 79.12 524 ARG A N 1
ATOM 3907 C CA . ARG A 1 524 ? 32.219 17.237 -57.748 1.00 79.12 524 ARG A CA 1
ATOM 3908 C C . ARG A 1 524 ? 33.539 17.733 -57.159 1.00 79.12 524 ARG A C 1
ATOM 3910 O O . ARG A 1 524 ? 34.579 17.153 -57.455 1.00 79.12 524 ARG A O 1
ATOM 3917 N N . GLU A 1 525 ? 33.496 18.765 -56.327 1.00 82.44 525 GLU A N 1
ATOM 3918 C CA . GLU A 1 525 ? 34.660 19.350 -55.658 1.00 82.44 525 GLU A CA 1
ATOM 3919 C C . GLU A 1 525 ? 34.881 18.736 -54.262 1.00 82.44 525 GLU A C 1
ATOM 3921 O O . GLU A 1 525 ? 35.883 19.021 -53.595 1.00 82.44 525 GLU A O 1
ATOM 3926 N N . GLY A 1 526 ? 33.979 17.847 -53.834 1.00 85.31 526 GLY A N 1
ATOM 3927 C CA . GLY A 1 526 ? 33.991 17.147 -52.555 1.00 85.31 526 GLY A CA 1
ATOM 3928 C C . GLY A 1 526 ? 33.407 17.957 -51.403 1.00 85.31 526 GLY A C 1
ATOM 3929 O O . GLY A 1 526 ? 33.723 17.674 -50.247 1.00 85.31 526 GLY A O 1
ATOM 3930 N N . ARG A 1 527 ? 32.614 18.988 -51.707 1.00 90.69 527 ARG A N 1
ATOM 3931 C CA . ARG A 1 527 ? 31.905 19.792 -50.710 1.00 90.69 527 ARG A CA 1
ATOM 3932 C C . ARG A 1 527 ? 30.647 19.056 -50.270 1.00 90.69 527 ARG A C 1
ATOM 3934 O O . ARG A 1 527 ? 29.899 18.565 -51.116 1.00 90.69 527 ARG A O 1
ATOM 3941 N N . MET A 1 528 ? 30.421 18.986 -48.964 1.00 95.38 528 MET A N 1
ATOM 3942 C CA . MET A 1 528 ? 29.172 18.501 -48.387 1.00 95.38 528 MET A CA 1
ATOM 3943 C C . MET A 1 528 ? 28.046 19.479 -48.722 1.00 95.38 528 MET A C 1
ATOM 3945 O O . MET A 1 528 ? 28.188 20.683 -48.506 1.00 95.38 528 MET A O 1
ATOM 3949 N N . LEU A 1 529 ? 26.941 18.965 -49.254 1.00 91.00 529 LEU A N 1
ATOM 3950 C CA . LEU A 1 529 ? 25.779 19.779 -49.600 1.00 91.00 529 LEU A CA 1
ATOM 3951 C C . LEU A 1 529 ? 24.798 19.905 -48.424 1.00 91.00 529 LEU A C 1
ATOM 3953 O O . LEU A 1 529 ? 24.698 19.014 -47.583 1.00 91.00 529 LEU A O 1
ATOM 3957 N N . THR A 1 530 ? 24.049 21.008 -48.403 1.00 94.44 530 THR A N 1
ATOM 3958 C CA . THR A 1 530 ? 22.962 21.303 -47.453 1.00 94.44 530 THR A CA 1
ATOM 3959 C C . THR A 1 530 ? 21.744 21.871 -48.202 1.00 94.44 530 THR A C 1
ATOM 3961 O O . THR A 1 530 ? 21.838 22.254 -49.371 1.00 94.44 530 THR A O 1
ATOM 3964 N N . GLY A 1 531 ? 20.578 21.916 -47.557 1.00 92.44 531 GLY A N 1
ATOM 3965 C CA . GLY A 1 531 ? 19.297 22.329 -48.134 1.00 92.44 531 GLY A CA 1
ATOM 3966 C C . GLY A 1 531 ? 18.707 21.341 -49.150 1.00 92.44 531 GLY A C 1
ATOM 3967 O O . GLY A 1 531 ? 19.102 20.177 -49.224 1.00 92.44 531 GLY A O 1
ATOM 3968 N N . TRP A 1 532 ? 17.747 21.823 -49.947 1.00 91.88 532 TRP A N 1
ATOM 3969 C CA . TRP A 1 532 ? 17.123 21.061 -51.031 1.00 91.88 532 TRP A CA 1
ATOM 3970 C C . TRP A 1 532 ? 18.102 20.781 -52.170 1.00 91.88 532 TRP A C 1
ATOM 3972 O O . TRP A 1 532 ? 18.670 21.705 -52.751 1.00 91.88 532 TRP A O 1
ATOM 3982 N N . GLN A 1 533 ? 18.253 19.506 -52.523 1.00 90.44 533 GLN A N 1
ATOM 3983 C CA . GLN A 1 533 ? 19.146 19.038 -53.578 1.00 90.44 533 GLN A CA 1
ATOM 3984 C C . GLN A 1 533 ? 18.404 18.137 -54.562 1.00 90.44 533 GLN A C 1
ATOM 3986 O O . GLN A 1 533 ? 17.734 17.184 -54.163 1.00 90.44 533 GLN A O 1
ATOM 3991 N N . PHE A 1 534 ? 18.559 18.416 -55.857 1.00 82.62 534 PHE A N 1
ATOM 3992 C CA . PHE A 1 534 ? 18.028 17.571 -56.923 1.00 82.62 534 PHE A CA 1
ATOM 3993 C C . PHE A 1 534 ? 19.118 16.627 -57.431 1.00 82.62 534 PHE A C 1
ATOM 3995 O O . PHE A 1 534 ? 20.044 17.037 -58.131 1.00 82.62 534 PHE A O 1
ATOM 4002 N N . ILE A 1 535 ? 19.024 15.354 -57.053 1.00 80.44 535 ILE A N 1
ATOM 4003 C CA . ILE A 1 535 ? 20.043 14.331 -57.296 1.00 80.44 535 ILE A CA 1
ATOM 4004 C C . ILE A 1 535 ? 19.361 13.128 -57.945 1.00 80.44 535 ILE A C 1
ATOM 4006 O O . ILE A 1 535 ? 18.338 12.657 -57.467 1.00 80.44 535 ILE A O 1
ATOM 4010 N N . ASN A 1 536 ? 19.919 12.615 -59.046 1.00 74.69 536 ASN A N 1
ATOM 4011 C CA . ASN A 1 536 ? 19.410 11.420 -59.738 1.00 74.69 536 ASN A CA 1
ATOM 4012 C C . ASN A 1 536 ? 17.890 11.445 -60.002 1.00 74.69 536 ASN A C 1
ATOM 4014 O O . ASN A 1 536 ? 17.194 10.453 -59.801 1.00 74.69 536 ASN A O 1
ATOM 4018 N N . ASN A 1 537 ? 17.392 12.587 -60.484 1.00 72.75 537 ASN A N 1
ATOM 4019 C CA . ASN A 1 537 ? 15.983 12.812 -60.816 1.00 72.75 537 ASN A CA 1
ATOM 4020 C C . ASN A 1 537 ? 15.015 12.793 -59.610 1.00 72.75 537 ASN A C 1
ATOM 4022 O O . ASN A 1 537 ? 13.809 12.615 -59.789 1.00 72.75 537 ASN A O 1
ATOM 4026 N N . GLN A 1 538 ? 15.527 12.983 -58.392 1.00 79.75 538 GLN A N 1
ATOM 4027 C CA . GLN A 1 538 ? 14.750 13.063 -57.156 1.00 79.75 538 GLN A CA 1
ATOM 4028 C C . GLN A 1 538 ? 15.199 14.252 -56.303 1.00 79.75 538 GLN A C 1
ATOM 4030 O O . GLN A 1 538 ? 16.345 14.695 -56.381 1.00 79.75 538 GLN A O 1
ATOM 4035 N N . TRP A 1 539 ? 14.279 14.783 -55.500 1.00 84.62 539 TRP A N 1
ATOM 4036 C CA . TRP A 1 539 ? 14.572 15.834 -54.528 1.00 84.62 539 TRP A CA 1
ATOM 4037 C C . TRP A 1 539 ? 14.851 15.223 -53.159 1.00 84.62 539 TRP A C 1
ATOM 4039 O O . TRP A 1 539 ? 14.108 14.350 -52.716 1.00 84.62 539 TRP A O 1
ATOM 4049 N N . TYR A 1 540 ? 15.890 15.726 -52.503 1.00 89.31 540 TYR A N 1
ATOM 4050 C CA . TYR A 1 540 ? 16.303 15.377 -51.147 1.00 89.31 540 TYR A CA 1
ATOM 4051 C C . TYR A 1 540 ? 16.481 16.653 -50.334 1.00 89.31 540 TYR A C 1
ATOM 4053 O O . TYR A 1 540 ? 16.835 17.693 -50.893 1.00 89.31 540 TYR A O 1
ATOM 4061 N N . TYR A 1 541 ? 16.314 16.562 -49.018 1.00 93.62 541 TYR A N 1
ATOM 4062 C CA . TYR A 1 541 ? 16.688 17.640 -48.110 1.00 93.62 541 TYR A CA 1
ATOM 4063 C C . TYR A 1 541 ? 17.866 17.212 -47.238 1.00 93.62 541 TYR A C 1
ATOM 4065 O O . TYR A 1 541 ? 17.792 16.204 -46.535 1.00 93.62 541 TYR A O 1
ATOM 4073 N N . LEU A 1 542 ? 18.952 17.980 -47.284 1.00 94.81 542 LEU A N 1
ATOM 4074 C CA . LEU A 1 542 ? 20.128 17.800 -46.438 1.00 94.81 542 LEU A CA 1
ATOM 4075 C C . LEU A 1 542 ? 20.105 18.880 -45.351 1.00 94.81 542 LEU A C 1
ATOM 4077 O O . LEU A 1 542 ? 20.074 20.066 -45.667 1.00 94.81 542 LEU A O 1
ATOM 4081 N N . CYS A 1 543 ? 20.084 18.496 -44.077 1.00 92.38 543 CYS A N 1
ATOM 4082 C CA . CYS A 1 543 ? 19.888 19.420 -42.960 1.00 92.38 543 CYS A CA 1
ATOM 4083 C C . CYS A 1 543 ? 20.894 20.576 -42.965 1.00 92.38 543 CYS A C 1
ATOM 4085 O O . CYS A 1 543 ? 22.084 20.387 -43.204 1.00 92.38 543 CYS A O 1
ATOM 4087 N N . ARG A 1 544 ? 20.426 21.783 -42.670 1.00 90.69 544 ARG A N 1
ATOM 4088 C CA . ARG A 1 544 ? 21.269 22.953 -42.416 1.00 90.69 544 ARG A CA 1
ATOM 4089 C C . ARG A 1 544 ? 21.576 23.071 -40.924 1.00 90.69 544 ARG A C 1
ATOM 4091 O O . ARG A 1 544 ? 21.010 22.352 -40.098 1.00 90.69 544 ARG A O 1
ATOM 4098 N N . GLU A 1 545 ? 22.466 23.990 -40.571 1.00 86.81 545 GLU A N 1
ATOM 4099 C CA . GLU A 1 545 ? 22.834 24.253 -39.176 1.00 86.81 545 GLU A CA 1
ATOM 4100 C C . GLU A 1 545 ? 21.624 24.696 -38.329 1.00 86.81 545 GLU A C 1
ATOM 4102 O O . GLU A 1 545 ? 21.517 24.367 -37.147 1.00 86.81 545 GLU A O 1
ATOM 4107 N N . GLU A 1 546 ? 20.663 25.410 -38.917 1.00 85.31 546 GLU A N 1
ATOM 4108 C CA . GLU A 1 546 ? 19.429 25.781 -38.228 1.00 85.31 546 GLU A CA 1
ATOM 4109 C C . GLU A 1 546 ? 18.504 24.587 -37.941 1.00 85.31 546 GLU A C 1
ATOM 4111 O O . GLU A 1 546 ? 17.843 24.573 -36.901 1.00 85.31 546 GLU A O 1
ATOM 4116 N N . ASP A 1 547 ? 18.489 23.566 -38.803 1.00 80.88 547 ASP A N 1
ATOM 4117 C CA . ASP A 1 547 ? 17.574 22.426 -38.682 1.00 80.88 547 ASP A CA 1
ATOM 4118 C C . ASP A 1 547 ? 17.928 21.542 -37.483 1.00 80.88 547 ASP A C 1
ATOM 4120 O O . ASP A 1 547 ? 17.046 21.076 -36.757 1.00 80.88 547 ASP A O 1
ATOM 4124 N N . ILE A 1 548 ? 19.224 21.354 -37.225 1.00 80.81 548 ILE A N 1
ATOM 4125 C CA . ILE A 1 548 ? 19.715 20.489 -36.142 1.00 80.81 548 ILE A CA 1
ATOM 4126 C C . ILE A 1 548 ? 19.441 21.045 -34.741 1.00 80.81 548 ILE A C 1
ATOM 4128 O O . ILE A 1 548 ? 19.539 20.316 -33.758 1.00 80.81 548 ILE A O 1
ATOM 4132 N N . LYS A 1 549 ? 19.024 22.314 -34.629 1.00 80.00 549 LYS A N 1
ATOM 4133 C CA . LYS A 1 549 ? 18.534 22.886 -33.363 1.00 80.00 549 LYS A CA 1
ATOM 4134 C C . LYS A 1 549 ? 17.196 22.283 -32.933 1.00 80.00 549 LYS A C 1
ATOM 4136 O O . LYS A 1 549 ? 16.866 22.322 -31.753 1.00 80.00 549 LYS A O 1
ATOM 4141 N N . THR A 1 550 ? 16.429 21.747 -33.884 1.00 70.19 550 THR A N 1
ATOM 4142 C CA . THR A 1 550 ? 15.117 21.122 -33.643 1.00 70.19 550 THR A CA 1
ATOM 4143 C C . THR A 1 550 ? 15.111 19.621 -33.949 1.00 70.19 550 THR A C 1
ATOM 4145 O O . THR A 1 550 ? 14.334 18.886 -33.349 1.00 70.19 550 THR A O 1
ATOM 4148 N N . LYS A 1 551 ? 16.006 19.147 -34.827 1.00 70.19 551 LYS A N 1
ATOM 4149 C CA . LYS A 1 551 ? 16.177 17.737 -35.214 1.00 70.19 551 LYS A CA 1
ATOM 4150 C C . LYS A 1 551 ? 17.456 17.155 -34.604 1.00 70.19 551 LYS A C 1
ATOM 4152 O O . LYS A 1 551 ? 18.465 16.999 -35.287 1.00 70.19 551 LYS A O 1
ATOM 4157 N N . THR A 1 552 ? 17.424 16.860 -33.306 1.00 66.25 552 THR A N 1
ATOM 4158 C CA . THR A 1 552 ? 18.615 16.498 -32.507 1.00 66.25 552 THR A CA 1
ATOM 4159 C C . THR A 1 552 ? 19.247 15.146 -32.867 1.00 66.25 552 THR A C 1
ATOM 4161 O O . THR A 1 552 ? 20.379 14.878 -32.472 1.00 66.25 552 THR A O 1
ATOM 4164 N N . ASN A 1 553 ? 18.549 14.304 -33.636 1.00 68.88 553 ASN A N 1
ATOM 4165 C CA . ASN A 1 553 ? 19.027 13.017 -34.153 1.00 68.88 553 ASN A CA 1
ATOM 4166 C C . ASN A 1 553 ? 19.781 13.121 -35.495 1.00 68.88 553 ASN A C 1
ATOM 4168 O O . ASN A 1 553 ? 20.330 12.124 -35.965 1.00 68.88 553 ASN A O 1
ATOM 4172 N N . LEU A 1 554 ? 19.822 14.303 -36.119 1.00 74.88 554 LEU A N 1
ATOM 4173 C CA . LEU A 1 554 ? 20.532 14.555 -37.373 1.00 74.88 554 LEU A CA 1
ATOM 4174 C C . LEU A 1 554 ? 21.676 15.555 -37.158 1.00 74.88 554 LEU A C 1
ATOM 4176 O O . LEU A 1 554 ? 21.654 16.381 -36.249 1.00 74.88 554 LEU A O 1
ATOM 4180 N N . LYS A 1 555 ? 22.696 15.479 -38.016 1.00 87.06 555 LYS A N 1
ATOM 4181 C CA . LYS A 1 555 ? 23.823 16.425 -38.061 1.00 87.06 555 LYS A CA 1
ATOM 4182 C C . LYS A 1 555 ? 23.676 17.362 -39.265 1.00 87.06 555 LYS A C 1
ATOM 4184 O O . LYS A 1 555 ? 22.949 17.053 -40.207 1.00 87.06 555 LYS A O 1
ATOM 4189 N N . GLU A 1 556 ? 24.378 18.495 -39.255 1.00 90.94 556 GLU A N 1
ATOM 4190 C CA . GLU A 1 556 ? 24.446 19.386 -40.422 1.00 90.94 556 GLU A CA 1
ATOM 4191 C C . GLU A 1 556 ? 24.908 18.585 -41.652 1.00 90.94 556 GLU A C 1
ATOM 4193 O O . GLU A 1 556 ? 25.849 17.802 -41.562 1.00 90.94 556 GLU A O 1
ATOM 4198 N N . GLY A 1 557 ? 24.215 18.740 -42.779 1.00 89.56 557 GLY A N 1
ATOM 4199 C CA . GLY A 1 557 ? 24.417 18.009 -44.030 1.00 89.56 557 GLY A CA 1
ATOM 4200 C C . GLY A 1 557 ? 23.800 16.614 -44.085 1.00 89.56 557 GLY A C 1
ATOM 4201 O O . GLY A 1 557 ? 23.792 16.010 -45.159 1.00 89.56 557 GLY A O 1
ATOM 4202 N N . ALA A 1 558 ? 23.275 16.097 -42.971 1.00 91.19 558 ALA A N 1
ATOM 4203 C CA . ALA A 1 558 ? 22.634 14.791 -42.957 1.00 91.19 558 ALA A CA 1
ATOM 4204 C C . ALA A 1 558 ? 21.306 14.830 -43.725 1.00 91.19 558 ALA A C 1
ATOM 4206 O O . ALA A 1 558 ? 20.514 15.762 -43.593 1.00 91.19 558 ALA A O 1
ATOM 4207 N N . MET A 1 559 ? 21.052 13.799 -44.521 1.00 93.62 559 MET A N 1
ATOM 4208 C CA . MET A 1 559 ? 19.815 13.629 -45.268 1.00 93.62 559 MET A CA 1
ATOM 4209 C C . MET A 1 559 ? 18.646 13.413 -44.313 1.00 93.62 559 MET A C 1
ATOM 4211 O O . MET A 1 559 ? 18.650 12.479 -43.510 1.00 93.62 559 MET A O 1
ATOM 4215 N N . ALA A 1 560 ? 17.634 14.267 -44.420 1.00 87.25 560 ALA A N 1
ATOM 4216 C CA . ALA A 1 560 ? 16.411 14.131 -43.654 1.00 87.25 560 ALA A CA 1
ATOM 4217 C C . ALA A 1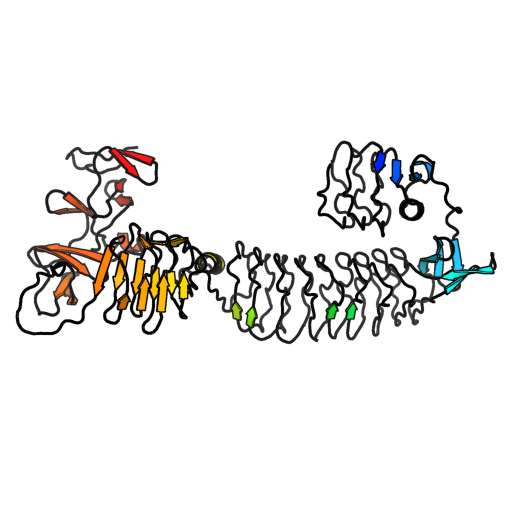 560 ? 15.525 13.010 -44.222 1.00 87.25 560 ALA A C 1
ATOM 4219 O O . ALA A 1 560 ? 15.494 12.752 -45.425 1.00 87.25 560 ALA A O 1
ATOM 4220 N N . THR A 1 561 ? 14.773 12.371 -43.331 1.00 87.81 561 THR A N 1
ATOM 4221 C CA . THR A 1 561 ? 13.669 11.457 -43.648 1.00 87.81 561 THR A CA 1
ATOM 4222 C C . THR A 1 561 ? 12.461 11.853 -42.796 1.00 87.81 561 THR A C 1
ATOM 4224 O O . THR A 1 561 ? 12.602 12.602 -41.825 1.00 87.81 561 THR A O 1
ATOM 4227 N N . GLY A 1 562 ? 11.268 11.406 -43.175 1.00 86.88 562 GLY A N 1
ATOM 4228 C CA . GLY A 1 562 ? 10.016 11.742 -42.507 1.00 86.88 562 GLY A CA 1
ATOM 4229 C C . GLY A 1 562 ? 9.535 13.170 -42.774 1.00 86.88 562 GLY A C 1
ATOM 4230 O O . GLY A 1 562 ? 9.825 13.775 -43.811 1.00 86.88 562 GLY A O 1
ATOM 4231 N N . TRP A 1 563 ? 8.751 13.698 -41.834 1.00 91.31 563 TRP A N 1
ATOM 4232 C CA . TRP A 1 563 ? 8.154 15.027 -41.932 1.00 91.31 563 TRP A CA 1
ATOM 4233 C C . TRP A 1 563 ? 9.197 16.139 -41.791 1.00 91.31 563 TRP A C 1
ATOM 4235 O O . TRP A 1 563 ? 10.009 16.170 -40.864 1.00 91.31 563 TRP A O 1
ATOM 4245 N N . HIS A 1 564 ? 9.142 17.109 -42.696 1.00 89.50 564 HIS A N 1
ATOM 4246 C CA . HIS A 1 564 ? 9.995 18.287 -42.664 1.00 89.50 564 HIS A CA 1
ATOM 4247 C C . HIS A 1 564 ? 9.191 19.543 -42.979 1.00 89.50 564 HIS A C 1
ATOM 4249 O O . HIS A 1 564 ? 8.598 19.656 -44.046 1.00 89.50 564 HIS A O 1
ATOM 4255 N N . PHE A 1 565 ? 9.194 20.495 -42.052 1.00 89.69 565 PHE A N 1
ATOM 4256 C CA . PHE A 1 565 ? 8.686 21.836 -42.297 1.00 89.69 565 PHE A CA 1
ATOM 4257 C C . PHE A 1 565 ? 9.811 22.717 -42.835 1.00 89.69 565 PHE A C 1
ATOM 4259 O O . PHE A 1 565 ? 10.843 22.841 -42.173 1.00 89.69 565 PHE A O 1
ATOM 4266 N N . ASP A 1 566 ? 9.601 23.328 -44.001 1.00 84.69 566 ASP A N 1
ATOM 4267 C CA . ASP A 1 566 ? 10.525 24.323 -44.543 1.00 84.69 566 ASP A CA 1
ATOM 4268 C C . ASP A 1 566 ? 9.967 25.736 -44.281 1.00 84.69 566 ASP A C 1
ATOM 4270 O O . ASP A 1 566 ? 8.917 26.095 -44.830 1.00 84.69 566 ASP A O 1
ATOM 4274 N N . PRO A 1 567 ? 10.645 26.562 -43.461 1.00 82.44 567 PRO A N 1
ATOM 4275 C CA . PRO A 1 567 ? 10.174 27.901 -43.123 1.00 82.44 567 PRO A CA 1
ATOM 4276 C C . PRO A 1 567 ? 10.201 28.882 -44.305 1.00 82.44 567 PRO A C 1
ATOM 4278 O O . PRO A 1 567 ? 9.491 29.884 -44.258 1.00 82.44 567 PRO A O 1
ATOM 4281 N N . VAL A 1 568 ? 10.981 28.613 -45.359 1.00 84.31 568 VAL A N 1
ATOM 4282 C CA . VAL A 1 568 ? 11.031 29.444 -46.573 1.00 84.31 568 VAL A CA 1
ATOM 4283 C C . VAL A 1 568 ? 9.758 29.268 -47.395 1.00 84.31 568 VAL A C 1
ATOM 4285 O O . VAL A 1 568 ? 9.203 30.249 -47.884 1.00 84.31 568 VAL A O 1
ATOM 4288 N N . TYR A 1 569 ? 9.273 28.031 -47.512 1.00 83.69 569 TYR A N 1
ATOM 4289 C CA . TYR A 1 569 ? 8.041 27.711 -48.241 1.00 83.69 569 TYR A CA 1
ATOM 4290 C C . TYR A 1 569 ? 6.789 27.732 -47.355 1.00 83.69 569 TYR A C 1
ATOM 4292 O O . TYR A 1 569 ? 5.680 27.631 -47.873 1.00 83.69 569 TYR A O 1
ATOM 4300 N N . GLN A 1 570 ? 6.963 27.848 -46.033 1.00 87.44 570 GLN A N 1
ATOM 4301 C CA . GLN A 1 570 ? 5.902 27.754 -45.024 1.00 87.44 570 GLN A CA 1
ATOM 4302 C C . GLN A 1 570 ? 5.017 26.510 -45.200 1.00 87.44 570 GLN A C 1
ATOM 4304 O O . GLN A 1 570 ? 3.807 26.549 -44.979 1.00 87.44 570 GLN A O 1
ATOM 4309 N N . ALA A 1 571 ? 5.629 25.393 -45.597 1.00 89.25 571 ALA A N 1
ATOM 4310 C CA . ALA A 1 571 ? 4.926 24.172 -45.962 1.00 89.25 571 ALA A CA 1
ATOM 4311 C C . ALA A 1 571 ? 5.597 22.930 -45.370 1.00 89.25 571 ALA A C 1
ATOM 4313 O O . ALA A 1 571 ? 6.805 22.902 -45.117 1.00 89.25 571 ALA A O 1
ATOM 4314 N N . TRP A 1 572 ? 4.788 21.890 -45.168 1.00 92.81 572 TRP A N 1
ATOM 4315 C CA . TRP A 1 572 ? 5.266 20.563 -44.797 1.00 92.81 572 TRP A CA 1
ATOM 4316 C C . TRP A 1 572 ? 5.605 19.747 -46.037 1.00 92.81 572 TRP A C 1
ATOM 4318 O O . TRP A 1 572 ? 4.866 19.740 -47.014 1.00 92.81 572 TRP A O 1
ATOM 4328 N N . PHE A 1 573 ? 6.700 19.013 -45.950 1.00 91.38 573 PHE A N 1
ATOM 4329 C CA . PHE A 1 573 ? 7.169 18.045 -46.923 1.00 91.38 573 PHE A CA 1
ATOM 4330 C C . PHE A 1 573 ? 7.310 16.701 -46.221 1.00 91.38 573 PHE A C 1
ATOM 4332 O O . PHE A 1 573 ? 7.513 16.635 -45.004 1.00 91.38 573 PHE A O 1
ATOM 4339 N N . TYR A 1 574 ? 7.240 15.628 -46.997 1.00 92.31 574 TYR A N 1
ATOM 4340 C CA . TYR A 1 574 ? 7.537 14.293 -46.504 1.00 92.31 574 TYR A CA 1
ATOM 4341 C C . TYR A 1 574 ? 8.638 13.663 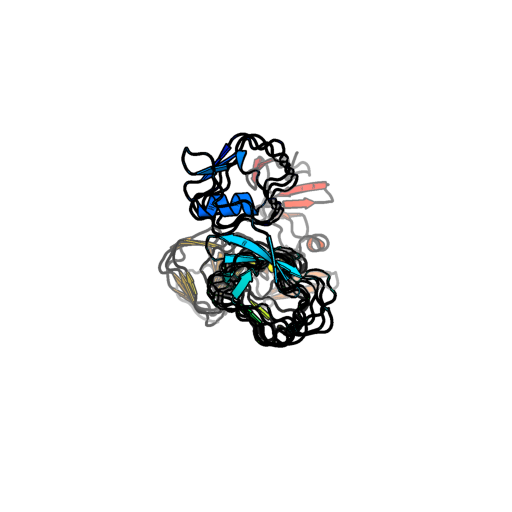-47.347 1.00 92.31 574 TYR A C 1
ATOM 4343 O O . TYR A 1 574 ? 8.559 13.646 -48.577 1.00 92.31 574 TYR A O 1
ATOM 4351 N N . LEU A 1 575 ? 9.669 13.165 -46.675 1.00 87.69 575 LEU A N 1
ATOM 4352 C CA . LEU A 1 575 ? 10.798 12.464 -47.271 1.00 87.69 575 LEU A CA 1
ATOM 4353 C C . LEU A 1 575 ? 10.667 10.989 -46.891 1.00 87.69 575 LEU A C 1
ATOM 4355 O O . LEU A 1 575 ? 10.559 10.665 -45.711 1.00 87.69 575 LEU A O 1
ATOM 4359 N N . ASP A 1 576 ? 10.633 10.088 -47.867 1.00 78.56 576 ASP A N 1
ATOM 4360 C CA . ASP A 1 576 ? 10.500 8.660 -47.573 1.00 78.56 576 ASP A CA 1
ATOM 4361 C C . ASP A 1 576 ? 11.771 8.077 -46.923 1.00 78.56 576 ASP A C 1
ATOM 4363 O O . ASP A 1 576 ? 12.746 8.778 -46.645 1.00 78.56 576 ASP A O 1
ATOM 4367 N N . THR A 1 577 ? 11.783 6.770 -46.665 1.00 77.56 577 THR A N 1
ATOM 4368 C CA . THR A 1 577 ? 12.920 6.088 -46.022 1.00 77.56 577 THR A CA 1
ATOM 4369 C C . THR A 1 577 ? 14.203 6.097 -46.860 1.00 77.56 577 THR A C 1
ATOM 4371 O O . THR A 1 577 ? 15.284 5.857 -46.323 1.00 77.56 577 THR A O 1
ATOM 4374 N N . SER A 1 578 ? 14.116 6.394 -48.162 1.00 74.44 578 SER A N 1
ATOM 4375 C CA . SER A 1 578 ? 15.272 6.634 -49.032 1.00 74.44 578 SER A CA 1
ATOM 4376 C C . SER A 1 578 ? 15.731 8.097 -49.029 1.00 74.44 578 SER A C 1
ATOM 4378 O O . SER A 1 578 ? 16.753 8.409 -49.635 1.00 74.44 578 SER A O 1
ATOM 4380 N N . GLY A 1 579 ? 14.998 8.980 -48.341 1.00 79.88 579 GLY A N 1
ATOM 4381 C CA . GLY A 1 579 ? 15.179 10.431 -48.320 1.00 79.88 579 GLY A CA 1
ATOM 4382 C C . GLY A 1 579 ? 14.536 11.153 -49.500 1.00 79.88 579 GLY A C 1
ATOM 4383 O O . GLY A 1 579 ? 14.653 12.375 -49.599 1.00 79.88 579 GLY A O 1
ATOM 4384 N N . ALA A 1 580 ? 13.870 10.426 -50.399 1.00 80.12 580 ALA A N 1
ATOM 4385 C CA . ALA A 1 580 ? 13.261 11.010 -51.579 1.00 80.12 580 ALA A CA 1
ATOM 4386 C C . ALA A 1 580 ? 11.972 11.749 -51.208 1.00 80.12 580 ALA A C 1
ATOM 4388 O O . ALA A 1 580 ? 11.119 11.247 -50.473 1.00 80.12 580 ALA A O 1
ATOM 4389 N N . MET A 1 581 ? 11.815 12.952 -51.750 1.00 89.94 581 MET A N 1
ATOM 4390 C CA . MET A 1 581 ? 10.628 13.769 -51.545 1.00 89.94 581 MET A CA 1
ATOM 4391 C C . MET A 1 581 ? 9.385 13.125 -52.157 1.00 89.94 581 MET A C 1
ATOM 4393 O O . MET A 1 581 ? 9.337 12.809 -53.350 1.00 89.94 581 MET A O 1
ATOM 4397 N N . ALA A 1 582 ? 8.351 12.983 -51.335 1.00 88.12 582 ALA A N 1
ATOM 4398 C CA . ALA A 1 582 ? 7.048 12.516 -51.758 1.00 88.12 582 ALA A CA 1
ATOM 4399 C C . ALA A 1 582 ? 6.373 13.510 -52.716 1.00 88.12 582 ALA A C 1
ATOM 4401 O O . ALA A 1 582 ? 6.396 14.722 -52.520 1.00 88.12 582 ALA A O 1
ATOM 4402 N N . VAL A 1 583 ? 5.717 12.967 -53.743 1.00 86.94 583 VAL A N 1
ATOM 4403 C CA . VAL A 1 583 ? 4.828 13.694 -54.658 1.00 86.94 583 VAL A CA 1
ATOM 4404 C C . VAL A 1 583 ? 3.567 12.867 -54.911 1.00 86.94 583 VAL A C 1
ATOM 4406 O O . VAL A 1 583 ? 3.609 11.631 -54.873 1.00 86.94 583 VAL A O 1
ATOM 4409 N N . GLY A 1 584 ? 2.453 13.542 -55.183 1.00 88.50 584 GLY A N 1
ATOM 4410 C CA . GLY A 1 584 ? 1.141 12.933 -55.378 1.00 88.50 584 GLY A CA 1
ATOM 4411 C C . GLY A 1 584 ? 0.501 12.442 -54.075 1.00 88.50 584 GLY A C 1
ATOM 4412 O O . GLY A 1 584 ? 0.825 12.906 -52.984 1.00 88.50 584 GLY A O 1
ATOM 4413 N N . GLN A 1 585 ? -0.436 11.498 -54.193 1.00 90.62 585 GLN A N 1
ATOM 4414 C CA . GLN A 1 585 ? -1.130 10.907 -53.044 1.00 90.62 585 GLN A CA 1
ATOM 4415 C C . GLN A 1 585 ? -0.241 9.893 -52.307 1.00 90.62 585 GLN A C 1
ATOM 4417 O O . GLN A 1 585 ? 0.322 8.990 -52.933 1.00 90.62 585 GLN A O 1
ATOM 4422 N N . LYS A 1 586 ? -0.148 10.006 -50.975 1.00 87.25 586 LYS A N 1
ATOM 4423 C CA . LYS A 1 586 ? 0.595 9.085 -50.095 1.00 87.25 586 LYS A CA 1
ATOM 4424 C C . LYS A 1 586 ? -0.188 8.756 -48.827 1.00 87.25 586 LYS A C 1
ATOM 4426 O O . LYS A 1 586 ? -0.950 9.580 -48.337 1.00 87.25 586 LYS A O 1
ATOM 4431 N N . MET A 1 587 ? 0.028 7.554 -48.297 1.00 87.25 587 MET A N 1
ATOM 4432 C CA . MET A 1 587 ? -0.487 7.115 -46.999 1.00 87.25 587 MET A CA 1
ATOM 4433 C C . MET A 1 587 ? 0.663 7.141 -45.989 1.00 87.25 587 MET A C 1
ATOM 4435 O O . MET A 1 587 ? 1.670 6.473 -46.216 1.00 87.25 587 MET A O 1
ATOM 4439 N N . ILE A 1 588 ? 0.531 7.921 -44.918 1.00 84.50 588 ILE A N 1
ATOM 4440 C CA . ILE A 1 588 ? 1.549 8.110 -43.873 1.00 84.50 588 ILE A CA 1
ATOM 4441 C C . ILE A 1 588 ? 0.832 8.003 -42.525 1.00 84.50 588 ILE A C 1
ATOM 4443 O O . ILE A 1 588 ? -0.181 8.669 -42.321 1.00 84.50 588 ILE A O 1
ATOM 4447 N N . ASP A 1 589 ? 1.305 7.125 -41.639 1.00 82.94 589 ASP A N 1
ATOM 4448 C CA . ASP A 1 589 ? 0.734 6.892 -40.300 1.00 82.94 589 ASP A CA 1
ATOM 4449 C C . ASP A 1 589 ? -0.791 6.651 -40.305 1.00 82.94 589 ASP A C 1
ATOM 4451 O O . ASP A 1 589 ? -1.540 7.145 -39.462 1.00 82.94 589 ASP A O 1
ATOM 4455 N N . GLY A 1 590 ? -1.275 5.916 -41.315 1.00 81.44 590 GLY A N 1
ATOM 4456 C CA . GLY A 1 590 ? -2.697 5.595 -41.486 1.00 81.44 590 GLY A CA 1
ATOM 4457 C C . GLY A 1 590 ? -3.575 6.749 -41.991 1.00 81.44 590 GLY A C 1
ATOM 4458 O O . GLY A 1 590 ? -4.795 6.600 -42.037 1.00 81.44 590 GLY A O 1
ATOM 4459 N N . LYS A 1 591 ? -2.985 7.885 -42.385 1.00 86.88 591 LYS A N 1
ATOM 4460 C CA . LYS A 1 591 ? -3.681 9.047 -42.957 1.00 86.88 591 LYS A CA 1
ATOM 4461 C C . LYS A 1 591 ? -3.229 9.320 -44.392 1.00 86.88 591 LYS A C 1
ATOM 4463 O O . LYS A 1 591 ? -2.066 9.129 -44.744 1.00 86.88 591 LYS A O 1
ATOM 4468 N N . GLN A 1 592 ? -4.162 9.770 -45.229 1.00 92.00 592 GLN A N 1
ATOM 4469 C CA . GLN A 1 592 ? -3.903 10.079 -46.634 1.00 92.00 592 GLN A CA 1
ATOM 4470 C C . GLN A 1 592 ? -3.544 11.561 -46.801 1.00 92.00 592 GLN A C 1
ATOM 4472 O O . GLN A 1 592 ? -4.279 12.430 -46.342 1.00 92.00 592 GLN A O 1
ATOM 4477 N N . TYR A 1 593 ? -2.437 11.831 -47.490 1.00 90.06 593 TYR A N 1
ATOM 4478 C CA . TYR A 1 593 ? -1.907 13.168 -47.762 1.00 90.06 593 TYR A CA 1
ATOM 4479 C C . TYR A 1 593 ? -1.689 13.370 -49.264 1.00 90.06 593 TYR A C 1
ATOM 4481 O O . TYR A 1 593 ? -1.392 12.414 -49.990 1.00 90.06 593 TYR A O 1
ATOM 4489 N N . TYR A 1 594 ? -1.814 14.614 -49.732 1.00 92.81 594 TYR A N 1
ATOM 4490 C CA . TYR A 1 594 ? -1.509 15.000 -51.109 1.00 92.81 594 TYR A CA 1
ATOM 4491 C C . TYR A 1 594 ? -0.344 15.991 -51.146 1.00 92.81 594 TYR A C 1
ATOM 4493 O O . TYR A 1 594 ? -0.397 17.056 -50.534 1.00 92.81 594 TYR A O 1
ATOM 4501 N N . PHE A 1 595 ? 0.710 15.633 -51.878 1.00 91.44 595 PHE A N 1
ATOM 4502 C CA . PHE A 1 595 ? 1.898 16.461 -52.078 1.00 91.44 595 PHE A CA 1
ATOM 4503 C C . PHE A 1 595 ? 1.949 16.947 -53.527 1.00 91.44 595 PHE A C 1
ATOM 4505 O O . PHE A 1 595 ? 1.801 16.138 -54.445 1.00 91.44 595 PHE A O 1
ATOM 4512 N N . ASN A 1 596 ? 2.170 18.244 -53.754 1.00 86.75 596 ASN A N 1
ATOM 4513 C CA . ASN A 1 596 ? 2.082 18.827 -55.095 1.00 86.75 596 ASN A CA 1
ATOM 4514 C C . ASN A 1 596 ? 3.062 18.155 -56.090 1.00 86.75 596 ASN A C 1
ATOM 4516 O O . ASN A 1 596 ? 4.274 18.193 -55.864 1.00 86.75 596 ASN A O 1
ATOM 4520 N N . PRO A 1 597 ? 2.602 17.536 -57.193 1.00 82.69 597 PRO A N 1
ATOM 4521 C CA . PRO A 1 597 ? 3.498 16.959 -58.193 1.00 82.69 597 PRO A CA 1
ATOM 4522 C C . PRO A 1 597 ? 4.053 17.991 -59.189 1.00 82.69 597 PRO A C 1
ATOM 4524 O O . PRO A 1 597 ? 5.022 17.679 -59.890 1.00 82.69 597 PRO A O 1
ATOM 4527 N N . GLU A 1 598 ? 3.466 19.190 -59.257 1.00 79.00 598 GLU A N 1
ATOM 4528 C CA . GLU A 1 598 ? 3.783 20.199 -60.267 1.00 79.00 598 GLU A CA 1
ATOM 4529 C C . GLU A 1 598 ? 5.185 20.800 -60.070 1.00 79.00 598 GLU A C 1
ATOM 4531 O O . GLU A 1 598 ? 5.622 21.020 -58.941 1.00 79.00 598 GLU A O 1
ATOM 4536 N N . PRO A 1 599 ? 5.935 21.088 -61.149 1.00 73.56 599 PRO A N 1
ATOM 4537 C CA . PRO A 1 599 ? 7.289 21.640 -61.079 1.00 73.56 599 PRO A CA 1
ATOM 4538 C C . PRO A 1 599 ? 7.322 23.164 -60.845 1.00 73.56 599 PRO A C 1
ATOM 4540 O O . PRO A 1 599 ? 8.341 23.799 -61.105 1.00 73.56 599 PRO A O 1
ATOM 4543 N N . ASP A 1 600 ? 6.233 23.760 -60.363 1.00 71.25 600 ASP A N 1
ATOM 4544 C CA . ASP A 1 600 ? 5.990 25.209 -60.265 1.00 71.25 600 ASP A CA 1
ATOM 4545 C C . ASP A 1 600 ? 6.702 25.914 -59.091 1.00 71.25 600 ASP A C 1
ATOM 4547 O O . ASP A 1 600 ? 6.344 27.025 -58.705 1.00 71.25 600 ASP A O 1
ATOM 4551 N N . GLY A 1 601 ? 7.727 25.277 -58.519 1.00 66.00 601 GLY A N 1
ATOM 4552 C CA . GLY A 1 601 ? 8.447 25.766 -57.342 1.00 66.00 601 GLY A CA 1
ATOM 4553 C C . GLY A 1 601 ? 7.814 25.374 -56.004 1.00 66.00 601 GLY A C 1
ATOM 4554 O O . GLY A 1 601 ? 8.462 25.547 -54.978 1.00 66.00 601 GLY A O 1
ATOM 4555 N N . THR A 1 602 ? 6.612 24.783 -55.998 1.00 78.00 602 THR A N 1
ATOM 4556 C CA . THR A 1 602 ? 5.968 24.234 -54.784 1.00 78.00 602 THR A CA 1
ATOM 4557 C C . THR A 1 602 ? 5.910 22.703 -54.777 1.00 78.00 602 THR A C 1
ATOM 4559 O O . THR A 1 602 ? 5.202 22.090 -53.975 1.00 78.00 602 THR A O 1
ATOM 4562 N N . ARG A 1 603 ? 6.670 22.063 -55.672 1.00 80.50 603 ARG A N 1
ATOM 4563 C CA . ARG A 1 603 ? 6.738 20.607 -55.807 1.00 80.50 603 ARG A CA 1
ATOM 4564 C C . ARG A 1 603 ? 7.047 19.938 -54.468 1.00 80.50 603 ARG A C 1
ATOM 4566 O O . ARG A 1 603 ? 8.038 20.267 -53.829 1.00 80.50 603 ARG A O 1
ATOM 4573 N N . GLY A 1 604 ? 6.235 18.958 -54.089 1.00 84.31 604 GLY A N 1
ATOM 4574 C CA . GLY A 1 604 ? 6.368 18.184 -52.856 1.00 84.31 604 GLY A CA 1
ATOM 4575 C C . GLY A 1 604 ? 5.804 18.856 -51.607 1.00 84.31 604 GLY A C 1
ATOM 4576 O O . GLY A 1 604 ? 5.790 18.218 -50.558 1.00 84.31 604 GLY A O 1
ATOM 4577 N N . ALA A 1 605 ? 5.306 20.094 -51.700 1.00 89.94 605 ALA A N 1
ATOM 4578 C CA . ALA A 1 605 ? 4.613 20.736 -50.591 1.00 89.94 605 ALA A CA 1
ATOM 4579 C C . ALA A 1 605 ? 3.272 20.036 -50.329 1.00 89.94 605 ALA A C 1
ATOM 4581 O O . ALA A 1 605 ? 2.504 19.760 -51.259 1.00 89.94 605 ALA A O 1
ATOM 4582 N N . MET A 1 606 ? 2.995 19.746 -49.059 1.00 91.88 606 MET A N 1
ATOM 4583 C CA . MET A 1 606 ? 1.726 19.194 -48.601 1.00 91.88 606 MET A CA 1
ATOM 4584 C C . MET A 1 606 ? 0.619 20.219 -48.832 1.00 91.88 606 MET A C 1
ATOM 4586 O O . MET A 1 606 ? 0.689 21.343 -48.333 1.00 91.88 606 MET A O 1
ATOM 4590 N N . GLN A 1 607 ? -0.413 19.812 -49.561 1.00 85.31 607 GLN A N 1
ATOM 4591 C CA . GLN A 1 607 ? -1.645 20.578 -49.687 1.00 85.31 607 GLN A CA 1
ATOM 4592 C C . GLN A 1 607 ? -2.623 20.087 -48.616 1.00 85.31 607 GLN A C 1
ATOM 4594 O O . GLN A 1 607 ? -2.726 18.879 -48.387 1.00 85.31 607 GLN A O 1
ATOM 4599 N N . GLN A 1 608 ? -3.262 21.031 -47.918 1.00 62.44 608 GLN A N 1
ATOM 4600 C CA . GLN A 1 608 ? -4.311 20.724 -46.941 1.00 62.44 608 GLN A CA 1
ATOM 4601 C C . GLN A 1 608 ? -5.560 20.162 -47.612 1.00 62.44 608 GLN A C 1
ATOM 4603 O O . GLN A 1 608 ? -5.897 20.642 -48.719 1.00 62.44 608 GLN A O 1
#

Nearest PDB structures (foldseek):
  2bib-assembly1_A  TM=9.267E-01  e=8.771E-07  Streptococcus pneumoniae
  2j8g-assembly1_A  TM=4.543E-01  e=4.906E-07  Streptococcus phage Cp1
  2ixu-assembly1_A  TM=4.617E-01  e=1.715E-06  Streptococcus phage Cp1
  1oba-assembly1_A  TM=4.607E-01  e=2.932E-06  Streptococcus phage Cp1